Protein AF-A0A542K8Z2-F1 (afdb_monomer)

Radius of gyration: 38.35 Å; Cα contacts (8 Å, |Δi|>4): 891; chains: 1; bounding box: 107×94×130 Å

Foldseek 3Di:
DDDDDDDDDPPDPPPVVQCPPPVSVVVVVVLVCLQPVLLVQLVCLLVVPPHPPLVVPDPCVCVVDPDRSSVVSNVSSVLSNVLSVCSVPPVVVSVVSVVVVVVVVVVPDDDDDDDDDDDDPDPDDPDDDDDDDDDDPDDDDPVRVVVVQVVCVVVQQKDKDFDAPDDDDDPDGGDIDIDGGPDDDDDDVVQAPVVVLVVLLVQLVVVDDPPDDSLVSSLVSLVVVVVVLLVVLCVVVVPDDDDQQNSVVSVCVSCVVNSWDWDDPDSNDTDTPDDSCVVVCVVPVQSSVCSVDVDPDDDDPPPDDPPDDDDDDDDDDDDDDDDDDDDDDDDDDDDDDDDDDDDDDDDDDDDDDDDDVVVVVVVVVVVLEQPLLVLLVVLAAAEAAAAFAPVCLVVCVLLSCCRRLVHFEYEYALLRVLVRCVPDPVCVVVLLVCLVVVPALVVSVLLVQLVRQLSQLVSLVVSCVVVVNPTSAYEDEFQLVCLQPLVSLLVRLVVSCVSSVHLRYAYEHELDPSNLLSLLQCLLVLHAHEYDLAEALVSLLSNLVSNLNSLVSVVVVVHQQLSYAYAYAYEAQLLLVLQLVVLVVLVDPLSNVLRPLQRLLRLLVSVVSLVVSCPDPSNVVSVVSNHDRHAYEYPNLQHDDPVDQRQCSSQQQRHHRHYYHDHVVNSVSSSPDNDRPHDNRPPCNVVSVVSQVSSVVSPNHPVVSSVVSSVVVSVVSNVSSVSSSVSSNVVSVVSNVVD

Nearest PDB structures (foldseek):
  3r5e-assembly1_A  TM=9.608E-01  e=1.111E-32  Corynebacterium glutamicum
  7bbx-assembly1_A  TM=9.763E-01  e=3.953E-29  Neisseria gonorrhoeae
  7oey-assembly1_B  TM=9.790E-01  e=1.223E-28  Neisseria gonorrhoeae FA 1090
  7odo-assembly1_A  TM=9.749E-01  e=1.921E-28  Neisseria gonorrhoeae
  7bbw-assembly2_B  TM=9.750E-01  e=4.533E-28  Neisseria gonorrhoeae

Structure (mmCIF, N/CA/C/O backbone):
data_AF-A0A542K8Z2-F1
#
_entry.id   AF-A0A542K8Z2-F1
#
loop_
_atom_site.group_PDB
_atom_site.id
_atom_site.type_symbol
_atom_site.label_atom_id
_atom_site.label_alt_id
_atom_site.label_comp_id
_atom_site.label_asym_id
_atom_site.label_entity_id
_atom_site.label_seq_id
_atom_site.pdbx_PDB_ins_code
_atom_site.Cartn_x
_atom_site.Cartn_y
_atom_site.Cartn_z
_atom_site.occupancy
_atom_site.B_iso_or_equiv
_atom_site.auth_seq_id
_atom_site.auth_comp_id
_atom_site.auth_asym_id
_atom_site.auth_atom_id
_atom_site.pdbx_PDB_model_num
ATOM 1 N N . MET A 1 1 ? 12.886 -43.587 -92.750 1.00 42.22 1 MET A N 1
ATOM 2 C CA . MET A 1 1 ? 11.909 -44.173 -91.810 1.00 42.22 1 MET A CA 1
ATOM 3 C C . MET A 1 1 ? 12.364 -43.820 -90.404 1.00 42.22 1 MET A C 1
ATOM 5 O O . MET A 1 1 ? 13.282 -44.453 -89.910 1.00 42.22 1 MET A O 1
ATOM 9 N N . SER A 1 2 ? 11.793 -42.770 -89.811 1.00 36.22 2 SER A N 1
ATOM 10 C CA . SER A 1 2 ? 12.036 -42.413 -88.408 1.00 36.22 2 SER A CA 1
ATOM 11 C C . SER A 1 2 ? 10.706 -42.494 -87.678 1.00 36.22 2 SER A C 1
ATOM 13 O O . SER A 1 2 ? 9.754 -41.801 -88.034 1.00 36.22 2 SER A O 1
ATOM 15 N N . SER A 1 3 ? 10.640 -43.418 -86.728 1.00 35.78 3 SER A N 1
ATOM 16 C CA . SER A 1 3 ? 9.450 -43.799 -85.980 1.00 35.78 3 SER A CA 1
ATOM 17 C C . SER A 1 3 ? 8.954 -42.652 -85.101 1.00 35.78 3 SER A C 1
ATOM 19 O O . SER A 1 3 ? 9.636 -42.231 -84.169 1.00 35.78 3 SER A O 1
ATOM 21 N N . ALA A 1 4 ? 7.745 -42.173 -85.382 1.00 39.47 4 ALA A N 1
ATOM 22 C CA . ALA A 1 4 ? 6.976 -41.346 -84.468 1.00 39.47 4 ALA A CA 1
ATOM 23 C C . ALA A 1 4 ? 6.394 -42.245 -83.368 1.00 39.47 4 ALA A C 1
ATOM 25 O O . ALA A 1 4 ? 5.614 -43.150 -83.658 1.00 39.47 4 ALA A O 1
ATOM 26 N N . THR A 1 5 ? 6.779 -42.001 -82.115 1.00 38.81 5 THR A N 1
ATOM 27 C CA . THR A 1 5 ? 6.084 -42.551 -80.945 1.00 38.81 5 THR A CA 1
ATOM 28 C C . THR A 1 5 ? 5.322 -41.412 -80.286 1.00 38.81 5 THR A C 1
ATOM 30 O O . THR A 1 5 ? 5.907 -40.455 -79.783 1.00 38.81 5 THR A O 1
ATOM 33 N N . THR A 1 6 ? 4.002 -41.501 -80.367 1.00 42.16 6 THR A N 1
ATOM 34 C CA . THR A 1 6 ? 3.019 -40.578 -79.807 1.00 42.16 6 THR A CA 1
ATOM 35 C C . THR A 1 6 ? 2.900 -40.811 -78.299 1.00 42.16 6 THR A C 1
ATOM 37 O O . THR A 1 6 ? 2.576 -41.920 -77.880 1.00 42.16 6 THR A O 1
ATOM 40 N N . SER A 1 7 ? 3.103 -39.774 -77.484 1.00 36.81 7 SER A N 1
ATOM 41 C CA . SER A 1 7 ? 2.709 -39.768 -76.065 1.00 36.81 7 SER A CA 1
ATOM 42 C C . SER A 1 7 ? 1.392 -38.998 -75.900 1.00 36.81 7 SER A C 1
ATOM 44 O O . SER A 1 7 ? 1.239 -37.940 -76.516 1.00 36.81 7 SER A O 1
ATOM 46 N N . PRO A 1 8 ? 0.430 -39.486 -75.095 1.00 44.19 8 PRO A N 1
ATOM 47 C CA . PRO A 1 8 ? -0.896 -38.893 -74.997 1.00 44.19 8 PRO A CA 1
ATOM 48 C C . PRO A 1 8 ? -0.892 -37.630 -74.129 1.00 44.19 8 PRO A C 1
ATOM 50 O O . PRO A 1 8 ? -0.311 -37.577 -73.044 1.00 44.19 8 PRO A O 1
ATOM 53 N N . THR A 1 9 ? -1.597 -36.609 -74.608 1.00 44.34 9 THR A N 1
ATOM 54 C CA . THR A 1 9 ? -1.921 -35.380 -73.886 1.00 44.34 9 THR A CA 1
ATOM 55 C C . THR A 1 9 ? -2.848 -35.699 -72.709 1.00 44.34 9 THR A C 1
ATOM 57 O O . THR A 1 9 ? -4.042 -35.922 -72.893 1.00 44.34 9 THR A O 1
ATOM 60 N N . SER A 1 10 ? -2.318 -35.703 -71.482 1.00 43.72 10 SER A N 1
ATOM 61 C CA . SER A 1 10 ? -3.138 -35.704 -70.264 1.00 43.72 10 SER A CA 1
ATOM 62 C C . SER A 1 10 ? -3.646 -34.287 -69.992 1.00 43.72 10 SER A C 1
ATOM 64 O O . SER A 1 10 ? -3.001 -33.469 -69.333 1.00 43.72 10 SER A O 1
ATOM 66 N N . ALA A 1 11 ? -4.810 -33.976 -70.556 1.00 51.50 11 ALA A N 1
ATOM 67 C CA . ALA A 1 11 ? -5.574 -32.774 -70.264 1.00 51.50 11 ALA A CA 1
ATOM 68 C C . ALA A 1 11 ? -6.358 -32.953 -68.951 1.00 51.50 11 ALA A C 1
ATOM 70 O O . ALA A 1 11 ? -7.555 -33.213 -68.970 1.00 51.50 11 ALA A O 1
ATOM 71 N N . ALA A 1 12 ? -5.690 -32.830 -67.800 1.00 49.97 12 ALA A N 1
ATOM 72 C CA . ALA A 1 12 ? -6.370 -32.775 -66.499 1.00 49.97 12 ALA A CA 1
ATOM 73 C C . ALA A 1 12 ? -5.518 -32.109 -65.402 1.00 49.97 12 ALA A C 1
ATOM 75 O O . ALA A 1 12 ? -5.260 -32.712 -64.363 1.00 49.97 12 ALA A O 1
ATOM 76 N N . ALA A 1 13 ? -5.063 -30.863 -65.598 1.00 50.72 13 ALA A N 1
ATOM 77 C CA . ALA A 1 13 ? -4.418 -30.113 -64.510 1.00 50.72 13 ALA A CA 1
ATOM 78 C C . ALA A 1 13 ? -4.475 -28.558 -64.513 1.00 50.72 13 ALA A C 1
ATOM 80 O O . ALA A 1 13 ? -3.568 -27.972 -63.927 1.00 50.72 13 ALA A O 1
ATOM 81 N N . PRO A 1 14 ? -5.485 -27.820 -65.036 1.00 50.25 14 PRO A N 1
ATOM 82 C CA . PRO A 1 14 ? -5.563 -26.381 -64.733 1.00 50.25 14 PRO A CA 1
ATOM 83 C C . PRO A 1 14 ? -6.256 -26.078 -63.392 1.00 50.25 14 PRO A C 1
ATOM 85 O O . PRO A 1 14 ? -6.011 -25.038 -62.789 1.00 50.25 14 PRO A O 1
ATOM 88 N N . GLN A 1 15 ? -7.138 -26.961 -62.904 1.00 51.28 15 GLN A N 1
ATOM 89 C CA . GLN A 1 15 ? -8.040 -26.618 -61.794 1.00 51.28 15 GLN A CA 1
ATOM 90 C C . GLN A 1 15 ? -7.413 -26.789 -60.402 1.00 51.28 15 GLN A C 1
ATOM 92 O O . GLN A 1 15 ? -7.643 -25.951 -59.536 1.00 51.28 15 GLN A O 1
ATOM 97 N N . ARG A 1 16 ? -6.572 -27.810 -60.168 1.00 51.00 16 ARG A N 1
ATOM 98 C CA . ARG A 1 16 ? -5.950 -28.029 -58.842 1.00 51.00 16 ARG A CA 1
ATOM 99 C C . ARG A 1 16 ? -4.934 -26.949 -58.453 1.00 51.00 16 ARG A C 1
ATOM 101 O O . ARG A 1 16 ? -4.824 -26.652 -57.270 1.00 51.00 16 ARG A O 1
ATOM 108 N N . ALA A 1 17 ? -4.258 -26.328 -59.422 1.00 54.38 17 ALA A N 1
ATOM 109 C CA . ALA A 1 17 ? -3.276 -25.272 -59.164 1.00 54.38 17 ALA A CA 1
ATOM 110 C C . ALA A 1 17 ? -3.914 -23.947 -58.695 1.00 54.38 17 ALA A C 1
ATOM 112 O O . ALA A 1 17 ? -3.308 -23.216 -57.915 1.00 54.38 17 ALA A O 1
ATOM 113 N N . LEU A 1 18 ? -5.155 -23.657 -59.112 1.00 55.03 18 LEU A N 1
ATOM 114 C CA . LEU A 1 18 ? -5.899 -22.460 -58.696 1.00 55.03 18 LEU A CA 1
ATOM 115 C C . LEU A 1 18 ? -6.372 -22.538 -57.236 1.00 55.03 18 LEU A C 1
ATOM 117 O O . LEU A 1 18 ? -6.357 -21.534 -56.535 1.00 55.03 18 LEU A O 1
ATOM 121 N N . PHE A 1 19 ? -6.731 -23.728 -56.740 1.00 55.72 19 PHE A N 1
ATOM 122 C CA . PHE A 1 19 ? -7.170 -23.910 -55.349 1.00 55.72 19 PHE A CA 1
ATOM 123 C C . PHE A 1 19 ? -6.031 -23.906 -54.323 1.00 55.72 19 PHE A C 1
ATOM 125 O O . PHE A 1 19 ? -6.303 -23.783 -53.131 1.00 55.72 19 PHE A O 1
ATOM 132 N N . THR A 1 20 ? -4.773 -24.030 -54.753 1.00 61.59 20 THR A N 1
ATOM 133 C CA . THR A 1 20 ? -3.586 -23.935 -53.885 1.00 61.59 20 THR A CA 1
ATOM 134 C C . THR A 1 20 ? -2.973 -22.537 -53.839 1.00 61.59 20 THR A C 1
ATOM 136 O O . THR A 1 20 ? -2.065 -22.314 -53.044 1.00 61.59 20 THR A O 1
ATOM 139 N N . ASP A 1 21 ? -3.462 -21.592 -54.650 1.00 76.38 21 ASP A N 1
ATOM 140 C CA . ASP A 1 21 ? -3.028 -20.197 -54.586 1.00 76.38 21 ASP A CA 1
ATOM 141 C C . ASP A 1 21 ? -3.590 -19.522 -53.318 1.00 76.38 21 ASP A C 1
ATOM 143 O O . ASP A 1 21 ? -4.814 -19.401 -53.180 1.00 76.38 21 ASP A O 1
ATOM 147 N N . PRO A 1 22 ? -2.733 -19.040 -52.396 1.00 72.06 22 PRO A N 1
ATOM 148 C CA . PRO A 1 22 ? -3.179 -18.328 -51.202 1.00 72.06 22 PRO A CA 1
ATOM 149 C C . PRO A 1 22 ? -4.039 -17.095 -51.519 1.00 72.06 22 PRO A C 1
ATOM 151 O O . PRO A 1 22 ? -4.917 -16.743 -50.728 1.00 72.06 22 PRO A O 1
ATOM 154 N N . GLY A 1 23 ? -3.814 -16.443 -52.669 1.00 75.44 23 GLY A N 1
ATOM 155 C CA . GLY A 1 23 ? -4.617 -15.306 -53.125 1.00 75.44 23 GLY A CA 1
ATOM 156 C C . GLY A 1 23 ? -6.051 -15.712 -53.466 1.00 75.44 23 GLY A C 1
ATOM 157 O O . GLY A 1 23 ? -7.009 -15.106 -52.975 1.00 75.44 23 GLY A O 1
ATOM 158 N N . TYR A 1 24 ? -6.205 -16.780 -54.247 1.00 77.25 24 TYR A N 1
ATOM 159 C CA . TYR A 1 24 ? -7.504 -17.352 -54.585 1.00 77.25 24 TYR A CA 1
ATOM 160 C C . TYR A 1 24 ? -8.239 -17.925 -53.363 1.00 77.25 24 TYR A C 1
ATOM 162 O O . TYR A 1 24 ? -9.434 -17.677 -53.200 1.00 77.25 24 TYR A O 1
ATOM 170 N N . GLN A 1 25 ? -7.540 -18.611 -52.451 1.00 76.06 25 GLN A N 1
ATOM 171 C CA . GLN A 1 25 ? -8.131 -19.102 -51.198 1.00 76.06 25 GLN A CA 1
ATOM 172 C C . GLN A 1 25 ? -8.664 -17.955 -50.331 1.00 76.06 25 GLN A C 1
ATOM 174 O O . GLN A 1 25 ? -9.801 -18.011 -49.859 1.00 76.06 25 GLN A O 1
ATOM 179 N N . ALA A 1 26 ? -7.882 -16.882 -50.167 1.00 76.50 26 ALA A N 1
ATOM 180 C CA . ALA A 1 26 ? -8.326 -15.695 -49.444 1.00 76.50 26 ALA A CA 1
ATOM 181 C C . ALA A 1 26 ? -9.545 -15.046 -50.119 1.00 76.50 26 ALA A C 1
ATOM 183 O O . ALA A 1 26 ? -10.501 -14.677 -49.437 1.00 76.50 26 ALA A O 1
ATOM 184 N N . PHE A 1 27 ? -9.553 -14.957 -51.452 1.00 80.50 27 PHE A N 1
ATOM 185 C CA . PHE A 1 27 ? -10.698 -14.450 -52.207 1.00 80.50 27 PHE A CA 1
ATOM 186 C C . PHE A 1 27 ? -11.959 -15.299 -51.994 1.00 80.50 27 PHE A C 1
ATOM 188 O O . PHE A 1 27 ? -13.022 -14.740 -51.734 1.00 80.50 27 PHE A O 1
ATOM 195 N N . VAL A 1 28 ? -11.859 -16.631 -52.055 1.00 81.25 28 VAL A N 1
ATOM 196 C CA . VAL A 1 28 ? -13.001 -17.540 -51.854 1.00 81.25 28 VAL A CA 1
ATOM 197 C C . VAL A 1 28 ? -13.534 -17.449 -50.425 1.00 81.25 28 VAL A C 1
ATOM 199 O O . VAL A 1 28 ? -14.748 -17.353 -50.241 1.00 81.25 28 VAL A O 1
ATOM 202 N N . ILE A 1 29 ? -12.657 -17.406 -49.418 1.00 82.81 29 ILE A N 1
ATOM 203 C CA . ILE A 1 29 ? -13.053 -17.257 -48.010 1.00 82.81 29 ILE A CA 1
ATOM 204 C C . ILE A 1 29 ? -13.772 -15.925 -47.793 1.00 82.81 29 ILE A C 1
ATOM 206 O O . ILE A 1 29 ? -14.867 -15.904 -47.234 1.00 82.81 29 ILE A O 1
ATOM 210 N N . LEU A 1 30 ? -13.199 -14.819 -48.275 1.00 79.88 30 LEU A N 1
ATOM 211 C CA . LEU A 1 30 ? -13.795 -13.492 -48.116 1.00 79.88 30 LEU A CA 1
ATOM 212 C C . LEU A 1 30 ? -15.115 -13.382 -48.879 1.00 79.88 30 LEU A C 1
ATOM 214 O O . LEU A 1 30 ? -16.098 -12.906 -48.321 1.00 79.88 30 LEU A O 1
ATOM 218 N N . ARG A 1 31 ? -15.180 -13.873 -50.122 1.00 81.38 31 ARG A N 1
ATOM 219 C CA . ARG A 1 31 ? -16.417 -13.874 -50.913 1.00 81.38 31 ARG A CA 1
ATOM 220 C C . ARG A 1 31 ? -17.513 -14.684 -50.229 1.00 81.38 31 ARG A C 1
ATOM 222 O O . ARG A 1 31 ? -18.646 -14.219 -50.169 1.00 81.38 31 ARG A O 1
ATOM 229 N N . THR A 1 32 ? -17.182 -15.859 -49.699 1.00 84.88 32 THR A N 1
ATOM 230 C CA . THR A 1 32 ? -18.148 -16.719 -49.002 1.00 84.88 32 THR A CA 1
ATOM 231 C C . THR A 1 32 ? -18.627 -16.052 -47.716 1.00 84.88 32 THR A C 1
ATOM 233 O O . THR A 1 32 ? -19.830 -15.926 -47.507 1.00 84.88 32 THR A O 1
ATOM 236 N N . ALA A 1 33 ? -17.709 -15.527 -46.900 1.00 85.88 33 ALA A N 1
ATOM 237 C CA . ALA A 1 33 ? -18.046 -14.848 -45.651 1.00 85.88 33 ALA A CA 1
ATOM 238 C C . ALA A 1 33 ? -18.913 -13.597 -45.879 1.00 85.88 33 ALA A C 1
ATOM 240 O O . ALA A 1 33 ? -19.953 -13.453 -45.243 1.00 85.88 33 ALA A O 1
ATOM 241 N N . PHE A 1 34 ? -18.539 -12.726 -46.823 1.00 83.19 34 PHE A N 1
ATOM 242 C CA . PHE A 1 34 ? -19.290 -11.502 -47.136 1.00 83.19 34 PHE A CA 1
ATOM 243 C C . PHE A 1 34 ? -20.573 -11.739 -47.941 1.00 83.19 34 PHE A C 1
ATOM 245 O O . PHE A 1 34 ? -21.374 -10.820 -48.078 1.00 83.19 34 PHE A O 1
ATOM 252 N N . THR A 1 35 ? -20.790 -12.952 -48.448 1.00 86.06 35 THR A N 1
ATOM 253 C CA . THR A 1 35 ? -22.079 -13.357 -49.024 1.00 86.06 35 THR A CA 1
ATOM 254 C C . THR A 1 35 ? -23.000 -13.899 -47.936 1.00 86.06 35 THR A C 1
ATOM 256 O O . THR A 1 35 ? -24.121 -13.430 -47.779 1.00 86.06 35 THR A O 1
ATOM 259 N N . VAL A 1 36 ? -22.522 -14.882 -47.167 1.00 89.69 36 VAL A N 1
ATOM 260 C CA . VAL A 1 36 ? -23.356 -15.642 -46.228 1.00 89.69 36 VAL A CA 1
ATOM 261 C C . VAL A 1 36 ? -23.692 -14.823 -44.984 1.00 89.69 36 VAL A C 1
ATOM 263 O O . VAL A 1 36 ? -24.848 -14.803 -44.573 1.00 89.69 36 VAL A O 1
ATOM 266 N N . ALA A 1 37 ? -22.719 -14.119 -44.396 1.00 85.94 37 ALA A N 1
ATOM 267 C CA . ALA A 1 37 ? -22.931 -13.439 -43.119 1.00 85.94 37 ALA A CA 1
ATOM 268 C C . ALA A 1 37 ? -24.006 -12.332 -43.186 1.00 85.94 37 ALA A C 1
ATOM 270 O O . ALA A 1 37 ? -24.894 -12.353 -42.337 1.00 85.94 37 ALA A O 1
ATOM 271 N N . PRO A 1 38 ? -24.026 -11.422 -44.185 1.00 86.69 38 PRO A N 1
ATOM 272 C CA . PRO A 1 38 ? -25.091 -10.419 -44.287 1.00 86.69 38 PRO A CA 1
ATOM 273 C C . PRO A 1 38 ? -26.477 -11.022 -44.536 1.00 86.69 38 PRO A C 1
ATOM 275 O O . PRO A 1 38 ? -27.463 -10.510 -44.023 1.00 86.69 38 PRO A O 1
ATOM 278 N N . ILE A 1 39 ? -26.568 -12.134 -45.273 1.00 88.38 39 ILE A N 1
ATOM 279 C CA . ILE A 1 39 ? -27.850 -12.816 -45.504 1.00 88.38 39 ILE A CA 1
ATOM 280 C C . ILE A 1 39 ? -28.368 -13.419 -44.198 1.00 88.38 39 ILE A C 1
ATOM 282 O O . ILE A 1 39 ? -29.528 -13.220 -43.854 1.00 88.38 39 ILE A O 1
ATOM 286 N N . VAL A 1 40 ? -27.509 -14.115 -43.447 1.00 89.88 40 VAL A N 1
ATOM 287 C CA . VAL A 1 40 ? -27.886 -14.726 -42.165 1.00 89.88 40 VAL A CA 1
ATOM 288 C C . VAL A 1 40 ? -28.265 -13.658 -41.139 1.00 89.88 40 VAL A C 1
ATOM 290 O O . VAL A 1 40 ? -29.340 -13.742 -40.554 1.00 89.88 40 VAL A O 1
ATOM 293 N N . PHE A 1 41 ? -27.439 -12.622 -40.956 1.00 87.44 41 PHE A N 1
ATOM 294 C CA . PHE A 1 41 ? -27.741 -11.538 -40.013 1.00 87.44 41 PHE A CA 1
ATOM 295 C C . PHE A 1 41 ? -28.919 -10.670 -40.450 1.00 87.44 41 PHE A C 1
ATOM 297 O O . PHE A 1 41 ? -29.610 -10.117 -39.596 1.00 87.44 41 PHE A O 1
ATOM 304 N N . GLY A 1 42 ? -29.154 -10.544 -41.755 1.00 88.50 42 GLY A N 1
ATOM 305 C CA . GLY A 1 42 ? -30.299 -9.828 -42.288 1.00 88.50 42 GLY A CA 1
ATOM 306 C C . GLY A 1 42 ? -31.601 -10.599 -42.083 1.00 88.50 42 GLY A C 1
ATOM 307 O O . GLY A 1 42 ? -32.578 -10.010 -41.636 1.00 88.50 42 GLY A O 1
ATOM 308 N N . LEU A 1 43 ? -31.604 -11.918 -42.323 1.00 89.50 43 LEU A N 1
ATOM 309 C CA . LEU A 1 43 ? -32.744 -12.799 -42.034 1.00 89.50 43 LEU A CA 1
ATOM 310 C C . LEU A 1 43 ? -33.050 -12.855 -40.535 1.00 89.50 43 LEU A C 1
ATOM 312 O O . LEU A 1 43 ? -34.213 -12.803 -40.139 1.00 89.50 43 LEU A O 1
ATOM 316 N N . ASP A 1 44 ? -32.014 -12.900 -39.698 1.00 88.44 44 ASP A N 1
ATOM 317 C CA . ASP A 1 44 ? -32.178 -12.939 -38.248 1.00 88.44 44 ASP A CA 1
ATOM 318 C C . ASP A 1 44 ? -32.856 -11.676 -37.691 1.00 88.44 44 ASP A C 1
ATOM 320 O O . ASP A 1 44 ? -33.607 -11.769 -36.730 1.00 88.44 44 ASP A O 1
ATOM 324 N N . LYS A 1 45 ? -32.725 -10.512 -38.341 1.00 86.81 45 LYS A N 1
ATOM 325 C CA . LYS A 1 45 ? -33.448 -9.283 -37.949 1.00 86.81 45 LYS A CA 1
ATOM 326 C C . LYS A 1 45 ? -34.965 -9.360 -38.151 1.00 86.81 45 LYS A C 1
ATOM 328 O O . LYS A 1 45 ? -35.693 -8.539 -37.596 1.00 86.81 45 LYS A O 1
ATOM 333 N N . PHE A 1 46 ? -35.452 -10.334 -38.923 1.00 86.44 46 PHE A N 1
ATOM 334 C CA . PHE A 1 46 ? -36.885 -10.609 -39.050 1.00 86.44 46 PHE A CA 1
ATOM 335 C C . PHE A 1 46 ? -37.397 -11.583 -37.989 1.00 86.44 46 PHE A C 1
ATOM 337 O O . PHE A 1 46 ? -38.565 -11.507 -37.616 1.00 86.44 46 PHE A O 1
ATOM 344 N N . ALA A 1 47 ? -36.536 -12.488 -37.518 1.00 83.50 47 ALA A N 1
ATOM 345 C CA . ALA A 1 47 ? -36.920 -13.594 -36.645 1.00 83.50 47 ALA A CA 1
ATOM 346 C C . ALA A 1 47 ? -36.453 -13.430 -35.184 1.00 83.50 47 ALA A C 1
ATOM 348 O O . ALA A 1 47 ? -36.990 -14.104 -34.311 1.00 83.50 47 ALA A O 1
ATOM 349 N N . ASN A 1 48 ? -35.484 -12.542 -34.922 1.00 80.06 48 ASN A N 1
ATOM 350 C CA . ASN A 1 48 ? -34.805 -12.323 -33.638 1.00 80.06 48 ASN A CA 1
ATOM 351 C C . ASN A 1 48 ? -34.352 -13.639 -32.966 1.00 80.06 48 ASN A C 1
ATOM 353 O O . ASN A 1 48 ? -34.500 -13.809 -31.758 1.00 80.06 48 ASN A O 1
ATOM 357 N N . LEU A 1 49 ? -33.841 -14.600 -33.749 1.00 79.31 49 LEU A N 1
ATOM 358 C CA . LEU A 1 49 ? -33.496 -15.940 -33.254 1.00 79.31 49 LEU A CA 1
ATOM 359 C C . LEU A 1 49 ? -32.112 -15.978 -32.602 1.00 79.31 49 LEU A C 1
ATOM 361 O O . LEU A 1 49 ? -31.929 -16.682 -31.612 1.00 79.31 49 LEU A O 1
ATOM 365 N N . LEU A 1 50 ? -31.133 -15.254 -33.155 1.00 80.00 50 LEU A N 1
ATOM 366 C CA . LEU A 1 50 ? -29.780 -15.184 -32.598 1.00 80.00 50 LEU A CA 1
ATOM 367 C C . LEU A 1 50 ? -29.659 -14.058 -31.568 1.00 80.00 50 LEU A C 1
ATOM 369 O O . LEU A 1 50 ? -28.962 -14.228 -30.568 1.00 80.00 50 LEU A O 1
ATOM 373 N N . VAL A 1 51 ? -30.297 -12.909 -31.818 1.00 77.94 51 VAL A N 1
ATOM 374 C CA . VAL A 1 51 ? -30.221 -11.708 -30.971 1.00 77.94 51 VAL A CA 1
ATOM 375 C C . VAL A 1 51 ? -31.534 -10.915 -31.039 1.00 77.94 51 VAL A C 1
ATOM 377 O O . VAL A 1 51 ? -32.147 -10.817 -32.099 1.00 77.94 51 VAL A O 1
ATOM 380 N N . ASP A 1 52 ? -31.942 -10.291 -29.926 1.00 80.12 52 ASP A N 1
ATOM 381 C CA . ASP A 1 52 ? -33.033 -9.304 -29.905 1.00 80.12 52 ASP A CA 1
ATOM 382 C C . ASP A 1 52 ? -32.554 -7.945 -30.446 1.00 80.12 52 ASP A C 1
ATOM 384 O O . ASP A 1 52 ? -32.096 -7.062 -29.720 1.00 80.12 52 ASP A O 1
ATOM 388 N N . TRP A 1 53 ? -32.601 -7.801 -31.766 1.00 78.62 53 TRP A N 1
ATOM 389 C CA . TRP A 1 53 ? -32.071 -6.657 -32.503 1.00 78.62 53 TRP A CA 1
ATOM 390 C C . TRP A 1 53 ? -32.631 -5.272 -32.143 1.00 78.62 53 TRP A C 1
ATOM 392 O O . TRP A 1 53 ? -31.828 -4.333 -32.085 1.00 78.62 53 TRP A O 1
ATOM 402 N N . PRO A 1 54 ? -33.943 -5.070 -31.902 1.00 77.31 54 PRO A N 1
ATOM 403 C CA . PRO A 1 54 ? -34.458 -3.747 -31.546 1.00 77.31 54 PRO A CA 1
ATOM 404 C C . PRO A 1 54 ? -33.879 -3.194 -30.232 1.00 77.31 54 PRO A C 1
ATOM 406 O O . PRO A 1 54 ? -33.796 -1.974 -30.100 1.00 77.31 54 PRO A O 1
ATOM 409 N N . ALA A 1 55 ? -33.403 -4.040 -29.308 1.00 71.94 55 ALA A N 1
ATOM 410 C CA . ALA A 1 55 ? -32.732 -3.595 -28.080 1.00 71.94 55 ALA A CA 1
ATOM 411 C C . ALA A 1 55 ? -31.368 -2.920 -28.337 1.00 71.94 55 ALA A C 1
ATOM 413 O O . ALA A 1 55 ? -30.909 -2.109 -27.533 1.00 71.94 55 ALA A O 1
ATOM 414 N N . TYR A 1 56 ? -30.728 -3.222 -29.472 1.00 67.88 56 TYR A N 1
ATOM 415 C CA . TYR A 1 56 ? -29.431 -2.661 -29.867 1.00 67.88 56 TYR A CA 1
ATOM 416 C C . TYR A 1 56 ? -29.558 -1.441 -30.786 1.00 67.88 56 TYR A C 1
ATOM 418 O O . TYR A 1 56 ? -28.548 -0.843 -31.172 1.00 67.88 56 TYR A O 1
ATOM 426 N N . LEU A 1 57 ? -30.784 -1.049 -31.147 1.00 68.19 57 LEU A N 1
ATOM 427 C CA . LEU A 1 57 ? -31.002 0.154 -31.932 1.00 68.19 57 LEU A CA 1
ATOM 428 C C . LEU A 1 57 ? -30.798 1.384 -31.039 1.00 68.19 57 LEU A C 1
ATOM 430 O O . LEU A 1 57 ? -31.512 1.598 -30.061 1.00 68.19 57 LEU A O 1
ATOM 434 N N . ALA A 1 58 ? -29.809 2.209 -31.383 1.00 62.62 58 ALA A N 1
ATOM 435 C CA . ALA A 1 58 ? -29.497 3.403 -30.612 1.00 62.62 58 ALA A CA 1
ATOM 436 C C . ALA A 1 58 ? -30.727 4.344 -30.538 1.00 62.62 58 ALA A C 1
ATOM 438 O O . ALA A 1 58 ? -31.306 4.653 -31.585 1.00 62.62 58 ALA A O 1
ATOM 439 N N . PRO A 1 59 ? -31.110 4.858 -29.349 1.00 62.94 59 PRO A N 1
ATOM 440 C CA . PRO A 1 59 ? -32.384 5.563 -29.145 1.00 62.94 59 PRO A CA 1
ATOM 441 C C . PRO A 1 59 ? -32.623 6.774 -30.058 1.00 62.94 59 PRO A C 1
ATOM 443 O O . PRO A 1 59 ? -33.767 7.117 -30.345 1.00 62.94 59 PRO A O 1
ATOM 446 N N . TRP A 1 60 ? -31.556 7.411 -30.552 1.00 63.78 60 TRP A N 1
ATOM 447 C CA . TRP A 1 60 ? -31.635 8.557 -31.464 1.00 63.78 60 TRP A CA 1
ATOM 448 C C . TRP A 1 60 ? -32.173 8.198 -32.861 1.00 63.78 60 TRP A C 1
ATOM 450 O O . TRP A 1 60 ? -32.675 9.076 -33.560 1.00 63.78 60 TRP A O 1
ATOM 460 N N . ILE A 1 61 ? -32.115 6.923 -33.271 1.00 61.16 61 ILE A N 1
ATOM 461 C CA . ILE A 1 61 ? -32.625 6.462 -34.574 1.00 61.16 61 ILE A CA 1
ATOM 462 C C . ILE A 1 61 ? -34.161 6.505 -34.613 1.00 61.16 61 ILE A C 1
ATOM 464 O O . ILE A 1 61 ? -34.735 6.804 -35.661 1.00 61.16 61 ILE A O 1
ATOM 468 N N . ASN A 1 62 ? -34.826 6.339 -33.464 1.00 58.16 62 ASN A N 1
ATOM 469 C CA . ASN A 1 62 ? -36.283 6.484 -33.338 1.00 58.16 62 ASN A CA 1
ATOM 470 C C . ASN A 1 62 ? -36.773 7.918 -33.634 1.00 58.16 62 ASN A C 1
ATOM 472 O O . ASN A 1 62 ? -37.965 8.127 -33.826 1.00 58.16 62 ASN A O 1
ATOM 476 N N . GLY A 1 63 ? -35.869 8.906 -33.685 1.00 56.75 63 GLY A N 1
ATOM 477 C CA . GLY A 1 63 ? -36.180 10.290 -34.059 1.00 56.75 63 GLY A CA 1
ATOM 478 C C . GLY A 1 63 ? -36.024 10.613 -35.552 1.00 56.75 63 GLY A C 1
ATOM 479 O O . GLY A 1 63 ? -36.357 11.722 -35.957 1.00 56.75 63 GLY A O 1
ATOM 480 N N . LEU A 1 64 ? -35.502 9.688 -36.370 1.00 60.28 64 LEU A N 1
ATOM 481 C CA . LEU A 1 64 ? -35.190 9.924 -37.791 1.00 60.28 64 LEU A CA 1
ATOM 482 C C . LEU A 1 64 ? -36.123 9.210 -38.773 1.00 60.28 64 LEU A C 1
ATOM 484 O O . LEU A 1 64 ? -36.202 9.624 -39.929 1.00 60.28 64 LEU A O 1
ATOM 488 N N . VAL A 1 65 ? -36.807 8.148 -38.345 1.00 57.81 65 VAL A N 1
ATOM 489 C CA . VAL A 1 65 ? -37.709 7.360 -39.196 1.00 57.81 65 VAL A CA 1
ATOM 490 C C . VAL A 1 65 ? -39.034 7.162 -38.453 1.00 57.81 65 VAL A C 1
ATOM 492 O O . VAL A 1 65 ? -39.011 6.667 -37.328 1.00 57.81 65 VAL A O 1
ATOM 495 N N . PRO A 1 66 ? -40.190 7.533 -39.033 1.00 55.78 66 PRO A N 1
ATOM 496 C CA . PRO A 1 66 ? -41.483 7.279 -38.408 1.00 55.78 66 PRO A CA 1
ATOM 497 C C . PRO A 1 66 ? -41.765 5.768 -38.386 1.00 55.78 66 PRO A C 1
ATOM 499 O O . PRO A 1 66 ? -41.933 5.150 -39.435 1.00 55.78 66 PRO A O 1
ATOM 502 N N . GLY A 1 67 ? -41.796 5.160 -37.197 1.00 68.38 67 GLY A N 1
ATOM 503 C CA . GLY A 1 67 ? -42.070 3.729 -37.029 1.00 68.38 67 GLY A CA 1
ATOM 504 C C . GLY A 1 67 ? -41.548 3.152 -35.710 1.00 68.38 67 GLY A C 1
ATOM 505 O O . GLY A 1 67 ? -40.955 3.859 -34.899 1.00 68.38 67 GLY A O 1
ATOM 506 N N . SER A 1 68 ? -41.780 1.855 -35.483 1.00 76.75 68 SER A N 1
ATOM 507 C CA . SER A 1 68 ? -41.197 1.131 -34.346 1.00 76.75 68 SER A CA 1
ATOM 508 C C . SER A 1 68 ? -39.739 0.745 -34.624 1.00 76.75 68 SER A C 1
ATOM 510 O O . SER A 1 68 ? -39.345 0.558 -35.776 1.00 76.75 68 SER A O 1
ATOM 512 N N . ALA A 1 69 ? -38.938 0.554 -33.570 1.00 74.56 69 ALA A N 1
ATOM 513 C CA . ALA A 1 69 ? -37.554 0.080 -33.693 1.00 74.56 69 ALA A CA 1
ATOM 514 C C . ALA A 1 69 ? -37.455 -1.231 -34.501 1.00 74.56 69 ALA A C 1
ATOM 516 O O . ALA A 1 69 ? -36.546 -1.401 -35.311 1.00 74.56 69 ALA A O 1
ATOM 517 N N . GLN A 1 70 ? -38.448 -2.114 -34.354 1.00 82.00 70 GLN A N 1
ATOM 518 C CA . GLN A 1 70 ? -38.541 -3.361 -35.110 1.00 82.00 70 GLN A CA 1
ATOM 519 C C . GLN A 1 70 ? -38.767 -3.125 -36.615 1.00 82.00 70 GLN A C 1
ATOM 521 O O . GLN A 1 70 ? -38.150 -3.796 -37.438 1.00 82.00 70 GLN A O 1
ATOM 526 N N . ALA A 1 71 ? -39.585 -2.137 -37.000 1.00 79.62 71 ALA A N 1
ATOM 527 C CA . ALA A 1 71 ? -39.789 -1.790 -38.409 1.00 79.62 71 ALA A CA 1
ATOM 528 C C . ALA A 1 71 ? -38.497 -1.273 -39.068 1.00 79.62 71 ALA A C 1
ATOM 530 O O . ALA A 1 71 ? -38.192 -1.618 -40.212 1.00 79.62 71 ALA A O 1
ATOM 531 N N . THR A 1 72 ? -37.695 -0.509 -38.323 1.00 80.69 72 THR A N 1
ATOM 532 C CA . THR A 1 72 ? -36.365 -0.074 -38.767 1.00 80.69 72 THR A CA 1
ATOM 533 C C . THR A 1 72 ? -35.425 -1.265 -38.957 1.00 80.69 72 THR A C 1
ATOM 535 O O . THR A 1 72 ? -34.721 -1.334 -39.966 1.00 80.69 72 THR A O 1
ATOM 538 N N . MET A 1 73 ? -35.449 -2.244 -38.047 1.00 84.38 73 MET A N 1
ATOM 539 C CA . MET A 1 73 ? -34.625 -3.451 -38.176 1.00 84.38 73 MET A CA 1
ATOM 540 C C . MET A 1 73 ? -35.037 -4.337 -39.358 1.00 84.38 73 MET A C 1
ATOM 542 O O . MET A 1 73 ? -34.152 -4.892 -40.007 1.00 84.38 73 MET A O 1
ATOM 546 N N . TYR A 1 74 ? -36.322 -4.392 -39.728 1.00 85.75 74 TYR A N 1
ATOM 547 C CA . TYR A 1 74 ? -36.758 -5.062 -40.962 1.00 85.75 74 TYR A CA 1
ATOM 548 C C . TYR A 1 74 ? -36.161 -4.420 -42.219 1.00 85.75 74 TYR A C 1
ATOM 550 O O . TYR A 1 74 ? -35.679 -5.122 -43.110 1.00 85.75 74 TYR A O 1
ATOM 558 N N . ALA A 1 75 ? -36.131 -3.086 -42.289 1.00 83.44 75 ALA A N 1
ATOM 559 C CA . ALA A 1 75 ? -35.519 -2.380 -43.415 1.00 83.44 75 ALA A CA 1
ATOM 560 C C . ALA A 1 75 ? -34.003 -2.637 -43.491 1.00 83.44 75 ALA A C 1
ATOM 562 O O . ALA A 1 75 ? -33.471 -2.914 -44.567 1.00 83.44 75 ALA A O 1
ATOM 563 N N . VAL A 1 76 ? -33.313 -2.608 -42.346 1.00 84.88 76 VAL A N 1
ATOM 564 C CA . VAL A 1 76 ? -31.880 -2.938 -42.254 1.00 84.88 76 VAL A CA 1
ATOM 565 C C . VAL A 1 76 ? -31.622 -4.386 -42.675 1.00 84.88 76 VAL A C 1
ATOM 567 O O . VAL A 1 76 ? -30.710 -4.636 -43.462 1.00 84.88 76 VAL A O 1
ATOM 570 N N . GLY A 1 77 ? -32.453 -5.328 -42.221 1.00 88.19 77 GLY A N 1
ATOM 571 C CA . GLY A 1 77 ? -32.346 -6.740 -42.578 1.00 88.19 77 GLY A CA 1
ATOM 572 C C . GLY A 1 77 ? -32.501 -6.990 -44.079 1.00 88.19 77 GLY A C 1
ATOM 573 O O . GLY A 1 77 ? -31.691 -7.704 -44.670 1.00 88.19 77 GLY A O 1
ATOM 574 N N . ALA A 1 78 ? -33.472 -6.341 -44.730 1.00 89.31 78 ALA A N 1
ATOM 575 C CA . ALA A 1 78 ? -33.653 -6.436 -46.180 1.00 89.31 78 ALA A CA 1
ATOM 576 C C . ALA A 1 78 ? -32.421 -5.931 -46.954 1.00 89.31 78 ALA A C 1
ATOM 578 O O . ALA A 1 78 ? -31.993 -6.558 -47.925 1.00 89.31 78 ALA A O 1
ATOM 579 N N . ILE A 1 79 ? -31.818 -4.824 -46.508 1.00 86.25 79 ILE A N 1
ATOM 580 C CA . ILE A 1 79 ? -30.639 -4.241 -47.162 1.00 86.25 79 ILE A CA 1
ATOM 581 C C . ILE A 1 79 ? -29.415 -5.155 -47.023 1.00 86.25 79 ILE A C 1
ATOM 583 O O . ILE A 1 79 ? -28.684 -5.341 -47.996 1.00 86.25 79 ILE A O 1
ATOM 587 N N . GLU A 1 80 ? -29.202 -5.770 -45.858 1.00 88.62 80 GLU A N 1
ATOM 588 C CA . GLU A 1 80 ? -28.096 -6.713 -45.646 1.00 88.62 80 GLU A CA 1
ATOM 589 C C . GLU A 1 80 ? -28.229 -7.978 -46.509 1.00 88.62 80 GLU A C 1
ATOM 591 O O . GLU A 1 80 ? -27.237 -8.427 -47.092 1.00 88.62 80 GLU A O 1
ATOM 596 N N . ILE A 1 81 ? -29.449 -8.500 -46.681 1.00 90.69 81 ILE A N 1
ATOM 597 C CA . ILE A 1 81 ? -29.718 -9.635 -47.579 1.00 90.69 81 ILE A CA 1
ATOM 598 C C . ILE A 1 81 ? -29.396 -9.256 -49.029 1.00 90.69 81 ILE A C 1
ATOM 600 O O . ILE A 1 81 ? -28.667 -9.980 -49.712 1.00 90.69 81 ILE A O 1
ATOM 604 N N . VAL A 1 82 ? -29.883 -8.101 -49.497 1.00 88.69 82 VAL A N 1
ATOM 605 C CA . VAL A 1 82 ? -29.607 -7.606 -50.857 1.00 88.69 82 VAL A CA 1
ATOM 606 C C . VAL A 1 82 ? -28.108 -7.386 -51.067 1.00 88.69 82 VAL A C 1
ATOM 608 O O . VAL A 1 82 ? -27.577 -7.746 -52.119 1.00 88.69 82 VAL A O 1
ATOM 611 N N . ALA A 1 83 ? -27.401 -6.859 -50.066 1.00 85.25 83 ALA A N 1
ATOM 612 C CA . ALA A 1 83 ? -25.959 -6.661 -50.127 1.00 85.25 83 ALA A CA 1
ATOM 613 C C . ALA A 1 83 ? -25.194 -7.993 -50.231 1.00 85.25 83 ALA A C 1
ATOM 615 O O . ALA A 1 83 ? -24.298 -8.116 -51.069 1.00 85.25 83 ALA A O 1
ATOM 616 N N . GLY A 1 84 ? -25.579 -9.010 -49.453 1.00 87.25 84 GLY A N 1
ATOM 617 C CA . GLY A 1 84 ? -24.993 -10.351 -49.542 1.00 87.25 84 GLY A CA 1
ATOM 618 C C . GLY A 1 84 ? -25.247 -11.022 -50.898 1.00 87.25 84 GLY A C 1
ATOM 619 O O . GLY A 1 84 ? -24.317 -11.552 -51.509 1.00 87.25 84 GLY A O 1
ATOM 620 N N . ILE A 1 85 ? -26.468 -10.916 -51.436 1.00 89.44 85 ILE A N 1
ATOM 621 C CA . ILE A 1 85 ? -26.809 -11.418 -52.781 1.00 89.44 85 ILE A CA 1
ATOM 622 C C . ILE A 1 85 ? -26.006 -10.675 -53.864 1.00 89.44 85 ILE A C 1
ATOM 624 O O . ILE A 1 85 ? -25.483 -11.298 -54.791 1.00 89.44 85 ILE A O 1
ATOM 628 N N . ALA A 1 86 ? -25.832 -9.358 -53.735 1.00 86.44 86 ALA A N 1
ATOM 629 C CA . ALA A 1 86 ? -25.032 -8.565 -54.666 1.00 86.44 86 ALA A CA 1
ATOM 630 C C . ALA A 1 86 ? -23.544 -8.965 -54.651 1.00 86.44 86 ALA A C 1
ATOM 632 O O . ALA A 1 86 ? -22.911 -9.007 -55.708 1.00 86.44 86 ALA A O 1
ATOM 633 N N . VAL A 1 87 ? -22.980 -9.311 -53.487 1.00 85.81 87 VAL A N 1
ATOM 634 C CA . VAL A 1 87 ? -21.616 -9.868 -53.381 1.00 85.81 87 VAL A CA 1
ATOM 635 C C . VAL A 1 87 ? -21.528 -11.255 -54.026 1.00 85.81 87 VAL A C 1
ATOM 637 O O . VAL A 1 87 ? -20.521 -11.559 -54.674 1.00 85.81 87 VAL A O 1
ATOM 640 N N . ALA A 1 88 ? -22.580 -12.072 -53.923 1.00 85.88 88 ALA A N 1
ATOM 641 C CA . ALA A 1 88 ? -22.637 -13.390 -54.553 1.00 85.88 88 ALA A CA 1
ATOM 642 C C . ALA A 1 88 ? -22.610 -13.298 -56.087 1.00 85.88 88 ALA A C 1
ATOM 644 O O . ALA A 1 88 ? -21.812 -13.987 -56.733 1.00 85.88 88 ALA A O 1
ATOM 645 N N . LEU A 1 89 ? -23.459 -12.432 -56.653 1.00 86.81 89 LEU A N 1
ATOM 646 C CA . LEU A 1 89 ? -23.709 -12.323 -58.094 1.00 86.81 89 LEU A CA 1
ATOM 647 C C . LEU A 1 89 ? -22.708 -11.410 -58.813 1.00 86.81 89 LEU A C 1
ATOM 649 O O . LEU A 1 89 ? -22.282 -11.713 -59.925 1.00 86.81 89 LEU A O 1
ATOM 653 N N . ALA A 1 90 ? -22.301 -10.307 -58.181 1.00 84.19 90 ALA A N 1
ATOM 654 C CA . ALA A 1 90 ? -21.452 -9.286 -58.790 1.00 84.19 90 ALA A CA 1
ATOM 655 C C . ALA A 1 90 ? -20.401 -8.744 -57.794 1.00 84.19 90 ALA A C 1
ATOM 657 O O . ALA A 1 90 ? -20.473 -7.581 -57.387 1.00 84.19 90 ALA A O 1
ATOM 658 N N . PRO A 1 91 ? -19.360 -9.530 -57.441 1.00 77.06 91 PRO A N 1
ATOM 659 C CA . PRO A 1 91 ? -18.415 -9.201 -56.364 1.00 77.06 91 PRO A CA 1
ATOM 660 C C . PRO A 1 91 ? -17.707 -7.852 -56.538 1.00 77.06 91 PRO A C 1
ATOM 662 O O . PRO A 1 91 ? -17.416 -7.169 -55.560 1.00 77.06 91 PRO A O 1
ATOM 665 N N . ARG A 1 92 ? -17.454 -7.441 -57.790 1.00 78.12 92 ARG A N 1
ATOM 666 C CA . ARG A 1 92 ? -16.799 -6.161 -58.108 1.00 78.12 92 ARG A CA 1
ATOM 667 C C . ARG A 1 92 ? -17.626 -4.952 -57.681 1.00 78.12 92 ARG A C 1
ATOM 669 O O . ARG A 1 92 ? -17.034 -3.936 -57.354 1.00 78.12 92 ARG A O 1
ATOM 676 N N . PHE A 1 93 ? -18.953 -5.059 -57.684 1.00 79.31 93 PHE A N 1
ATOM 677 C CA . PHE A 1 93 ? -19.862 -3.979 -57.296 1.00 79.31 93 PHE A CA 1
ATOM 678 C C . PHE A 1 93 ? -20.409 -4.194 -55.884 1.00 79.31 93 PHE A C 1
ATOM 680 O O . PHE A 1 93 ? -20.422 -3.259 -55.086 1.00 79.31 93 PHE A O 1
ATOM 687 N N . GLY A 1 94 ? -20.761 -5.437 -55.542 1.00 77.50 94 GLY A N 1
ATOM 688 C CA . GLY A 1 94 ? -21.237 -5.812 -54.212 1.00 77.50 94 GLY A CA 1
ATOM 689 C C . GLY A 1 94 ? -20.241 -5.459 -53.106 1.00 77.50 94 GLY A C 1
ATOM 690 O O . GLY A 1 94 ? -20.648 -4.955 -52.065 1.00 77.50 94 GLY A O 1
ATOM 691 N N . ALA A 1 95 ? -18.933 -5.615 -53.345 1.00 75.06 95 ALA A N 1
ATOM 692 C CA . ALA A 1 95 ? -17.915 -5.237 -52.363 1.00 75.06 95 ALA A CA 1
ATOM 693 C C . ALA A 1 95 ? -17.903 -3.726 -52.062 1.00 75.06 95 ALA A C 1
ATOM 695 O O . ALA A 1 95 ? -17.757 -3.337 -50.905 1.00 75.06 95 ALA A O 1
ATOM 696 N N . TRP A 1 96 ? -18.103 -2.869 -53.072 1.00 78.94 96 TRP A N 1
ATOM 697 C CA . TRP A 1 96 ? -18.204 -1.419 -52.867 1.00 78.94 96 TRP A CA 1
ATOM 698 C C . TRP A 1 96 ? -19.512 -1.021 -52.186 1.00 78.94 96 TRP A C 1
ATOM 700 O O . TRP A 1 96 ? -19.509 -0.108 -51.363 1.00 78.94 96 TRP A O 1
ATOM 710 N N . LEU A 1 97 ? -20.607 -1.727 -52.477 1.00 78.88 97 LEU A N 1
ATOM 711 C CA . LEU A 1 97 ? -21.894 -1.520 -51.816 1.00 78.88 97 LEU A CA 1
ATOM 712 C C . LEU A 1 97 ? -21.811 -1.865 -50.324 1.00 78.88 97 LEU A C 1
ATOM 714 O O . LEU A 1 97 ? -22.208 -1.055 -49.491 1.00 78.88 97 LEU A O 1
ATOM 718 N N . VAL A 1 98 ? -21.212 -3.009 -49.975 1.00 76.81 98 VAL A N 1
ATOM 719 C CA . VAL A 1 98 ? -20.971 -3.400 -48.576 1.00 76.81 98 VAL A CA 1
ATOM 720 C C . VAL A 1 98 ? -20.009 -2.429 -47.889 1.00 76.81 98 VAL A C 1
ATOM 722 O O . VAL A 1 98 ? -20.266 -2.013 -46.763 1.00 76.81 98 VAL A O 1
ATOM 725 N N . ALA A 1 99 ? -18.932 -2.009 -48.560 1.00 78.94 99 ALA A N 1
ATOM 726 C CA . ALA A 1 99 ? -17.998 -1.030 -48.006 1.00 78.94 99 ALA A CA 1
ATOM 727 C C . ALA A 1 99 ? -18.674 0.324 -47.731 1.00 78.94 99 ALA A C 1
ATOM 729 O O . ALA A 1 99 ? -18.453 0.916 -46.676 1.00 78.94 99 ALA A O 1
ATOM 730 N N . GLY A 1 100 ? -19.525 0.796 -48.646 1.00 79.31 100 GLY A N 1
ATOM 731 C CA . GLY A 1 100 ? -20.315 2.014 -48.469 1.00 79.31 100 GLY A CA 1
ATOM 732 C C . GLY A 1 100 ? -21.346 1.888 -47.348 1.00 79.31 100 GLY A C 1
ATOM 733 O O . GLY A 1 100 ? -21.465 2.795 -46.528 1.00 79.31 100 GLY A O 1
ATOM 734 N N . TRP A 1 101 ? -22.036 0.748 -47.264 1.00 76.94 101 TRP A N 1
ATOM 735 C CA . TRP A 1 101 ? -22.995 0.448 -46.199 1.00 76.94 101 TRP A CA 1
ATOM 736 C C . TRP A 1 101 ? -22.321 0.455 -44.821 1.00 76.94 101 TRP A C 1
ATOM 738 O O . TRP A 1 101 ? -22.733 1.202 -43.937 1.00 76.94 101 TRP A O 1
ATOM 748 N N . LEU A 1 102 ? -21.214 -0.276 -44.659 1.00 70.81 102 LEU A N 1
ATOM 749 C CA . LEU A 1 102 ? -20.445 -0.315 -43.409 1.00 70.81 102 LEU A CA 1
ATOM 750 C C . LEU A 1 102 ? -19.843 1.055 -43.048 1.00 70.81 102 LEU A C 1
ATOM 752 O O . LEU A 1 102 ? -19.833 1.436 -41.877 1.00 70.81 102 LEU A O 1
ATOM 756 N N . ALA A 1 103 ? -19.386 1.832 -44.036 1.00 68.94 103 ALA A N 1
ATOM 757 C CA . ALA A 1 103 ? -18.873 3.184 -43.809 1.00 68.94 103 ALA A CA 1
ATOM 758 C C . ALA A 1 103 ? -19.976 4.178 -43.399 1.00 68.94 103 ALA A C 1
ATOM 760 O O . ALA A 1 103 ? -19.736 5.049 -42.561 1.00 68.94 103 ALA A O 1
ATOM 761 N N . GLY A 1 104 ? -21.184 4.038 -43.955 1.00 62.88 104 GLY A N 1
ATOM 762 C CA . GLY A 1 104 ? -22.343 4.869 -43.623 1.00 62.88 104 GLY A CA 1
ATOM 763 C C . GLY A 1 104 ? -22.777 4.728 -42.163 1.00 62.88 104 GLY A C 1
ATOM 764 O O . GLY A 1 104 ? -23.106 5.726 -41.522 1.00 62.88 104 GLY A O 1
ATOM 765 N N . TRP A 1 105 ? -22.686 3.516 -41.609 1.00 56.34 105 TRP A N 1
ATOM 766 C CA . TRP A 1 105 ? -22.935 3.256 -40.187 1.00 56.34 105 TRP A CA 1
ATOM 767 C C . TRP A 1 105 ? -21.795 3.746 -39.285 1.00 56.34 105 TRP A C 1
ATOM 769 O O . TRP A 1 105 ? -22.047 4.272 -38.200 1.00 56.34 105 TRP A O 1
ATOM 779 N N . HIS A 1 106 ? -20.545 3.676 -39.753 1.00 47.62 106 HIS A N 1
ATOM 780 C CA . HIS A 1 106 ? -19.387 4.117 -38.973 1.00 47.62 106 HIS A CA 1
ATOM 781 C C . HIS A 1 106 ? -19.351 5.639 -38.732 1.00 47.62 106 HIS A C 1
ATOM 783 O O . HIS A 1 106 ? -18.743 6.096 -37.767 1.00 47.62 106 HIS A O 1
ATOM 789 N N . HIS A 1 107 ? -20.032 6.436 -39.564 1.00 46.66 107 HIS A N 1
ATOM 790 C CA . HIS A 1 107 ? -20.030 7.896 -39.443 1.00 46.66 107 HIS A CA 1
ATOM 791 C C . HIS A 1 107 ? -21.057 8.470 -38.445 1.00 46.66 107 HIS A C 1
ATOM 793 O O . HIS A 1 107 ? -21.061 9.688 -38.248 1.00 46.66 107 HIS A O 1
ATOM 799 N N . ARG A 1 108 ? -21.926 7.648 -37.826 1.00 44.00 108 ARG A N 1
ATOM 800 C CA . ARG A 1 108 ? -23.051 8.143 -36.997 1.00 44.00 108 ARG A CA 1
ATOM 801 C C . ARG A 1 108 ? -23.302 7.447 -35.648 1.00 44.00 108 ARG A C 1
ATOM 803 O O . ARG A 1 108 ? -24.342 7.688 -35.051 1.00 44.00 108 ARG A O 1
ATOM 810 N N . GLN A 1 109 ? -22.368 6.680 -35.096 1.00 32.84 109 GLN A N 1
ATOM 811 C CA . GLN A 1 109 ? -22.455 6.214 -33.701 1.00 32.84 109 GLN A CA 1
ATOM 812 C C . GLN A 1 109 ? -21.174 6.570 -32.924 1.00 32.84 109 GLN A C 1
ATOM 814 O O . GLN A 1 109 ? -20.082 6.371 -33.458 1.00 32.84 109 GLN A O 1
ATOM 819 N N . PRO A 1 110 ? -21.261 7.101 -31.688 1.00 42.72 110 PRO A N 1
ATOM 820 C CA . PRO A 1 110 ? -20.171 6.989 -30.717 1.00 42.72 110 PRO A CA 1
ATOM 821 C C . PRO A 1 110 ? -20.284 5.617 -30.014 1.00 42.72 110 PRO A C 1
ATOM 823 O O . PRO A 1 110 ? -21.356 5.016 -30.077 1.00 42.72 110 PRO A O 1
ATOM 826 N N . PRO A 1 111 ? -19.337 5.155 -29.186 1.00 51.19 111 PRO A N 1
ATOM 827 C CA . PRO A 1 111 ? -17.876 5.228 -29.154 1.00 51.19 111 PRO A CA 1
ATOM 828 C C . PRO A 1 111 ? -17.270 3.782 -29.099 1.00 51.19 111 PRO A C 1
ATOM 830 O O . PRO A 1 111 ? -17.965 2.801 -29.325 1.00 51.19 111 PRO A O 1
ATOM 833 N N . ASP A 1 112 ? -15.978 3.664 -28.776 1.00 30.41 112 ASP A N 1
ATOM 834 C CA . ASP A 1 112 ? -15.328 2.546 -28.055 1.00 30.41 112 ASP A CA 1
ATOM 835 C C . ASP A 1 112 ? -15.013 1.146 -28.660 1.00 30.41 112 ASP A C 1
ATOM 837 O O . ASP A 1 112 ? -15.818 0.408 -29.216 1.00 30.41 112 ASP A O 1
ATOM 841 N N . HIS A 1 113 ? -13.768 0.769 -28.334 1.00 34.25 113 HIS A N 1
ATOM 842 C CA . HIS A 1 113 ? -13.104 -0.533 -28.200 1.00 34.25 113 HIS A CA 1
ATOM 843 C C . HIS A 1 113 ? -12.240 -1.165 -29.322 1.00 34.25 113 HIS A C 1
ATOM 845 O O . HIS A 1 113 ? -12.663 -1.322 -30.467 1.00 34.25 113 HIS A O 1
ATOM 851 N N . PRO A 1 114 ? -10.994 -1.581 -28.968 1.00 44.12 114 PRO A N 1
ATOM 852 C CA . PRO A 1 114 ? -9.970 -2.061 -29.891 1.00 44.12 114 PRO A CA 1
ATOM 853 C C . PRO A 1 114 ? -9.891 -3.595 -29.942 1.00 44.12 114 PRO A C 1
ATOM 855 O O . PRO A 1 114 ? -10.155 -4.287 -28.959 1.00 44.12 114 PRO A O 1
ATOM 858 N N . ARG A 1 115 ? -9.408 -4.138 -31.066 1.00 32.84 115 ARG A N 1
ATOM 859 C CA . ARG A 1 115 ? -8.929 -5.526 -31.144 1.00 32.84 115 ARG A CA 1
ATOM 860 C C . ARG A 1 115 ? -7.404 -5.572 -31.215 1.00 32.84 115 ARG A C 1
ATOM 862 O O . ARG A 1 115 ? -6.776 -4.871 -32.005 1.00 32.84 115 ARG A O 1
ATOM 869 N N . LEU A 1 116 ? -6.855 -6.405 -30.336 1.00 30.91 116 LEU A N 1
ATOM 870 C CA . LEU A 1 116 ? -5.444 -6.654 -30.068 1.00 30.91 116 LEU A CA 1
ATOM 871 C C . LEU A 1 116 ? -4.711 -7.402 -31.196 1.00 30.91 116 LEU A C 1
ATOM 873 O O . LEU A 1 116 ? -5.266 -8.267 -31.866 1.00 30.91 116 LEU A O 1
ATOM 877 N N . LEU A 1 117 ? -3.413 -7.084 -31.264 1.00 30.06 117 LEU A N 1
ATOM 878 C CA . LEU A 1 117 ? -2.253 -7.925 -31.592 1.00 30.06 117 LEU A CA 1
ATOM 879 C C . LEU A 1 117 ? -2.247 -8.716 -32.909 1.00 30.06 117 LEU A C 1
ATOM 881 O O . LEU A 1 117 ? -2.780 -9.816 -33.014 1.00 30.06 117 LEU A O 1
ATOM 885 N N . ARG A 1 118 ? -1.379 -8.270 -33.827 1.00 27.50 118 ARG A N 1
ATOM 886 C CA . ARG A 1 118 ? -0.468 -9.181 -34.538 1.00 27.50 118 ARG A CA 1
ATOM 887 C C . ARG A 1 118 ? 0.932 -8.582 -34.627 1.00 27.50 118 ARG A C 1
ATOM 889 O O . ARG A 1 118 ? 1.142 -7.561 -35.277 1.00 27.50 118 ARG A O 1
ATOM 896 N N . HIS A 1 119 ? 1.888 -9.273 -34.010 1.00 32.38 119 HIS A N 1
ATOM 897 C CA . HIS A 1 119 ? 3.310 -9.128 -34.291 1.00 32.38 119 HIS A CA 1
ATOM 898 C C . HIS A 1 119 ? 3.563 -9.319 -35.792 1.00 32.38 119 HIS A C 1
ATOM 900 O O . HIS A 1 119 ? 3.248 -10.363 -36.363 1.00 32.38 119 HIS A O 1
ATOM 906 N N . ARG A 1 120 ? 4.172 -8.317 -36.427 1.00 28.98 120 ARG A N 1
ATOM 907 C CA . ARG A 1 120 ? 4.881 -8.479 -37.695 1.00 28.98 120 ARG A CA 1
ATOM 908 C C . ARG A 1 120 ? 6.258 -7.857 -37.555 1.00 28.98 120 ARG A C 1
ATOM 910 O O . ARG A 1 120 ? 6.395 -6.650 -37.391 1.00 28.98 120 ARG A O 1
ATOM 917 N N . THR A 1 121 ? 7.268 -8.707 -37.648 1.00 35.72 121 THR A N 1
ATOM 918 C CA . THR A 1 121 ? 8.643 -8.349 -37.976 1.00 35.72 121 THR A CA 1
ATOM 919 C C . THR A 1 121 ? 8.651 -7.665 -39.344 1.00 35.72 121 THR A C 1
ATOM 921 O O . THR A 1 121 ? 8.567 -8.308 -40.389 1.00 35.72 121 THR A O 1
ATOM 924 N N . ALA A 1 122 ? 8.692 -6.334 -39.358 1.00 28.00 122 ALA A N 1
ATOM 925 C CA . ALA A 1 122 ? 8.833 -5.570 -40.588 1.00 28.00 122 ALA A CA 1
ATOM 926 C C . ALA A 1 122 ? 10.319 -5.493 -40.959 1.00 28.00 122 ALA A C 1
ATOM 928 O O . ALA A 1 122 ? 11.065 -4.679 -40.423 1.00 28.00 122 ALA A O 1
ATOM 929 N N . ARG A 1 123 ? 10.749 -6.333 -41.910 1.00 31.95 123 ARG A N 1
ATOM 930 C CA . ARG A 1 123 ? 11.920 -6.008 -42.732 1.00 31.95 123 ARG A CA 1
ATOM 931 C C . ARG A 1 123 ? 11.571 -4.747 -43.520 1.00 31.95 123 ARG A C 1
ATOM 933 O O . ARG A 1 123 ? 10.658 -4.772 -44.345 1.00 31.95 123 ARG A O 1
ATOM 940 N N . LEU A 1 124 ? 12.266 -3.649 -43.246 1.00 28.69 124 LEU A N 1
ATOM 941 C CA . LEU A 1 124 ? 12.129 -2.405 -43.995 1.00 28.69 124 LEU A CA 1
ATOM 942 C C . LEU A 1 124 ? 12.659 -2.621 -45.421 1.00 28.69 124 LEU A C 1
ATOM 944 O O . LEU A 1 124 ? 13.862 -2.694 -45.645 1.00 28.69 124 LEU A O 1
ATOM 948 N N . ARG A 1 125 ? 11.751 -2.732 -46.394 1.00 28.70 125 ARG A N 1
ATOM 949 C CA . ARG A 1 125 ? 12.032 -2.373 -47.792 1.00 28.70 125 ARG A CA 1
ATOM 950 C C . ARG A 1 125 ? 11.579 -0.922 -48.012 1.00 28.70 125 ARG A C 1
ATOM 952 O O . ARG A 1 125 ? 10.547 -0.541 -47.456 1.00 28.70 125 ARG A O 1
ATOM 959 N N . PRO A 1 126 ? 12.296 -0.116 -48.812 1.00 31.69 126 PRO A N 1
ATOM 960 C CA . PRO A 1 126 ? 11.913 1.271 -49.057 1.00 31.69 126 PRO A CA 1
ATOM 961 C C . PRO A 1 126 ? 10.624 1.336 -49.903 1.00 31.69 126 PRO A C 1
ATOM 963 O O . PRO A 1 126 ? 10.493 0.565 -50.858 1.00 31.69 126 PRO A O 1
ATOM 966 N N . PRO A 1 127 ? 9.658 2.223 -49.590 1.00 29.53 127 PRO A N 1
ATOM 967 C CA . PRO A 1 127 ? 8.439 2.355 -50.381 1.00 29.53 127 PRO A CA 1
ATOM 968 C C . PRO A 1 127 ? 8.669 3.200 -51.653 1.00 29.53 127 PRO A C 1
ATOM 970 O O . PRO A 1 127 ? 9.506 4.109 -51.649 1.00 29.53 127 PRO A O 1
ATOM 973 N N . PRO A 1 128 ? 7.915 2.953 -52.744 1.00 31.56 128 PRO A N 1
ATOM 974 C CA . PRO A 1 128 ? 7.985 3.753 -53.961 1.00 31.56 128 PRO A CA 1
ATOM 975 C C . PRO A 1 128 ? 7.321 5.127 -53.776 1.00 31.56 128 PRO A C 1
ATOM 977 O O . PRO A 1 128 ? 6.360 5.309 -53.026 1.00 31.56 128 PRO A O 1
ATOM 980 N N . ARG A 1 129 ? 7.857 6.117 -54.493 1.00 38.91 129 ARG A N 1
ATOM 981 C CA . ARG A 1 129 ? 7.470 7.531 -54.434 1.00 38.91 129 ARG A CA 1
ATOM 982 C C . ARG A 1 129 ? 6.081 7.773 -55.045 1.00 38.91 129 ARG A C 1
ATOM 984 O O . ARG A 1 129 ? 5.976 7.900 -56.259 1.00 38.91 129 ARG A O 1
ATOM 991 N N . ARG A 1 130 ? 5.046 7.894 -54.203 1.00 31.95 130 ARG A N 1
ATOM 992 C CA . ARG A 1 130 ? 3.937 8.887 -54.246 1.00 31.95 130 ARG A CA 1
ATOM 993 C C . ARG A 1 130 ? 2.757 8.399 -53.399 1.00 31.95 130 ARG A C 1
ATOM 995 O O . ARG A 1 130 ? 2.062 7.467 -53.780 1.00 31.95 130 ARG A O 1
ATOM 1002 N N . CYS A 1 131 ? 2.470 9.095 -52.301 1.00 24.52 131 CYS A N 1
ATOM 1003 C CA . CYS A 1 131 ? 1.186 9.005 -51.610 1.00 24.52 131 CYS A CA 1
ATOM 1004 C C . CYS A 1 131 ? 0.790 10.409 -51.131 1.00 24.52 131 CYS A C 1
ATOM 1006 O O . CYS A 1 131 ? 1.455 10.992 -50.277 1.00 24.52 131 CYS A O 1
ATOM 1008 N N . ARG A 1 132 ? -0.261 10.981 -51.734 1.00 30.19 132 ARG A N 1
ATOM 1009 C CA . ARG A 1 132 ? -0.933 12.193 -51.245 1.00 30.19 132 ARG A CA 1
ATOM 1010 C C . ARG A 1 132 ? -1.731 11.793 -50.005 1.00 30.19 132 ARG A C 1
ATOM 1012 O O . ARG A 1 132 ? -2.798 11.202 -50.126 1.00 30.19 132 ARG A O 1
ATOM 1019 N N . THR A 1 133 ? -1.215 12.101 -48.822 1.00 29.08 133 THR A N 1
ATOM 1020 C CA . THR A 1 133 ? -1.921 11.899 -47.556 1.00 29.08 133 THR A CA 1
ATOM 1021 C C . THR A 1 133 ? -2.781 13.118 -47.230 1.00 29.08 133 THR A C 1
ATOM 1023 O O . THR A 1 133 ? -2.297 14.239 -47.093 1.00 29.08 133 THR A O 1
ATOM 1026 N N . ARG A 1 134 ? -4.090 12.889 -47.094 1.00 31.22 134 ARG A N 1
ATOM 1027 C CA . ARG A 1 134 ? -5.029 13.815 -46.454 1.00 31.22 134 ARG A CA 1
ATOM 1028 C C . ARG A 1 134 ? -5.074 13.451 -44.962 1.00 31.22 134 ARG A C 1
ATOM 1030 O O . ARG A 1 134 ? -5.708 12.477 -44.583 1.00 31.22 134 ARG A O 1
ATOM 1037 N N . THR A 1 135 ? -4.321 14.175 -44.139 1.00 35.19 135 THR A N 1
ATOM 1038 C CA . THR A 1 135 ? -4.292 14.109 -42.655 1.00 35.19 135 THR A CA 1
ATOM 1039 C C . THR A 1 135 ? -5.291 15.112 -42.039 1.00 35.19 135 THR A C 1
ATOM 1041 O O . THR A 1 135 ? -5.650 16.035 -42.773 1.00 35.19 135 THR A O 1
ATOM 1044 N N . PRO A 1 136 ? -5.705 15.036 -40.739 1.00 49.16 136 PRO A N 1
ATOM 1045 C CA . PRO A 1 136 ? -4.867 14.595 -39.600 1.00 49.16 136 PRO A CA 1
ATOM 1046 C C . PRO A 1 136 ? -5.529 13.889 -38.384 1.00 49.16 136 PRO A C 1
ATOM 1048 O O . PRO A 1 136 ? -6.627 14.245 -37.972 1.00 49.16 136 PRO A O 1
ATOM 1051 N N . ARG A 1 137 ? -4.769 13.007 -37.697 1.00 40.00 137 ARG A N 1
ATOM 1052 C CA . ARG A 1 137 ? -4.355 13.100 -36.260 1.00 40.00 137 ARG A CA 1
ATOM 1053 C C . ARG A 1 137 ? -3.751 11.768 -35.761 1.00 40.00 137 ARG A C 1
ATOM 1055 O O . ARG A 1 137 ? -4.304 10.722 -36.046 1.00 40.00 137 ARG A O 1
ATOM 1062 N N . ARG A 1 138 ? -2.654 11.710 -34.995 1.00 38.22 138 ARG A N 1
ATOM 1063 C CA . ARG A 1 138 ? -1.726 12.728 -34.464 1.00 38.22 138 ARG A CA 1
ATOM 1064 C C . ARG A 1 138 ? -0.358 12.551 -35.134 1.00 38.22 138 ARG A C 1
ATOM 1066 O O . ARG A 1 138 ? 0.328 11.570 -34.880 1.00 38.22 138 ARG A O 1
ATOM 1073 N N . ALA A 1 139 ? 0.058 13.512 -35.954 1.00 49.62 139 ALA A N 1
ATOM 1074 C CA . ALA A 1 139 ? 1.484 13.682 -36.199 1.00 49.62 139 ALA A CA 1
ATOM 1075 C C . ALA A 1 139 ? 2.119 14.187 -34.894 1.00 49.62 139 ALA A C 1
ATOM 1077 O O . ALA A 1 139 ? 1.517 15.024 -34.213 1.00 49.62 139 ALA A O 1
ATOM 1078 N N . LEU A 1 140 ? 3.307 13.681 -34.550 1.00 43.28 140 LEU A N 1
ATOM 1079 C CA . LEU A 1 140 ? 4.167 14.307 -33.546 1.00 43.28 140 LEU A CA 1
ATOM 1080 C C . LEU A 1 140 ? 4.207 15.826 -33.806 1.00 43.28 140 LEU A C 1
ATOM 1082 O O . LEU A 1 140 ? 4.319 16.225 -34.972 1.00 43.28 140 LEU A O 1
ATOM 1086 N N . PRO A 1 141 ? 4.103 16.683 -32.769 1.00 59.62 141 PRO A N 1
ATOM 1087 C CA . PRO A 1 141 ? 4.340 18.116 -32.926 1.00 59.62 141 PRO A CA 1
ATOM 1088 C C . PRO A 1 141 ? 5.623 18.330 -33.733 1.00 59.62 141 PRO A C 1
ATOM 1090 O O . PRO A 1 141 ? 6.595 17.624 -33.490 1.00 59.62 141 PRO A O 1
ATOM 1093 N N . ARG A 1 142 ? 5.663 19.269 -34.691 1.00 56.94 142 ARG A N 1
ATOM 1094 C CA . ARG A 1 142 ? 6.851 19.454 -35.558 1.00 56.94 142 ARG A CA 1
ATOM 1095 C C . ARG A 1 142 ? 8.154 19.585 -34.761 1.00 56.94 142 ARG A C 1
ATOM 1097 O O . ARG A 1 142 ? 9.169 19.058 -35.188 1.00 56.94 142 ARG A O 1
ATOM 1104 N N . GLN A 1 143 ? 8.093 20.217 -33.590 1.00 61.47 143 GLN A N 1
ATOM 1105 C CA . GLN A 1 143 ? 9.209 20.321 -32.647 1.00 61.47 143 GLN A CA 1
ATOM 1106 C C . GLN A 1 143 ? 9.583 18.973 -32.013 1.00 61.47 143 GLN A C 1
ATOM 1108 O O . GLN A 1 143 ? 10.758 18.656 -31.917 1.00 61.47 143 GLN A O 1
ATOM 1113 N N . ALA A 1 144 ? 8.604 18.145 -31.640 1.00 54.16 144 ALA A N 1
ATOM 1114 C CA . ALA A 1 144 ? 8.845 16.800 -31.119 1.00 54.16 144 ALA A CA 1
ATOM 1115 C C . ALA A 1 144 ? 9.379 15.852 -32.204 1.00 54.16 144 ALA A C 1
ATOM 1117 O O . ALA A 1 144 ? 10.254 15.040 -31.931 1.00 54.16 144 ALA A O 1
ATOM 1118 N N . ALA A 1 145 ? 8.891 15.980 -33.441 1.00 67.38 145 ALA A N 1
ATOM 1119 C CA . ALA A 1 145 ? 9.433 15.258 -34.583 1.00 67.38 145 ALA A CA 1
ATOM 1120 C C . ALA A 1 145 ? 10.883 15.687 -34.853 1.00 67.38 145 ALA A C 1
ATOM 1122 O O . ALA A 1 145 ? 11.747 14.825 -34.906 1.00 67.38 145 ALA A O 1
ATOM 1123 N N . ALA A 1 146 ? 11.174 16.991 -34.930 1.00 68.56 146 ALA A N 1
ATOM 1124 C CA . ALA A 1 146 ? 12.539 17.498 -35.099 1.00 68.56 146 ALA A CA 1
ATOM 1125 C C . ALA A 1 146 ? 13.472 17.032 -33.969 1.00 68.56 146 ALA A C 1
ATOM 1127 O O . ALA A 1 146 ? 14.536 16.498 -34.248 1.00 68.56 146 ALA A O 1
ATOM 1128 N N . LEU A 1 147 ? 13.026 17.102 -32.709 1.00 69.19 147 LEU A N 1
ATOM 1129 C CA . LEU A 1 147 ? 13.791 16.632 -31.552 1.00 69.19 147 LEU A CA 1
ATOM 1130 C C . LEU A 1 147 ? 14.097 15.130 -31.619 1.00 69.19 147 LEU A C 1
ATOM 1132 O O . LEU A 1 147 ? 15.199 14.710 -31.281 1.00 69.19 147 LEU A O 1
ATOM 1136 N N . ILE A 1 148 ? 13.128 14.306 -32.027 1.00 68.31 148 ILE A N 1
ATOM 1137 C CA . ILE A 1 148 ? 13.349 12.865 -32.199 1.00 68.31 148 ILE A CA 1
ATOM 1138 C C . ILE A 1 148 ? 14.357 12.624 -33.321 1.00 68.31 148 ILE A C 1
ATOM 1140 O O . ILE A 1 148 ? 15.276 11.832 -33.143 1.00 68.31 148 ILE A O 1
ATOM 1144 N N . MET A 1 149 ? 14.224 13.324 -34.447 1.00 79.69 149 MET A N 1
ATOM 1145 C CA . MET A 1 149 ? 15.147 13.174 -35.570 1.00 79.69 149 MET A CA 1
ATOM 1146 C C . MET A 1 149 ? 16.565 13.638 -35.204 1.00 79.69 149 MET A C 1
ATOM 1148 O O . MET A 1 149 ? 17.522 12.936 -35.512 1.00 79.69 149 MET A O 1
ATOM 1152 N N . ASP A 1 150 ? 16.711 14.733 -34.456 1.00 76.38 150 ASP A N 1
ATOM 1153 C CA . ASP A 1 150 ? 18.005 15.222 -33.963 1.00 76.38 150 ASP A CA 1
ATOM 1154 C C . ASP A 1 150 ? 18.629 14.266 -32.937 1.00 76.38 150 ASP A C 1
ATOM 1156 O O . ASP A 1 150 ? 19.834 14.027 -32.970 1.00 76.38 150 ASP A O 1
ATOM 1160 N N . LYS A 1 151 ? 17.821 13.636 -32.072 1.00 73.25 151 LYS A N 1
ATOM 1161 C CA . LYS A 1 151 ? 18.293 12.575 -31.164 1.00 73.25 151 LYS A CA 1
ATOM 1162 C C . LYS A 1 151 ? 18.781 11.345 -31.916 1.00 73.25 151 LYS A C 1
ATOM 1164 O O . LYS A 1 151 ? 19.784 10.756 -31.528 1.00 73.25 151 LYS A O 1
ATOM 1169 N N . LEU A 1 152 ? 18.090 10.960 -32.984 1.00 76.88 152 LEU A N 1
ATOM 1170 C CA . LEU A 1 152 ? 18.511 9.845 -33.827 1.00 76.88 152 LEU A CA 1
ATOM 1171 C C . LEU A 1 152 ? 19.788 10.180 -34.616 1.00 76.88 152 LEU A C 1
ATOM 1173 O O . LEU A 1 152 ? 20.599 9.286 -34.840 1.00 76.88 152 LEU A O 1
ATOM 1177 N N . VAL A 1 153 ? 20.017 11.452 -34.970 1.00 79.12 153 VAL A N 1
ATOM 1178 C CA . VAL A 1 153 ? 21.302 11.916 -35.526 1.00 79.12 153 VAL A CA 1
ATOM 1179 C C . VAL A 1 153 ? 22.410 11.884 -34.475 1.00 79.12 153 VAL A C 1
ATOM 1181 O O . VAL A 1 153 ? 23.483 11.350 -34.740 1.00 79.12 153 VAL A O 1
ATOM 1184 N N . ALA A 1 154 ? 22.149 12.381 -33.263 1.00 72.81 154 ALA A N 1
ATOM 1185 C CA . ALA A 1 154 ? 23.111 12.349 -32.159 1.00 72.81 154 ALA A CA 1
ATOM 1186 C C . ALA A 1 154 ? 23.488 10.915 -31.744 1.00 72.81 154 ALA A C 1
ATOM 1188 O O . ALA A 1 154 ? 24.626 10.659 -31.368 1.00 72.81 154 ALA A O 1
ATOM 1189 N N . ALA A 1 155 ? 22.548 9.974 -31.860 1.00 72.44 155 ALA A N 1
ATOM 1190 C CA . ALA A 1 155 ? 22.770 8.551 -31.621 1.00 72.44 155 ALA A CA 1
ATOM 1191 C C . ALA A 1 155 ? 23.435 7.816 -32.806 1.00 72.44 155 ALA A C 1
ATOM 1193 O O . ALA A 1 155 ? 23.612 6.602 -32.741 1.00 72.44 155 ALA A O 1
ATOM 1194 N N . GLY A 1 156 ? 23.777 8.515 -33.897 1.00 77.50 156 GLY A N 1
ATOM 1195 C CA . GLY A 1 156 ? 24.423 7.925 -35.075 1.00 77.50 156 GLY A CA 1
ATOM 1196 C C . GLY A 1 156 ? 23.521 7.001 -35.901 1.00 77.50 156 GLY A C 1
ATOM 1197 O O . GLY A 1 156 ? 24.026 6.190 -36.678 1.00 77.50 156 GLY A O 1
ATOM 1198 N N . LEU A 1 157 ? 22.197 7.100 -35.727 1.00 77.75 157 LEU A N 1
ATOM 1199 C CA . LEU A 1 157 ? 21.183 6.267 -36.396 1.00 77.75 157 LEU A CA 1
ATOM 1200 C C . LEU A 1 157 ? 20.609 6.935 -37.644 1.00 77.75 157 LEU A C 1
ATOM 1202 O O . LEU A 1 157 ? 20.105 6.259 -38.539 1.00 77.75 157 LEU A O 1
ATOM 1206 N N . LEU A 1 158 ? 20.691 8.263 -37.706 1.00 84.31 158 LEU A N 1
ATOM 1207 C CA . LEU A 1 158 ? 20.367 9.071 -38.874 1.00 84.31 158 LEU A CA 1
ATOM 1208 C C . LEU A 1 158 ? 21.540 10.005 -39.204 1.00 84.31 158 LEU A C 1
ATOM 1210 O O . LEU A 1 158 ? 22.315 10.388 -38.332 1.00 84.31 158 LEU A O 1
ATOM 1214 N N . ARG A 1 159 ? 21.641 10.427 -40.460 1.00 83.88 159 ARG A N 1
ATOM 1215 C CA . ARG A 1 159 ? 22.446 11.571 -40.900 1.00 83.88 159 ARG A CA 1
ATOM 1216 C C . ARG A 1 159 ? 21.511 12.725 -41.240 1.00 83.88 159 ARG A C 1
ATOM 1218 O O . ARG A 1 159 ? 20.382 12.498 -41.676 1.00 83.88 159 ARG A O 1
ATOM 1225 N N . SER A 1 160 ? 21.965 13.958 -41.044 1.00 86.38 160 SER A N 1
ATOM 1226 C CA . SER A 1 160 ? 21.223 15.156 -41.436 1.00 86.38 160 SER A CA 1
ATOM 1227 C C . SER A 1 160 ? 21.987 15.969 -42.477 1.00 86.38 160 SER A C 1
ATOM 1229 O O . SER A 1 160 ? 23.212 16.075 -42.439 1.00 86.38 160 SER A O 1
ATOM 1231 N N . ARG A 1 161 ? 21.253 16.566 -43.420 1.00 82.81 161 ARG A N 1
ATOM 1232 C CA . ARG A 1 161 ? 21.773 17.542 -44.388 1.00 82.81 161 ARG A CA 1
ATOM 1233 C C . ARG A 1 161 ? 20.771 18.666 -44.615 1.00 82.81 161 ARG A C 1
ATOM 1235 O O . ARG A 1 161 ? 19.573 18.472 -44.441 1.00 82.81 161 ARG A O 1
ATOM 1242 N N . TYR A 1 162 ? 21.237 19.829 -45.054 1.00 77.75 162 TYR A N 1
ATOM 1243 C CA . TYR A 1 162 ? 20.353 20.922 -45.465 1.00 77.75 162 TYR A CA 1
ATOM 1244 C C . TYR A 1 162 ? 20.045 20.804 -46.956 1.00 77.75 162 TYR A C 1
ATOM 1246 O O . TYR A 1 162 ? 20.943 20.929 -47.787 1.00 77.75 162 TYR A O 1
ATOM 1254 N N . ASP A 1 163 ? 18.782 20.581 -47.306 1.00 72.06 163 ASP A N 1
ATOM 1255 C CA . ASP A 1 163 ? 18.377 20.299 -48.685 1.00 72.06 163 ASP A CA 1
ATOM 1256 C C . ASP A 1 163 ? 16.994 20.905 -48.982 1.00 72.06 163 ASP A C 1
ATOM 1258 O O . ASP A 1 163 ? 16.300 21.370 -48.082 1.00 72.06 163 ASP A O 1
ATOM 1262 N N . SER A 1 164 ? 16.588 20.986 -50.248 1.00 64.56 164 SER A N 1
ATOM 1263 C CA . SER A 1 164 ? 15.288 21.543 -50.659 1.00 64.56 164 SER A CA 1
ATOM 1264 C C . SER A 1 164 ? 14.514 20.514 -51.480 1.00 64.56 164 SER A C 1
ATOM 1266 O O . SER A 1 164 ? 14.620 20.513 -52.707 1.00 64.56 164 SER A O 1
ATOM 1268 N N . PRO A 1 165 ? 13.743 19.624 -50.828 1.00 59.16 165 PRO A N 1
ATOM 1269 C CA . PRO A 1 165 ? 12.930 18.651 -51.541 1.00 59.16 165 PRO A CA 1
ATOM 1270 C C . PRO A 1 165 ? 11.830 19.381 -52.322 1.00 59.16 165 PRO A C 1
ATOM 1272 O O . PRO A 1 165 ? 11.123 20.213 -51.759 1.00 59.16 165 PRO A O 1
ATOM 1275 N N . ASP A 1 166 ? 11.701 19.055 -53.608 1.00 54.03 166 ASP A N 1
ATOM 1276 C CA . ASP A 1 166 ? 10.682 19.538 -54.552 1.00 54.03 166 ASP A CA 1
ATOM 1277 C C . ASP A 1 166 ? 10.748 21.021 -54.952 1.00 54.03 166 ASP A C 1
ATOM 1279 O O . ASP A 1 166 ? 9.845 21.792 -54.643 1.00 54.03 166 ASP A O 1
ATOM 1283 N N . GLY A 1 167 ? 11.777 21.395 -55.727 1.00 55.06 167 GLY A N 1
ATOM 1284 C CA . GLY A 1 167 ? 11.703 22.339 -56.866 1.00 55.06 167 GLY A CA 1
ATOM 1285 C C . GLY A 1 167 ? 11.201 23.778 -56.651 1.00 55.06 167 GLY A C 1
ATOM 1286 O O . GLY A 1 167 ? 11.242 24.576 -57.583 1.00 55.06 167 GLY A O 1
ATOM 1287 N N . ILE A 1 168 ? 10.748 24.147 -55.457 1.00 52.25 168 ILE A N 1
ATOM 1288 C CA . ILE A 1 168 ? 10.174 25.452 -55.144 1.00 52.25 168 ILE A CA 1
ATOM 1289 C C . ILE A 1 168 ? 11.192 26.202 -54.293 1.00 52.25 168 ILE A C 1
ATOM 1291 O O . ILE A 1 168 ? 11.343 25.958 -53.095 1.00 52.25 168 ILE A O 1
ATOM 1295 N N . ARG A 1 169 ? 11.895 27.150 -54.921 1.00 52.78 169 ARG A N 1
ATOM 1296 C CA . ARG A 1 169 ? 12.723 28.132 -54.213 1.00 52.78 169 ARG A CA 1
ATOM 1297 C C . ARG A 1 169 ? 11.819 28.966 -53.302 1.00 52.78 169 ARG A C 1
ATOM 1299 O O . ARG A 1 169 ? 11.073 29.816 -53.775 1.00 52.78 169 ARG A O 1
ATOM 1306 N N . ARG A 1 170 ? 11.898 28.740 -51.990 1.00 55.59 170 ARG A N 1
ATOM 1307 C CA . ARG A 1 170 ? 11.390 29.677 -50.980 1.00 55.59 170 ARG A CA 1
ATOM 1308 C C . ARG A 1 170 ? 12.551 30.486 -50.413 1.00 55.59 170 ARG A C 1
ATOM 1310 O O . ARG A 1 170 ? 13.611 29.935 -50.133 1.00 55.59 170 ARG A O 1
ATOM 1317 N N . ILE A 1 171 ? 12.337 31.789 -50.260 1.00 53.03 171 ILE A N 1
ATOM 1318 C CA . ILE A 1 171 ? 13.286 32.716 -49.641 1.00 53.03 171 ILE A CA 1
ATOM 1319 C C . ILE A 1 171 ? 13.315 32.406 -48.134 1.00 53.03 171 ILE A C 1
ATOM 1321 O O . ILE A 1 171 ? 12.298 32.546 -47.458 1.00 53.03 171 ILE A O 1
ATOM 1325 N N . GLY A 1 172 ? 14.450 31.906 -47.633 1.00 61.69 172 GLY A N 1
ATOM 1326 C CA . GLY A 1 172 ? 14.642 31.483 -46.239 1.00 61.69 172 GLY A CA 1
ATOM 1327 C C . GLY A 1 172 ? 15.702 30.381 -46.076 1.00 61.69 172 GLY A C 1
ATOM 1328 O O . GLY A 1 172 ? 16.250 29.879 -47.057 1.00 61.69 172 GLY A O 1
ATOM 1329 N N . ARG A 1 173 ? 16.011 30.001 -44.826 1.00 55.34 173 ARG A N 1
ATOM 1330 C CA . ARG A 1 173 ? 17.002 28.954 -44.499 1.00 55.34 173 ARG A CA 1
ATOM 1331 C C . ARG A 1 173 ? 16.532 27.586 -45.022 1.00 55.34 173 ARG A C 1
ATOM 1333 O O . ARG A 1 173 ? 15.385 27.205 -44.790 1.00 55.34 173 ARG A O 1
ATOM 1340 N N . LYS A 1 174 ? 17.412 26.851 -45.718 1.00 63.34 174 LYS A N 1
ATOM 1341 C CA . LYS A 1 174 ? 17.107 25.511 -46.257 1.00 63.34 174 LYS A CA 1
ATOM 1342 C C . LYS A 1 174 ? 16.707 24.550 -45.122 1.00 63.34 174 LYS A C 1
ATOM 1344 O O . LYS A 1 174 ? 17.391 24.547 -44.097 1.00 63.34 174 LYS A O 1
ATOM 1349 N N . PRO A 1 175 ? 15.633 23.753 -45.275 1.00 65.88 175 PRO A N 1
ATOM 1350 C CA . PRO A 1 175 ? 15.201 22.815 -44.245 1.00 65.88 175 PRO A CA 1
ATOM 1351 C C . PRO A 1 175 ? 16.180 21.642 -44.081 1.00 65.88 175 PRO A C 1
ATOM 1353 O O . PRO A 1 175 ? 16.834 21.214 -45.034 1.00 65.88 175 PRO A O 1
ATOM 1356 N N . THR A 1 176 ? 16.270 21.116 -42.860 1.00 74.56 176 THR A N 1
ATOM 1357 C CA . THR A 1 176 ? 17.048 19.912 -42.545 1.00 74.56 176 THR A CA 1
ATOM 1358 C C . THR A 1 176 ? 16.296 18.669 -43.016 1.00 74.56 176 THR A C 1
ATOM 1360 O O . THR A 1 176 ? 15.124 18.475 -42.691 1.00 74.56 176 THR A O 1
ATOM 1363 N N . VAL A 1 177 ? 16.976 17.824 -43.781 1.00 80.31 177 VAL A N 1
ATOM 1364 C CA . VAL A 1 177 ? 16.512 16.521 -44.258 1.00 80.31 177 VAL A CA 1
ATOM 1365 C C . VAL A 1 177 ? 17.336 15.442 -43.568 1.00 80.31 177 VAL A C 1
ATOM 1367 O O . VAL A 1 177 ? 18.542 15.601 -43.389 1.00 80.31 177 VAL A O 1
ATOM 1370 N N . TYR A 1 178 ? 16.678 14.352 -43.186 1.00 80.38 178 TYR A N 1
ATOM 1371 C CA . TYR A 1 178 ? 17.282 13.247 -42.454 1.00 80.38 178 TYR A CA 1
ATOM 1372 C C . TYR A 1 178 ? 17.262 11.973 -43.296 1.00 80.38 178 TYR A C 1
ATOM 1374 O O . TYR A 1 178 ? 16.271 11.692 -43.974 1.00 80.38 178 TYR A O 1
ATOM 1382 N N . GLU A 1 179 ? 18.326 11.186 -43.217 1.00 81.81 179 GLU A N 1
ATOM 1383 C CA . GLU A 1 179 ? 18.455 9.893 -43.889 1.00 81.81 179 GLU A CA 1
ATOM 1384 C C . GLU A 1 179 ? 19.000 8.829 -42.928 1.00 81.81 179 GLU A C 1
ATOM 1386 O O . GLU A 1 179 ? 19.714 9.188 -41.994 1.00 81.81 179 GLU A O 1
ATOM 1391 N N . PRO A 1 180 ? 18.661 7.539 -43.100 1.00 77.81 180 PRO A N 1
ATOM 1392 C CA . PRO A 1 180 ? 19.247 6.463 -42.303 1.00 77.81 180 PRO A CA 1
ATOM 1393 C C . PRO A 1 180 ? 20.777 6.488 -42.344 1.00 77.81 180 PRO A C 1
ATOM 1395 O O . PRO A 1 180 ? 21.363 6.666 -43.410 1.00 77.81 180 PRO A O 1
ATOM 1398 N N . ALA A 1 181 ? 21.418 6.316 -41.188 1.00 78.94 181 ALA A N 1
ATOM 1399 C CA . ALA A 1 181 ? 22.848 6.044 -41.134 1.00 78.94 181 ALA A CA 1
ATOM 1400 C C . ALA A 1 181 ? 23.112 4.571 -41.489 1.00 78.94 181 ALA A C 1
ATOM 1402 O O . ALA A 1 181 ? 22.266 3.713 -41.250 1.00 78.94 181 ALA A O 1
ATOM 1403 N N . ASP A 1 182 ? 24.304 4.266 -42.000 1.00 74.19 182 ASP A N 1
ATOM 1404 C CA . ASP A 1 182 ? 24.706 2.897 -42.374 1.00 74.19 182 ASP A CA 1
ATOM 1405 C C . ASP A 1 182 ? 25.039 2.001 -41.152 1.00 74.19 182 ASP A C 1
ATOM 1407 O O . ASP A 1 182 ? 25.661 0.950 -41.288 1.00 74.19 182 ASP A O 1
ATOM 1411 N N . THR A 1 183 ? 24.657 2.425 -39.945 1.00 67.25 183 THR A N 1
ATOM 1412 C CA . THR A 1 183 ? 24.971 1.774 -38.666 1.00 67.25 183 THR A CA 1
ATOM 1413 C C . THR A 1 183 ? 24.023 0.593 -38.403 1.00 67.25 183 THR A C 1
ATOM 1415 O O . THR A 1 183 ? 22.815 0.794 -38.269 1.00 67.25 183 THR A O 1
ATOM 1418 N N . ASP A 1 184 ? 24.551 -0.633 -38.280 1.00 59.91 184 ASP A N 1
ATOM 1419 C CA . ASP A 1 184 ? 23.783 -1.820 -37.848 1.00 59.91 184 ASP A CA 1
ATOM 1420 C C . ASP A 1 184 ? 23.686 -1.856 -36.311 1.00 59.91 184 ASP A C 1
ATOM 1422 O O . ASP A 1 184 ? 24.699 -1.758 -35.617 1.00 59.91 184 ASP A O 1
ATOM 1426 N N . ILE A 1 185 ? 22.472 -2.002 -35.766 1.00 59.19 185 ILE A N 1
ATOM 1427 C CA . ILE A 1 185 ? 22.231 -2.126 -34.320 1.00 59.19 185 ILE A CA 1
ATOM 1428 C C . ILE A 1 185 ? 21.544 -3.446 -34.015 1.00 59.19 185 ILE A C 1
ATOM 1430 O O . ILE A 1 185 ? 20.438 -3.719 -34.486 1.00 59.19 185 ILE A O 1
ATOM 1434 N N . ARG A 1 186 ? 22.166 -4.227 -33.127 1.00 53.16 186 ARG A N 1
ATOM 1435 C CA . ARG A 1 186 ? 21.594 -5.449 -32.555 1.00 53.16 186 ARG A CA 1
ATOM 1436 C C . ARG A 1 186 ? 21.532 -5.339 -31.039 1.00 53.16 186 ARG A C 1
ATOM 1438 O O . ARG A 1 186 ? 22.505 -4.959 -30.403 1.00 53.16 186 ARG A O 1
ATOM 1445 N N . ILE A 1 187 ? 20.385 -5.702 -30.473 1.00 58.69 187 ILE A N 1
ATOM 1446 C CA . ILE A 1 187 ? 20.138 -5.738 -29.027 1.00 58.69 187 ILE A CA 1
ATOM 1447 C C . ILE A 1 187 ? 19.877 -7.203 -28.648 1.00 58.69 187 ILE A C 1
ATOM 1449 O O . ILE A 1 187 ? 19.028 -7.843 -29.269 1.00 58.69 187 ILE A O 1
ATOM 1453 N N . SER A 1 188 ? 20.599 -7.739 -27.656 1.00 48.69 188 SER A N 1
ATOM 1454 C CA . SER A 1 188 ? 20.418 -9.106 -27.138 1.00 48.69 188 SER A CA 1
ATOM 1455 C C . SER A 1 188 ? 20.295 -9.098 -25.616 1.00 48.69 188 SER A C 1
ATOM 1457 O O . SER A 1 188 ? 21.114 -8.477 -24.948 1.00 48.69 188 SER A O 1
ATOM 1459 N N . ILE A 1 189 ? 19.297 -9.813 -25.082 1.00 50.72 189 ILE A N 1
ATOM 1460 C CA . ILE A 1 189 ? 19.100 -10.047 -23.641 1.00 50.72 189 ILE A CA 1
ATOM 1461 C C . ILE A 1 189 ? 18.846 -11.557 -23.430 1.00 50.72 189 ILE A C 1
ATOM 1463 O O . ILE A 1 189 ? 17.883 -12.075 -24.005 1.00 50.72 189 ILE A O 1
ATOM 1467 N N . PRO A 1 190 ? 19.679 -12.290 -22.658 1.00 58.50 190 PRO A N 1
ATOM 1468 C CA . PRO A 1 190 ? 20.930 -11.837 -22.032 1.00 58.50 190 PRO A CA 1
ATOM 1469 C C . PRO A 1 190 ? 21.966 -11.394 -23.079 1.00 58.50 190 PRO A C 1
ATOM 1471 O O . PRO A 1 190 ? 21.771 -11.623 -24.282 1.00 58.50 190 PRO A O 1
ATOM 1474 N N . GLU A 1 191 ? 23.040 -10.734 -22.642 1.00 64.12 191 GLU A N 1
ATOM 1475 C CA . GLU A 1 191 ? 24.120 -10.332 -23.545 1.00 64.12 191 GLU A CA 1
ATOM 1476 C C . GLU A 1 191 ? 24.672 -11.578 -24.254 1.00 64.12 191 GLU A C 1
ATOM 1478 O O . GLU A 1 191 ? 25.074 -12.556 -23.629 1.00 64.12 191 GLU A O 1
ATOM 1483 N N . ARG A 1 192 ? 24.605 -11.588 -25.588 1.00 71.19 192 ARG A N 1
ATOM 1484 C CA . ARG A 1 192 ? 25.108 -12.684 -26.423 1.00 71.19 192 ARG A CA 1
ATOM 1485 C C . ARG A 1 192 ? 26.056 -12.093 -27.437 1.00 71.19 192 ARG A C 1
ATOM 1487 O O . ARG A 1 192 ? 25.714 -11.110 -28.093 1.00 71.19 192 ARG A O 1
ATOM 1494 N N . ARG A 1 193 ? 27.206 -12.739 -27.599 1.00 73.50 193 ARG A N 1
ATOM 1495 C CA . ARG A 1 193 ? 28.266 -12.296 -28.506 1.00 73.50 193 ARG A CA 1
ATOM 1496 C C . ARG A 1 193 ? 28.562 -13.335 -29.598 1.00 73.50 193 ARG A C 1
ATOM 1498 O O . ARG A 1 193 ? 29.672 -13.857 -29.665 1.00 73.50 193 ARG A O 1
ATOM 1505 N N . PRO A 1 194 ? 27.585 -13.703 -30.457 1.00 73.00 194 PRO A N 1
ATOM 1506 C CA . PRO A 1 194 ? 27.826 -14.664 -31.539 1.00 73.00 194 PRO A CA 1
ATOM 1507 C C . PRO A 1 194 ? 28.814 -14.133 -32.591 1.00 73.00 194 PRO A C 1
ATOM 1509 O O . PRO A 1 194 ? 29.387 -14.922 -33.336 1.00 73.00 194 PRO A O 1
ATOM 1512 N N . ASP A 1 195 ? 29.013 -12.814 -32.635 1.00 76.44 195 ASP A N 1
ATOM 1513 C CA . ASP A 1 195 ? 30.049 -12.117 -33.399 1.00 76.44 195 ASP A CA 1
ATOM 1514 C C . ASP A 1 195 ? 31.450 -12.620 -33.046 1.00 76.44 195 ASP A C 1
ATOM 1516 O O . ASP A 1 195 ? 32.211 -12.942 -33.949 1.00 76.44 195 ASP A O 1
ATOM 1520 N N . VAL A 1 196 ? 31.759 -12.811 -31.759 1.00 80.69 196 VAL A N 1
ATOM 1521 C CA . VAL A 1 196 ? 33.080 -13.298 -31.325 1.00 80.69 196 VAL A CA 1
ATOM 1522 C C . VAL A 1 196 ? 33.372 -14.688 -31.895 1.00 80.69 196 VAL A C 1
ATOM 1524 O O . VAL A 1 196 ? 34.469 -14.937 -32.388 1.00 80.69 196 VAL A O 1
ATOM 1527 N N . LEU A 1 197 ? 32.382 -15.587 -31.888 1.00 82.75 197 LEU A N 1
ATOM 1528 C CA . LEU A 1 197 ? 32.534 -16.917 -32.483 1.00 82.75 197 LEU A CA 1
ATOM 1529 C C . LEU A 1 197 ? 32.642 -16.844 -34.013 1.00 82.75 197 LEU A C 1
ATOM 1531 O O . LEU A 1 197 ? 33.435 -17.570 -34.605 1.00 82.75 197 LEU A O 1
ATOM 1535 N N . ALA A 1 198 ? 31.863 -15.971 -34.655 1.00 82.75 198 ALA A N 1
ATOM 1536 C CA . ALA A 1 198 ? 31.925 -15.778 -36.100 1.00 82.75 198 ALA A CA 1
ATOM 1537 C C . ALA A 1 198 ? 33.295 -15.253 -36.547 1.00 82.75 198 ALA A C 1
ATOM 1539 O O . ALA A 1 198 ? 33.835 -15.752 -37.526 1.00 82.75 198 ALA A O 1
ATOM 1540 N N . GLU A 1 199 ? 33.877 -14.301 -35.819 1.00 82.12 199 GLU A N 1
ATOM 1541 C CA . GLU A 1 199 ? 35.210 -13.776 -36.115 1.00 82.12 199 GLU A CA 1
ATOM 1542 C C . GLU A 1 199 ? 36.299 -14.840 -35.931 1.00 82.12 199 GLU A C 1
ATOM 1544 O O . GLU A 1 199 ? 37.114 -15.017 -36.826 1.00 82.12 199 GLU A O 1
ATOM 1549 N N . ILE A 1 200 ? 36.259 -15.629 -34.847 1.00 84.81 200 ILE A N 1
ATOM 1550 C CA . ILE A 1 200 ? 37.192 -16.758 -34.650 1.00 84.81 200 ILE A CA 1
ATOM 1551 C C . ILE A 1 200 ? 37.159 -17.721 -35.845 1.00 84.81 200 ILE A C 1
ATOM 1553 O O . ILE A 1 200 ? 38.208 -18.181 -36.302 1.00 84.81 200 ILE A O 1
ATOM 1557 N N . LEU A 1 201 ? 35.959 -18.029 -36.348 1.00 85.00 201 LEU A N 1
ATOM 1558 C CA . LEU A 1 201 ? 35.775 -18.909 -37.501 1.00 85.00 201 LEU A CA 1
ATOM 1559 C C . LEU A 1 201 ? 36.218 -18.246 -38.811 1.00 85.00 201 LEU A C 1
ATOM 1561 O O . LEU A 1 201 ? 36.821 -18.918 -39.640 1.00 85.00 201 LEU A O 1
ATOM 1565 N N . LEU A 1 202 ? 35.964 -16.948 -38.997 1.00 85.75 202 LEU A N 1
ATOM 1566 C CA . LEU A 1 202 ? 36.418 -16.195 -40.171 1.00 85.75 202 LEU A CA 1
ATOM 1567 C C . LEU A 1 202 ? 37.943 -16.105 -40.238 1.00 85.75 202 LEU A C 1
ATOM 1569 O O . LEU A 1 202 ? 38.495 -16.285 -41.318 1.00 85.75 202 LEU A O 1
ATOM 1573 N N . ASP A 1 203 ? 38.611 -15.912 -39.102 1.00 83.44 203 ASP A N 1
ATOM 1574 C CA . ASP A 1 203 ? 40.074 -15.911 -38.992 1.00 83.44 203 ASP A CA 1
ATOM 1575 C C . ASP A 1 203 ? 40.668 -17.313 -39.227 1.00 83.44 203 ASP A C 1
ATOM 1577 O O . ASP A 1 203 ? 41.817 -17.454 -39.642 1.00 83.44 203 ASP A O 1
ATOM 1581 N N . ALA A 1 204 ? 39.891 -18.375 -38.986 1.00 86.25 204 ALA A N 1
ATOM 1582 C CA . ALA A 1 204 ? 40.334 -19.754 -39.180 1.00 86.25 204 ALA A CA 1
ATOM 1583 C C . ALA A 1 204 ? 40.322 -20.208 -40.648 1.00 86.25 204 ALA A C 1
ATOM 1585 O O . ALA A 1 204 ? 41.126 -21.060 -41.019 1.00 86.25 204 ALA A O 1
ATOM 1586 N N . VAL A 1 205 ? 39.427 -19.653 -41.474 1.00 83.31 205 VAL A N 1
ATOM 1587 C CA . VAL A 1 205 ? 39.278 -20.009 -42.897 1.00 83.31 205 VAL A CA 1
ATOM 1588 C C . VAL A 1 205 ? 40.543 -19.732 -43.728 1.00 83.31 205 VAL A C 1
ATOM 1590 O O . VAL A 1 205 ? 40.988 -20.652 -44.411 1.00 83.31 205 VAL A O 1
ATOM 1593 N N . PRO A 1 206 ? 41.156 -18.530 -43.705 1.00 80.44 206 PRO A N 1
ATOM 1594 C CA . PRO A 1 206 ? 42.376 -18.267 -44.474 1.00 80.44 206 PRO A CA 1
ATOM 1595 C C . PRO A 1 206 ? 43.603 -19.011 -43.923 1.00 80.44 206 PRO A C 1
ATOM 1597 O O . PRO A 1 206 ? 44.540 -19.278 -44.669 1.00 80.44 206 PRO A O 1
ATOM 1600 N N . ASP A 1 207 ? 43.582 -19.377 -42.641 1.00 75.31 207 ASP A N 1
ATOM 1601 C CA . ASP A 1 207 ? 44.677 -20.056 -41.940 1.00 75.31 207 ASP A CA 1
ATOM 1602 C C . ASP A 1 207 ? 44.607 -21.594 -42.018 1.00 75.31 207 ASP A C 1
ATOM 1604 O O . ASP A 1 207 ? 45.441 -22.299 -41.430 1.00 75.31 207 ASP A O 1
ATOM 1608 N N . GLN A 1 208 ? 43.604 -22.137 -42.711 1.00 79.88 208 GLN A N 1
ATOM 1609 C CA . GLN A 1 208 ? 43.456 -23.571 -42.914 1.00 79.88 208 GLN A CA 1
ATOM 1610 C C . GLN A 1 208 ? 44.436 -24.054 -43.992 1.00 79.88 208 GLN A C 1
ATOM 1612 O O . GLN A 1 208 ? 44.373 -23.642 -45.149 1.00 79.88 208 GLN A O 1
ATOM 1617 N N . GLN A 1 209 ? 45.340 -24.964 -43.619 1.00 80.88 209 GLN A N 1
ATOM 1618 C CA . GLN A 1 209 ? 46.204 -25.640 -44.589 1.00 80.88 209 GLN A CA 1
ATOM 1619 C C . GLN A 1 209 ? 45.408 -26.670 -45.418 1.00 80.88 209 GLN A C 1
ATOM 1621 O O . GLN A 1 209 ? 44.428 -27.209 -44.897 1.00 80.88 209 GLN A O 1
ATOM 1626 N N . PRO A 1 210 ? 45.824 -26.981 -46.667 1.00 72.62 210 PRO A N 1
ATOM 1627 C CA . PRO A 1 210 ? 45.046 -27.788 -47.620 1.00 72.62 210 PRO A CA 1
ATOM 1628 C C . PRO A 1 210 ? 44.567 -29.154 -47.101 1.00 72.62 210 PRO A C 1
ATOM 1630 O O . PRO A 1 210 ? 43.499 -29.607 -47.501 1.00 72.62 210 PRO A O 1
ATOM 1633 N N . ASP A 1 211 ? 45.304 -29.757 -46.163 1.00 77.31 211 ASP A N 1
ATOM 1634 C CA . ASP A 1 211 ? 45.055 -31.115 -45.655 1.00 77.31 211 ASP A CA 1
ATOM 1635 C C . ASP A 1 211 ? 44.610 -31.138 -44.181 1.00 77.31 211 ASP A C 1
ATOM 1637 O O . ASP A 1 211 ? 44.680 -32.166 -43.505 1.00 77.31 211 ASP A O 1
ATOM 1641 N N . GLN A 1 212 ? 44.196 -29.991 -43.640 1.00 75.31 212 GLN A N 1
ATOM 1642 C CA . GLN A 1 212 ? 43.942 -29.843 -42.214 1.00 75.31 212 GLN A CA 1
ATOM 1643 C C . GLN A 1 212 ? 42.452 -29.795 -41.866 1.00 75.31 212 GLN A C 1
ATOM 1645 O O . GLN A 1 212 ? 41.672 -29.096 -42.511 1.00 75.31 212 GLN A O 1
ATOM 1650 N N . ASP A 1 213 ? 42.082 -30.448 -40.762 1.00 80.25 213 ASP A N 1
ATOM 1651 C CA . ASP A 1 213 ? 40.767 -30.310 -40.140 1.00 80.25 213 ASP A CA 1
ATOM 1652 C C . ASP A 1 213 ? 40.465 -28.842 -39.768 1.00 80.25 213 ASP A C 1
ATOM 1654 O O . ASP A 1 213 ? 41.242 -28.166 -39.073 1.00 80.25 213 ASP A O 1
ATOM 1658 N N . ALA A 1 214 ? 39.309 -28.362 -40.231 1.00 79.25 214 ALA A N 1
ATOM 1659 C CA . ALA A 1 214 ? 38.782 -27.027 -39.978 1.00 79.25 214 ALA A CA 1
ATOM 1660 C C . ALA A 1 214 ? 38.547 -26.773 -38.479 1.00 79.25 214 ALA A C 1
ATOM 1662 O O . ALA A 1 214 ? 38.740 -25.651 -38.004 1.00 79.25 214 ALA A O 1
ATOM 1663 N N . GLN A 1 215 ? 38.205 -27.811 -37.708 1.00 80.56 215 GLN A N 1
ATOM 1664 C CA . GLN A 1 215 ? 38.066 -27.707 -36.255 1.00 80.56 215 GLN A CA 1
ATOM 1665 C C . GLN A 1 215 ? 39.400 -27.346 -35.594 1.00 80.56 215 GLN A C 1
ATOM 1667 O O . GLN A 1 215 ? 39.456 -26.465 -34.735 1.00 80.56 215 GLN A O 1
ATOM 1672 N N . LEU A 1 216 ? 40.501 -27.950 -36.044 1.00 81.56 216 LEU A N 1
ATOM 1673 C CA . LEU A 1 216 ? 41.831 -27.645 -35.523 1.00 81.56 216 LEU A CA 1
ATOM 1674 C C . LEU A 1 216 ? 42.280 -26.220 -35.895 1.00 81.56 216 LEU A C 1
ATOM 1676 O O . LEU A 1 216 ? 42.934 -25.549 -35.095 1.00 81.56 216 LEU A O 1
ATOM 1680 N N . ALA A 1 217 ? 41.900 -25.725 -37.079 1.00 84.31 217 ALA A N 1
ATOM 1681 C CA . ALA A 1 217 ? 42.162 -24.341 -37.480 1.00 84.31 217 ALA A CA 1
ATOM 1682 C C . ALA A 1 217 ? 41.394 -23.341 -36.592 1.00 84.31 217 ALA A C 1
ATOM 1684 O O . ALA A 1 217 ? 41.986 -22.378 -36.097 1.00 84.31 217 ALA A O 1
ATOM 1685 N N . ALA A 1 218 ? 40.118 -23.619 -36.301 1.00 84.81 218 ALA A N 1
ATOM 1686 C CA . ALA A 1 218 ? 39.290 -22.807 -35.409 1.00 84.81 218 ALA A CA 1
ATOM 1687 C C . ALA A 1 218 ? 39.836 -22.754 -33.973 1.00 84.81 218 ALA A C 1
ATOM 1689 O O . ALA A 1 218 ? 39.891 -21.680 -33.374 1.00 84.81 218 ALA A O 1
ATOM 1690 N N . LEU A 1 219 ? 40.314 -23.881 -33.436 1.00 84.62 219 LEU A N 1
ATOM 1691 C CA . LEU A 1 219 ? 40.908 -23.935 -32.094 1.00 84.62 219 LEU A CA 1
ATOM 1692 C C . LEU A 1 219 ? 42.205 -23.128 -31.989 1.00 84.62 219 LEU A C 1
ATOM 1694 O O . LEU A 1 219 ? 42.429 -22.445 -30.989 1.00 84.62 219 LEU A O 1
ATOM 1698 N N . ARG A 1 220 ? 43.053 -23.153 -33.024 1.00 84.94 220 ARG A N 1
ATOM 1699 C CA . ARG A 1 220 ? 44.257 -22.308 -33.053 1.00 84.94 220 ARG A CA 1
ATOM 1700 C C . ARG A 1 220 ? 43.920 -20.827 -33.161 1.00 84.94 220 ARG A C 1
ATOM 1702 O O . ARG A 1 220 ? 44.548 -20.022 -32.478 1.00 84.94 220 ARG A O 1
ATOM 1709 N N . SER A 1 221 ? 42.931 -20.478 -33.983 1.00 88.12 221 SER A N 1
ATOM 1710 C CA . SER A 1 221 ? 42.427 -19.107 -34.088 1.00 88.12 221 SER A CA 1
ATOM 1711 C C . SER A 1 221 ? 41.917 -18.597 -32.734 1.00 88.12 221 SER A C 1
ATOM 1713 O O . SER A 1 221 ? 42.368 -17.559 -32.249 1.00 88.12 221 SER A O 1
ATOM 1715 N N . ALA A 1 222 ? 41.092 -19.400 -32.052 1.00 87.19 222 ALA A N 1
ATOM 1716 C CA . ALA A 1 222 ? 40.597 -19.107 -30.710 1.00 87.19 222 ALA A CA 1
ATOM 1717 C C . ALA A 1 222 ? 41.732 -18.922 -29.692 1.00 87.19 222 ALA A C 1
ATOM 1719 O O . ALA A 1 222 ? 41.716 -17.972 -28.908 1.00 87.19 222 ALA A O 1
ATOM 1720 N N . ARG A 1 223 ? 42.747 -19.798 -29.728 1.00 86.31 223 ARG A N 1
ATOM 1721 C CA . ARG A 1 223 ? 43.898 -19.727 -28.822 1.00 86.31 223 ARG A CA 1
ATOM 1722 C C . ARG A 1 223 ? 44.702 -18.442 -29.008 1.00 86.31 223 ARG A C 1
ATOM 1724 O O . ARG A 1 223 ? 44.945 -17.753 -28.021 1.00 86.31 223 ARG A O 1
ATOM 1731 N N . ARG A 1 224 ? 45.075 -18.103 -30.247 1.00 86.38 224 ARG A N 1
ATOM 1732 C CA . ARG A 1 224 ? 45.815 -16.863 -30.547 1.00 86.38 224 ARG A CA 1
ATOM 1733 C C . ARG A 1 224 ? 45.037 -15.640 -30.089 1.00 86.38 224 ARG A C 1
ATOM 1735 O O . ARG A 1 224 ? 45.578 -14.787 -29.401 1.00 86.38 224 ARG A O 1
ATOM 1742 N N . ARG A 1 225 ? 43.732 -15.615 -30.359 1.00 86.38 225 ARG A N 1
ATOM 1743 C CA . ARG A 1 225 ? 42.863 -14.528 -29.917 1.00 86.38 225 ARG A CA 1
ATOM 1744 C C . ARG A 1 225 ? 42.801 -14.401 -28.392 1.00 86.38 225 ARG A C 1
ATOM 1746 O O . ARG A 1 225 ? 42.810 -13.289 -27.871 1.00 86.38 225 ARG A O 1
ATOM 1753 N N . GLY A 1 226 ? 42.765 -15.519 -27.666 1.00 85.69 226 GLY A N 1
ATOM 1754 C CA . GLY A 1 226 ? 42.868 -15.527 -26.204 1.00 85.69 226 GLY A CA 1
ATOM 1755 C C . GLY A 1 226 ? 44.214 -14.991 -25.699 1.00 85.69 226 GLY A C 1
ATOM 1756 O O . GLY A 1 226 ? 44.248 -14.203 -24.752 1.00 85.69 226 GLY A O 1
ATOM 1757 N N . GLU A 1 227 ? 45.315 -15.367 -26.354 1.00 87.56 227 GLU A N 1
ATOM 1758 C CA . GLU A 1 227 ? 46.664 -14.865 -26.060 1.00 87.56 227 GLU A CA 1
ATOM 1759 C C . GLU A 1 227 ? 46.770 -13.348 -26.317 1.00 87.56 227 GLU A C 1
ATOM 1761 O O . GLU A 1 227 ? 47.263 -12.618 -25.453 1.00 87.56 227 GLU A O 1
ATOM 1766 N N . ASP A 1 228 ? 46.211 -12.854 -27.425 1.00 87.38 228 ASP A N 1
ATOM 1767 C CA . ASP A 1 228 ? 46.167 -11.430 -27.779 1.00 87.38 228 ASP A CA 1
ATOM 1768 C C . ASP A 1 228 ? 45.323 -10.612 -26.791 1.00 87.38 228 ASP A C 1
ATOM 1770 O O . ASP A 1 228 ? 45.747 -9.549 -26.327 1.00 87.38 228 ASP A O 1
ATOM 1774 N N . LEU A 1 229 ? 44.148 -11.119 -26.400 1.00 85.94 229 LEU A N 1
ATOM 1775 C CA . LEU A 1 229 ? 43.297 -10.496 -25.379 1.00 85.94 229 LEU A CA 1
ATOM 1776 C C . LEU A 1 229 ? 43.997 -10.444 -24.016 1.00 85.94 229 LEU A C 1
ATOM 1778 O O . LEU A 1 229 ? 43.931 -9.425 -23.316 1.00 85.94 229 LEU A O 1
ATOM 1782 N N . GLY A 1 230 ? 44.709 -11.513 -23.653 1.00 84.94 230 GLY A N 1
ATOM 1783 C CA . GLY A 1 230 ? 45.535 -11.568 -22.451 1.00 84.94 230 GLY A CA 1
ATOM 1784 C C . GLY A 1 230 ? 46.679 -10.552 -22.490 1.00 84.94 230 GLY A C 1
ATOM 1785 O O . GLY A 1 230 ? 46.876 -9.799 -21.530 1.00 84.94 230 GLY A O 1
ATOM 1786 N N . ALA A 1 231 ? 47.395 -10.465 -23.614 1.00 86.00 231 ALA A N 1
ATOM 1787 C CA . ALA A 1 231 ? 48.487 -9.518 -23.821 1.00 86.00 231 ALA A CA 1
ATOM 1788 C C . ALA A 1 231 ? 48.001 -8.060 -23.775 1.00 86.00 231 ALA A C 1
ATOM 1790 O O . ALA A 1 231 ? 48.568 -7.242 -23.045 1.00 86.00 231 ALA A O 1
ATOM 1791 N N . ALA A 1 232 ? 46.905 -7.744 -24.471 1.00 86.00 232 ALA A N 1
ATOM 1792 C CA . ALA A 1 232 ? 46.290 -6.418 -24.472 1.00 86.00 232 ALA A CA 1
ATOM 1793 C C . ALA A 1 232 ? 45.809 -6.012 -23.070 1.00 86.00 232 ALA A C 1
ATOM 1795 O O . ALA A 1 232 ? 46.035 -4.887 -22.615 1.00 86.00 232 ALA A O 1
ATOM 1796 N N . THR A 1 233 ? 45.189 -6.938 -22.338 1.00 85.44 233 THR A N 1
ATOM 1797 C CA . THR A 1 233 ? 44.735 -6.692 -20.964 1.00 85.44 233 THR A CA 1
ATOM 1798 C C . THR A 1 233 ? 45.907 -6.465 -20.020 1.00 85.44 233 THR A C 1
ATOM 1800 O O . THR A 1 233 ? 45.867 -5.537 -19.209 1.00 85.44 233 THR A O 1
ATOM 1803 N N . ARG A 1 234 ? 46.996 -7.228 -20.164 1.00 82.88 234 ARG A N 1
ATOM 1804 C CA . ARG A 1 234 ? 48.226 -7.036 -19.387 1.00 82.88 234 ARG A CA 1
ATOM 1805 C C . ARG A 1 234 ? 48.907 -5.702 -19.694 1.00 82.88 234 ARG A C 1
ATOM 1807 O O . ARG A 1 234 ? 49.380 -5.041 -18.771 1.00 82.88 234 ARG A O 1
ATOM 1814 N N . ALA A 1 235 ? 48.915 -5.280 -20.958 1.00 84.75 235 ALA A N 1
ATOM 1815 C CA . ALA A 1 235 ? 49.458 -3.988 -21.375 1.00 84.75 235 ALA A CA 1
ATOM 1816 C C . ALA A 1 235 ? 48.672 -2.806 -20.778 1.00 84.75 235 ALA A C 1
ATOM 1818 O O . ALA A 1 235 ? 49.279 -1.822 -20.349 1.00 84.75 235 ALA A O 1
ATOM 1819 N N . ARG A 1 236 ? 47.337 -2.925 -20.697 1.00 82.62 236 ARG A N 1
ATOM 1820 C CA . ARG A 1 236 ? 46.451 -1.912 -20.095 1.00 82.62 236 ARG A CA 1
ATOM 1821 C C . ARG A 1 236 ? 46.545 -1.863 -18.570 1.00 82.62 236 ARG A C 1
ATOM 1823 O O . ARG A 1 236 ? 46.686 -0.787 -18.005 1.00 82.62 236 ARG A O 1
ATOM 1830 N N . SER A 1 237 ? 46.477 -3.018 -17.908 1.00 81.62 237 SER A N 1
ATOM 1831 C CA . SER A 1 237 ? 46.420 -3.109 -16.439 1.00 81.62 237 SER A CA 1
ATOM 1832 C C . SER A 1 237 ? 47.788 -3.023 -15.751 1.00 81.62 237 SER A C 1
ATOM 1834 O O . SER A 1 237 ? 47.848 -2.773 -14.551 1.00 81.62 237 SER A O 1
ATOM 1836 N N . ARG A 1 238 ? 48.888 -3.232 -16.495 1.00 81.94 238 ARG A N 1
ATOM 1837 C CA . ARG A 1 238 ? 50.288 -3.259 -16.016 1.00 81.94 238 ARG A CA 1
ATOM 1838 C C . ARG A 1 238 ? 50.477 -3.962 -14.655 1.00 81.94 238 ARG A C 1
ATOM 1840 O O . ARG A 1 238 ? 51.111 -3.409 -13.754 1.00 81.94 238 ARG A O 1
ATOM 1847 N N . PRO A 1 239 ? 49.978 -5.197 -14.478 1.00 75.06 239 PRO A N 1
ATOM 1848 C CA . PRO A 1 239 ? 49.821 -5.810 -13.166 1.00 75.06 239 PRO A CA 1
ATOM 1849 C C . PRO A 1 239 ? 51.103 -6.533 -12.713 1.00 75.06 239 PRO A C 1
ATOM 1851 O O . PRO A 1 239 ? 51.054 -7.705 -12.368 1.00 75.06 239 PRO A O 1
ATOM 1854 N N . GLY A 1 240 ? 52.271 -5.880 -12.749 1.00 79.00 240 GLY A N 1
ATOM 1855 C CA . GLY A 1 240 ? 53.550 -6.428 -12.259 1.00 79.00 240 GLY A CA 1
ATOM 1856 C C . GLY A 1 240 ? 53.802 -7.928 -12.543 1.00 79.00 240 GLY A C 1
ATOM 1857 O O . GLY A 1 240 ? 53.506 -8.445 -13.626 1.00 79.00 240 GLY A O 1
ATOM 1858 N N . ARG A 1 241 ? 54.369 -8.648 -11.559 1.00 81.00 241 ARG A N 1
ATOM 1859 C CA . ARG A 1 241 ? 54.489 -10.117 -11.598 1.00 81.00 241 ARG A CA 1
ATOM 1860 C C . ARG A 1 241 ? 53.141 -10.741 -11.227 1.00 81.00 241 ARG A C 1
ATOM 1862 O O . ARG A 1 241 ? 52.634 -10.527 -10.126 1.00 81.00 241 ARG A O 1
ATOM 1869 N N . LEU A 1 242 ? 52.585 -11.525 -12.145 1.00 81.12 242 LEU A N 1
ATOM 1870 C CA . LEU A 1 242 ? 51.317 -12.216 -11.948 1.00 81.12 242 LEU A CA 1
ATOM 1871 C C . LEU A 1 242 ? 51.549 -13.568 -11.270 1.00 81.12 242 LEU A C 1
ATOM 1873 O O . LEU A 1 242 ? 52.284 -14.407 -11.784 1.00 81.12 242 LEU A O 1
ATOM 1877 N N . GLY A 1 243 ? 50.927 -13.753 -10.106 1.00 83.62 243 GLY A N 1
ATOM 1878 C CA . GLY A 1 243 ? 50.724 -15.072 -9.511 1.00 83.62 243 GLY A CA 1
ATOM 1879 C C . GLY A 1 243 ? 49.451 -15.736 -10.059 1.00 83.62 243 GLY A C 1
ATOM 1880 O O . GLY A 1 243 ? 48.658 -15.061 -10.727 1.00 83.62 243 GLY A O 1
ATOM 1881 N N . PRO A 1 244 ? 49.222 -17.025 -9.758 1.00 81.12 244 PRO A N 1
ATOM 1882 C CA . PRO A 1 244 ? 48.055 -17.770 -10.235 1.00 81.12 244 PRO A CA 1
ATOM 1883 C C . PRO A 1 244 ? 46.724 -17.074 -9.917 1.00 81.12 244 PRO A C 1
ATOM 1885 O O . PRO A 1 244 ? 45.943 -16.805 -10.823 1.00 81.12 244 PRO A O 1
ATOM 1888 N N . GLU A 1 245 ? 46.512 -16.650 -8.669 1.00 82.56 245 GLU A N 1
ATOM 1889 C CA . GLU A 1 245 ? 45.248 -16.029 -8.239 1.00 82.56 245 GLU A CA 1
ATOM 1890 C C . GLU A 1 245 ? 44.951 -14.706 -8.955 1.00 82.56 245 GLU A C 1
ATOM 1892 O O . GLU A 1 245 ? 43.835 -14.479 -9.421 1.00 82.56 245 GLU A O 1
ATOM 1897 N N . ARG A 1 246 ? 45.974 -13.850 -9.097 1.00 82.94 246 ARG A N 1
ATOM 1898 C CA . ARG A 1 246 ? 45.861 -12.557 -9.794 1.00 82.94 246 ARG A CA 1
ATOM 1899 C C . ARG A 1 246 ? 45.623 -12.728 -11.290 1.00 82.94 246 ARG A C 1
ATOM 1901 O O . ARG A 1 246 ? 44.953 -11.898 -11.894 1.00 82.94 246 ARG A O 1
ATOM 1908 N N . SER A 1 247 ? 46.170 -13.790 -11.882 1.00 84.25 247 SER A N 1
ATOM 1909 C CA . SER A 1 247 ? 45.924 -14.125 -13.288 1.00 84.25 247 SER A CA 1
ATOM 1910 C C . SER A 1 247 ? 44.462 -14.506 -13.498 1.00 84.25 247 SER A C 1
ATOM 1912 O O . SER A 1 247 ? 43.839 -14.037 -14.444 1.00 84.25 247 SER A O 1
ATOM 1914 N N . VAL A 1 248 ? 43.897 -15.276 -12.565 1.00 86.12 248 VAL A N 1
ATOM 1915 C CA . VAL A 1 248 ? 42.478 -15.641 -12.579 1.00 86.12 248 VAL A CA 1
ATOM 1916 C C . VAL A 1 248 ? 41.578 -14.422 -12.365 1.00 86.12 248 VAL A C 1
ATOM 1918 O O . VAL A 1 248 ? 40.580 -14.290 -13.060 1.00 86.12 248 VAL A O 1
ATOM 1921 N N . THR A 1 249 ? 41.961 -13.472 -11.504 1.00 85.31 249 THR A N 1
ATOM 1922 C CA . THR A 1 249 ? 41.190 -12.223 -11.319 1.00 85.31 249 THR A CA 1
ATOM 1923 C C . THR A 1 249 ? 41.131 -11.382 -12.588 1.00 85.31 249 THR A C 1
ATOM 1925 O O . THR A 1 249 ? 40.094 -10.823 -12.924 1.00 85.31 249 THR A O 1
ATOM 1928 N N . LEU A 1 250 ? 42.234 -11.312 -13.334 1.00 86.25 250 LEU A N 1
ATOM 1929 C CA . LEU A 1 250 ? 42.233 -10.633 -14.629 1.00 86.25 250 LEU A CA 1
ATOM 1930 C C . LEU A 1 250 ? 41.419 -11.398 -15.674 1.00 86.25 250 LEU A C 1
ATOM 1932 O O . LEU A 1 250 ? 40.765 -10.771 -16.504 1.00 86.25 250 LEU A O 1
ATOM 1936 N N . ALA A 1 251 ? 41.443 -12.732 -15.632 1.00 86.12 251 ALA A N 1
ATOM 1937 C CA . ALA A 1 251 ? 40.639 -13.559 -16.522 1.00 86.12 251 ALA A CA 1
ATOM 1938 C C . ALA A 1 251 ? 39.133 -13.358 -16.287 1.00 86.12 251 ALA A C 1
ATOM 1940 O O . ALA A 1 251 ? 38.407 -13.248 -17.267 1.00 86.12 251 ALA A O 1
ATOM 1941 N N . GLU A 1 252 ? 38.674 -13.230 -15.034 1.00 87.44 252 GLU A N 1
ATOM 1942 C CA . GLU A 1 252 ? 37.271 -12.909 -14.703 1.00 87.44 252 GLU A CA 1
ATOM 1943 C C . GLU A 1 252 ? 36.812 -11.631 -15.406 1.00 87.44 252 GLU A C 1
ATOM 1945 O O . GLU A 1 252 ? 35.834 -11.652 -16.147 1.00 87.44 252 GLU A O 1
ATOM 1950 N N . THR A 1 253 ? 37.580 -10.546 -15.272 1.00 85.00 253 THR A N 1
ATOM 1951 C CA . THR A 1 253 ? 37.245 -9.262 -15.904 1.00 85.00 253 THR A CA 1
ATOM 1952 C C . THR A 1 253 ? 37.187 -9.359 -17.431 1.00 85.00 253 THR A C 1
ATOM 1954 O O . THR A 1 253 ? 36.337 -8.732 -18.060 1.00 85.00 253 THR A O 1
ATOM 1957 N N . VAL A 1 254 ? 38.087 -10.130 -18.052 1.00 86.81 254 VAL A N 1
ATOM 1958 C CA . VAL A 1 254 ? 38.079 -10.331 -19.511 1.00 86.81 254 VAL A CA 1
ATOM 1959 C C . VAL A 1 254 ? 36.873 -11.169 -19.938 1.00 86.81 254 VAL A C 1
ATOM 1961 O O . VAL A 1 254 ? 36.222 -10.843 -20.925 1.00 86.81 254 VAL A O 1
ATOM 1964 N N . LEU A 1 255 ? 36.548 -12.226 -19.196 1.00 86.75 255 LEU A N 1
ATOM 1965 C CA . LEU A 1 255 ? 35.411 -13.101 -19.478 1.00 86.75 255 LEU A CA 1
ATOM 1966 C C . LEU A 1 255 ? 34.079 -12.341 -19.378 1.00 86.75 255 LEU A C 1
ATOM 1968 O O . LEU A 1 255 ? 33.273 -12.419 -20.307 1.00 86.75 255 LEU A O 1
ATOM 1972 N N . GLU A 1 256 ? 33.890 -11.537 -18.330 1.00 84.56 256 GLU A N 1
ATOM 1973 C CA . GLU A 1 256 ? 32.714 -10.669 -18.159 1.00 84.56 256 GLU A CA 1
ATOM 1974 C C . GLU A 1 256 ? 32.530 -9.706 -19.339 1.00 84.56 256 GLU A C 1
ATOM 1976 O O . GLU A 1 256 ? 31.440 -9.602 -19.898 1.00 84.56 256 GLU A O 1
ATOM 1981 N N . GLN A 1 257 ? 33.612 -9.066 -19.801 1.00 82.50 257 GLN A N 1
ATOM 1982 C CA . GLN A 1 257 ? 33.582 -8.162 -20.963 1.00 82.50 257 GLN A CA 1
ATOM 1983 C C . GLN A 1 257 ? 33.162 -8.847 -22.271 1.00 82.50 257 GLN A C 1
ATOM 1985 O O . GLN A 1 257 ? 32.736 -8.176 -23.212 1.00 82.50 257 GLN A O 1
ATOM 1990 N N . HIS A 1 258 ? 33.294 -10.171 -22.347 1.00 82.00 258 HIS A N 1
ATOM 1991 C CA . HIS A 1 258 ? 32.918 -10.970 -23.509 1.00 82.00 258 HIS A CA 1
ATOM 1992 C C . HIS A 1 258 ? 31.593 -11.730 -23.317 1.00 82.00 258 HIS A C 1
ATOM 1994 O O . HIS A 1 258 ? 31.263 -12.605 -24.122 1.00 82.00 258 HIS A O 1
ATOM 2000 N N . GLY A 1 259 ? 30.800 -11.354 -22.306 1.00 80.44 259 GLY A N 1
ATOM 2001 C CA . GLY A 1 259 ? 29.450 -11.872 -22.068 1.00 80.44 259 GLY A CA 1
ATOM 2002 C C . GLY A 1 259 ? 29.409 -13.203 -21.315 1.00 80.44 259 GLY A C 1
ATOM 2003 O O . GLY A 1 259 ? 28.366 -13.860 -21.296 1.00 80.44 259 GLY A O 1
ATOM 2004 N N . PHE A 1 260 ? 30.528 -13.621 -20.720 1.00 85.75 260 PHE A N 1
ATOM 2005 C CA . PHE A 1 260 ? 30.560 -14.762 -19.811 1.00 85.75 260 PHE A CA 1
ATOM 2006 C C . PHE A 1 260 ? 30.219 -14.341 -18.376 1.00 85.75 260 PHE A C 1
ATOM 2008 O O . PHE A 1 260 ? 30.515 -13.229 -17.961 1.00 85.75 260 PHE A O 1
ATOM 2015 N N . GLU A 1 261 ? 29.658 -15.260 -17.597 1.00 85.25 261 GLU A N 1
ATOM 2016 C CA . GLU A 1 261 ? 29.384 -15.109 -16.163 1.00 85.25 261 GLU A CA 1
ATOM 2017 C C . GLU A 1 261 ? 30.314 -16.047 -15.371 1.00 85.25 261 GLU A C 1
ATOM 2019 O O . GLU A 1 261 ? 29.945 -17.199 -15.118 1.00 85.25 261 GLU A O 1
ATOM 2024 N N . PRO A 1 262 ? 31.554 -15.628 -15.051 1.00 87.00 262 PRO A N 1
ATOM 2025 C CA . PRO A 1 262 ? 32.483 -16.435 -14.270 1.00 87.00 262 PRO A CA 1
ATOM 2026 C C . PRO A 1 262 ? 32.118 -16.436 -12.776 1.00 87.00 262 PRO A C 1
ATOM 2028 O O . PRO A 1 262 ? 31.829 -15.402 -12.187 1.00 87.00 262 PRO A O 1
ATOM 2031 N N . ASP A 1 263 ? 32.188 -17.607 -12.151 1.00 86.19 263 ASP A N 1
ATOM 2032 C CA . ASP A 1 263 ? 31.960 -17.846 -10.727 1.00 86.19 263 ASP A CA 1
ATOM 2033 C C . ASP A 1 263 ? 33.169 -18.568 -10.121 1.00 86.19 263 ASP A C 1
ATOM 2035 O O . ASP A 1 263 ? 33.530 -19.685 -10.522 1.00 86.19 263 ASP A O 1
ATOM 2039 N N . ARG A 1 264 ? 33.827 -17.919 -9.160 1.00 85.69 264 ARG A N 1
ATOM 2040 C CA . ARG A 1 264 ? 35.082 -18.397 -8.576 1.00 85.69 264 ARG A CA 1
ATOM 2041 C C . ARG A 1 264 ? 34.834 -19.503 -7.557 1.00 85.69 264 ARG A C 1
ATOM 2043 O O . ARG A 1 264 ? 34.361 -19.242 -6.456 1.00 85.69 264 ARG A O 1
ATOM 2050 N N . GLN A 1 265 ? 35.242 -20.728 -7.892 1.00 84.25 265 GLN A N 1
ATOM 2051 C CA . GLN A 1 265 ? 35.107 -21.886 -6.994 1.00 84.25 265 GLN A CA 1
ATOM 2052 C C . GLN A 1 265 ? 36.301 -22.030 -6.041 1.00 84.25 265 GLN A C 1
ATOM 2054 O O . GLN A 1 265 ? 36.145 -22.473 -4.905 1.00 84.25 265 GLN A O 1
ATOM 2059 N N . ALA A 1 266 ? 37.499 -21.641 -6.492 1.00 82.50 266 ALA A N 1
ATOM 2060 C CA . ALA A 1 266 ? 38.731 -21.699 -5.710 1.00 82.50 266 ALA A CA 1
ATOM 2061 C C . ALA A 1 266 ? 39.714 -20.589 -6.118 1.00 82.50 266 ALA A C 1
ATOM 2063 O O . ALA A 1 266 ? 39.461 -19.797 -7.026 1.00 82.50 266 ALA A O 1
ATOM 2064 N N . SER A 1 267 ? 40.875 -20.530 -5.461 1.00 80.12 267 SER A N 1
ATOM 2065 C CA . SER A 1 267 ? 41.893 -19.500 -5.710 1.00 80.12 267 SER A CA 1
ATOM 2066 C C . SER A 1 267 ? 42.406 -19.468 -7.157 1.00 80.12 267 SER A C 1
ATOM 2068 O O . SER A 1 267 ? 42.774 -18.400 -7.651 1.00 80.12 267 SER A O 1
ATOM 2070 N N . THR A 1 268 ? 42.372 -20.604 -7.857 1.00 82.81 268 THR A N 1
ATOM 2071 C CA . THR A 1 268 ? 42.812 -20.742 -9.254 1.00 82.81 268 THR A CA 1
ATOM 2072 C C . THR A 1 268 ? 41.770 -21.385 -10.176 1.00 82.81 268 THR A C 1
ATOM 2074 O O . THR A 1 268 ? 42.124 -21.818 -11.268 1.00 82.81 268 THR A O 1
ATOM 2077 N N . GLU A 1 269 ? 40.507 -21.477 -9.754 1.00 83.00 269 GLU A N 1
ATOM 2078 C CA . GLU A 1 269 ? 39.455 -22.201 -10.483 1.00 83.00 269 GLU A CA 1
ATOM 2079 C C . GLU A 1 269 ? 38.237 -21.307 -10.744 1.00 83.00 269 GLU A C 1
ATOM 2081 O O . GLU A 1 269 ? 37.669 -20.729 -9.812 1.00 83.00 269 GLU A O 1
ATOM 2086 N N . LEU A 1 270 ? 37.827 -21.228 -12.015 1.00 81.19 270 LEU A N 1
ATOM 2087 C CA . LEU A 1 270 ? 36.642 -20.500 -12.474 1.00 81.19 270 LEU A CA 1
ATOM 2088 C C . LEU A 1 270 ? 35.638 -21.456 -13.096 1.00 81.19 270 LEU A C 1
ATOM 2090 O O . LEU A 1 270 ? 35.985 -22.265 -13.957 1.00 81.19 270 LEU A O 1
ATOM 2094 N N . ARG A 1 271 ? 34.373 -21.288 -12.721 1.00 83.56 271 ARG A N 1
ATOM 2095 C CA . ARG A 1 271 ? 33.236 -21.938 -13.361 1.00 83.56 271 ARG A CA 1
ATOM 2096 C C . ARG A 1 271 ? 32.466 -20.912 -14.179 1.00 83.56 271 ARG A C 1
ATOM 2098 O O . ARG A 1 271 ? 32.093 -19.878 -13.656 1.00 83.56 271 ARG A O 1
ATOM 2105 N N . LEU A 1 272 ? 32.186 -21.196 -15.445 1.00 84.00 272 LEU A N 1
ATOM 2106 C CA . LEU A 1 272 ? 31.336 -20.328 -16.265 1.00 84.00 272 LEU A CA 1
ATOM 2107 C C . LEU A 1 272 ? 29.870 -20.735 -16.072 1.00 84.00 272 LEU A C 1
ATOM 2109 O O . LEU A 1 272 ? 29.502 -21.876 -16.359 1.00 84.00 272 LEU A O 1
ATOM 2113 N N . LEU A 1 273 ? 29.045 -19.824 -15.553 1.00 80.00 273 LEU A N 1
ATOM 2114 C CA . LEU A 1 273 ? 27.620 -20.056 -15.288 1.00 80.00 273 LEU A CA 1
ATOM 2115 C C . LEU A 1 273 ? 26.758 -19.943 -16.549 1.00 80.00 273 LEU A C 1
ATOM 2117 O O . LEU A 1 273 ? 25.654 -20.487 -16.597 1.00 80.00 273 LEU A O 1
ATOM 2121 N N . ASN A 1 274 ? 27.271 -19.285 -17.589 1.00 82.38 274 ASN A N 1
ATOM 2122 C CA . ASN A 1 274 ? 26.592 -19.116 -18.864 1.00 82.38 274 ASN A CA 1
ATOM 2123 C C . ASN A 1 274 ? 27.520 -19.444 -20.056 1.00 82.38 274 ASN A C 1
ATOM 2125 O O . ASN A 1 274 ? 28.723 -19.670 -19.922 1.00 82.38 274 ASN A O 1
ATOM 2129 N N . CYS A 1 275 ? 26.934 -19.475 -21.253 1.00 82.69 275 CYS A N 1
ATOM 2130 C CA . CYS A 1 275 ? 27.670 -19.506 -22.511 1.00 82.69 275 CYS A CA 1
ATOM 2131 C C . CYS A 1 275 ? 27.082 -18.425 -23.434 1.00 82.69 275 CYS A C 1
ATOM 2133 O O . CYS A 1 275 ? 25.925 -18.569 -23.853 1.00 82.69 275 CYS A O 1
ATOM 2135 N N . PRO A 1 276 ? 27.842 -17.382 -23.818 1.00 80.25 276 PRO A N 1
ATOM 2136 C CA . PRO A 1 276 ? 27.352 -16.317 -24.700 1.00 80.25 276 PRO A CA 1
ATOM 2137 C C . PRO A 1 276 ? 27.013 -16.833 -26.110 1.00 80.25 276 PRO A C 1
ATOM 2139 O O . PRO A 1 276 ? 26.352 -16.144 -26.890 1.00 80.25 276 PRO A O 1
ATOM 2142 N N . PHE A 1 277 ? 27.414 -18.071 -26.424 1.00 84.31 277 PHE A N 1
ATOM 2143 C CA . PHE A 1 277 ? 27.167 -18.769 -27.683 1.00 84.31 277 PHE A CA 1
ATOM 2144 C C . PHE A 1 277 ? 26.038 -19.807 -27.601 1.00 84.31 277 PHE A C 1
ATOM 2146 O O . PHE A 1 277 ? 25.895 -20.598 -28.528 1.00 84.31 277 PHE A O 1
ATOM 2153 N N . HIS A 1 278 ? 25.232 -19.842 -26.530 1.00 74.56 278 HIS A N 1
ATOM 2154 C CA . HIS A 1 278 ? 24.276 -20.927 -26.243 1.00 74.56 278 HIS A CA 1
ATOM 2155 C C . HIS A 1 278 ? 23.431 -21.427 -27.446 1.00 74.56 278 HIS A C 1
ATOM 2157 O O . HIS A 1 278 ? 23.351 -22.642 -27.641 1.00 74.56 278 HIS A O 1
ATOM 2163 N N . PRO A 1 279 ? 22.862 -20.566 -28.322 1.00 69.12 279 PRO A N 1
ATOM 2164 C CA . PRO A 1 279 ? 22.122 -21.040 -29.500 1.00 69.12 279 PRO A CA 1
ATOM 2165 C C . PRO A 1 279 ? 22.984 -21.795 -30.528 1.00 69.12 279 PRO A C 1
ATOM 2167 O O . PRO A 1 279 ? 22.480 -22.646 -31.257 1.00 69.12 279 PRO A O 1
ATOM 2170 N N . LEU A 1 280 ? 24.275 -21.468 -30.609 1.00 78.12 280 LEU A N 1
ATOM 2171 C CA . LEU A 1 280 ? 25.253 -22.097 -31.500 1.00 78.12 280 LEU A CA 1
ATOM 2172 C C . LEU A 1 280 ? 25.871 -23.338 -30.846 1.00 78.12 280 LEU A C 1
ATOM 2174 O O . LEU A 1 280 ? 26.025 -24.358 -31.516 1.00 78.12 280 LEU A O 1
ATOM 2178 N N . ALA A 1 281 ? 26.111 -23.292 -29.532 1.00 76.12 281 ALA A N 1
ATOM 2179 C CA . ALA A 1 281 ? 26.523 -24.451 -28.745 1.00 76.12 281 ALA A CA 1
ATOM 2180 C C . ALA A 1 281 ? 25.501 -25.594 -28.847 1.00 76.12 281 ALA A C 1
ATOM 2182 O O . ALA A 1 281 ? 25.889 -26.747 -28.956 1.00 76.12 281 ALA A O 1
ATOM 2183 N N . ALA A 1 282 ? 24.199 -25.295 -28.917 1.00 72.75 282 ALA A N 1
ATOM 2184 C CA . ALA A 1 282 ? 23.165 -26.314 -29.123 1.00 72.75 282 ALA A CA 1
ATOM 2185 C C . ALA A 1 282 ? 23.285 -27.068 -30.465 1.00 72.75 282 ALA A C 1
ATOM 2187 O O . ALA A 1 282 ? 22.792 -28.189 -30.576 1.00 72.75 282 ALA A O 1
ATOM 2188 N N . ARG A 1 283 ? 23.911 -26.462 -31.485 1.00 75.19 283 ARG A N 1
ATOM 2189 C CA . ARG A 1 283 ? 24.072 -27.052 -32.826 1.00 75.19 283 ARG A CA 1
ATOM 2190 C C . ARG A 1 283 ? 25.384 -27.810 -32.997 1.00 75.19 283 ARG A C 1
ATOM 2192 O O . ARG A 1 283 ? 25.411 -28.772 -33.753 1.00 75.19 283 ARG A O 1
ATOM 2199 N N . SER A 1 284 ? 26.452 -27.361 -32.341 1.00 77.88 284 SER A N 1
ATOM 2200 C CA . SER A 1 284 ? 27.747 -28.048 -32.329 1.00 77.88 284 SER A CA 1
ATOM 2201 C C . SER A 1 284 ? 28.429 -27.851 -30.969 1.00 77.88 284 SER A C 1
ATOM 2203 O O . SER A 1 284 ? 29.274 -26.962 -30.821 1.00 77.88 284 SER A O 1
ATOM 2205 N N . PRO A 1 285 ? 28.025 -28.630 -29.946 1.00 77.56 285 PRO A N 1
ATOM 2206 C CA . PRO A 1 285 ? 28.540 -28.469 -28.590 1.00 77.56 285 PRO A CA 1
ATOM 2207 C C . PRO A 1 285 ? 30.047 -28.707 -28.522 1.00 77.56 285 PRO A C 1
ATOM 2209 O O . PRO A 1 285 ? 30.758 -27.917 -27.914 1.00 77.56 285 PRO A O 1
ATOM 2212 N N . GLU A 1 286 ? 30.541 -29.748 -29.197 1.00 77.38 286 GLU A N 1
ATOM 2213 C CA . GLU A 1 286 ? 31.952 -30.146 -29.162 1.00 77.38 286 GLU A CA 1
ATOM 2214 C C . GLU A 1 286 ? 32.873 -29.035 -29.672 1.00 77.38 286 GLU A C 1
ATOM 2216 O O . GLU A 1 286 ? 33.822 -28.659 -28.988 1.00 77.38 286 GLU A O 1
ATOM 2221 N N . LEU A 1 287 ? 32.549 -28.434 -30.820 1.00 80.94 287 LEU A N 1
ATOM 2222 C CA . LEU A 1 287 ? 33.336 -27.344 -31.395 1.00 80.94 287 LEU A CA 1
ATOM 2223 C C . LEU A 1 287 ? 33.274 -26.076 -30.531 1.00 80.94 287 LEU A C 1
ATOM 2225 O O . LEU A 1 287 ? 34.303 -25.463 -30.251 1.00 80.94 287 LEU A O 1
ATOM 2229 N N . VAL A 1 288 ? 32.076 -25.669 -30.100 1.00 82.06 288 VAL A N 1
ATOM 2230 C CA . VAL A 1 288 ? 31.887 -24.412 -29.355 1.00 82.06 288 VAL A CA 1
ATOM 2231 C C . VAL A 1 288 ? 32.485 -24.500 -27.950 1.00 82.06 288 VAL A C 1
ATOM 2233 O O . VAL A 1 288 ? 33.127 -23.551 -27.497 1.00 82.06 288 VAL A O 1
ATOM 2236 N N . CYS A 1 289 ? 32.339 -25.639 -27.271 1.00 79.00 289 CYS A N 1
ATOM 2237 C CA . CYS A 1 289 ? 32.978 -25.877 -25.980 1.00 79.00 289 CYS A CA 1
ATOM 2238 C C . CYS A 1 289 ? 34.501 -25.973 -26.120 1.00 79.00 289 CYS A C 1
ATOM 2240 O O . CYS A 1 289 ? 35.202 -25.358 -25.322 1.00 79.00 289 CYS A O 1
ATOM 2242 N N . ALA A 1 290 ? 35.027 -26.641 -27.152 1.00 77.62 290 ALA A N 1
ATOM 2243 C CA . ALA A 1 290 ? 36.472 -26.719 -27.371 1.00 77.62 290 ALA A CA 1
ATOM 2244 C C . ALA A 1 290 ? 37.103 -25.342 -27.673 1.00 77.62 290 ALA A C 1
ATOM 2246 O O . ALA A 1 290 ? 38.201 -25.055 -27.201 1.00 77.62 290 ALA A O 1
ATOM 2247 N N . ILE A 1 291 ? 36.393 -24.461 -28.392 1.00 81.25 291 ILE A N 1
ATOM 2248 C CA . ILE A 1 291 ? 36.803 -23.064 -28.635 1.00 81.25 291 ILE A CA 1
ATOM 2249 C C . ILE A 1 291 ? 36.781 -22.229 -27.344 1.00 81.25 291 ILE A C 1
ATOM 2251 O O . ILE A 1 291 ? 37.624 -21.353 -27.162 1.00 81.25 291 ILE A O 1
ATOM 2255 N N . THR A 1 292 ? 35.824 -22.492 -26.450 1.00 73.62 292 THR A N 1
ATOM 2256 C CA . THR A 1 292 ? 35.619 -21.720 -25.210 1.00 73.62 292 THR A CA 1
ATOM 2257 C C . THR A 1 292 ? 36.572 -22.148 -24.091 1.00 73.62 292 THR A C 1
ATOM 2259 O O . THR A 1 292 ? 37.062 -21.312 -23.335 1.00 73.62 292 THR A O 1
ATOM 2262 N N . THR A 1 293 ? 36.851 -23.446 -23.981 1.00 67.69 293 THR A N 1
ATOM 2263 C CA . THR A 1 293 ? 37.741 -24.029 -22.972 1.00 67.69 293 THR A CA 1
ATOM 2264 C C . THR A 1 293 ? 38.682 -25.027 -23.648 1.00 67.69 293 THR A C 1
ATOM 2266 O O . THR A 1 293 ? 38.369 -26.221 -23.695 1.00 67.69 293 THR A O 1
ATOM 2269 N N . PRO A 1 294 ? 39.831 -24.584 -24.188 1.00 56.09 294 PRO A N 1
ATOM 2270 C CA . PRO A 1 294 ? 40.818 -25.489 -24.763 1.00 56.09 294 PRO A CA 1
ATOM 2271 C C . PRO A 1 294 ? 41.540 -26.242 -23.633 1.00 56.09 294 PRO A C 1
ATOM 2273 O O . PRO A 1 294 ? 42.627 -25.859 -23.205 1.00 56.09 294 PRO A O 1
ATOM 2276 N N . SER A 1 295 ? 40.911 -27.295 -23.104 1.00 47.81 295 SER A N 1
ATOM 2277 C CA . SER A 1 295 ? 41.555 -28.229 -22.177 1.00 47.81 295 SER A CA 1
ATOM 2278 C C . SER A 1 295 ? 42.533 -29.122 -22.941 1.00 47.81 295 SER A C 1
ATOM 2280 O O . SER A 1 295 ? 42.261 -29.565 -24.059 1.00 47.81 295 SER A O 1
ATOM 2282 N N . SER A 1 296 ? 43.688 -29.392 -22.340 1.00 35.72 296 SER A N 1
ATOM 2283 C CA . SER A 1 296 ? 44.637 -30.392 -22.816 1.00 35.72 296 SER A CA 1
ATOM 2284 C C . SER A 1 296 ? 44.016 -31.789 -22.715 1.00 35.72 296 SER A C 1
ATOM 2286 O O . SER A 1 296 ? 43.905 -32.323 -21.619 1.00 35.72 296 SER A O 1
ATOM 2288 N N . ALA A 1 297 ? 43.611 -32.336 -23.861 1.00 36.69 297 ALA A N 1
ATOM 2289 C CA . ALA A 1 297 ? 43.518 -33.750 -24.253 1.00 36.69 297 ALA A CA 1
ATOM 2290 C C . ALA A 1 297 ? 42.932 -34.840 -23.317 1.00 36.69 297 ALA A C 1
ATOM 2292 O O . ALA A 1 297 ? 42.883 -35.973 -23.773 1.00 36.69 297 ALA A O 1
ATOM 2293 N N . ASP A 1 298 ? 42.445 -34.577 -22.098 1.00 32.88 298 ASP A N 1
ATOM 2294 C CA . ASP A 1 298 ? 42.014 -35.680 -21.207 1.00 32.88 298 ASP A CA 1
ATOM 2295 C C . ASP A 1 298 ? 40.788 -35.393 -20.319 1.00 32.88 298 ASP A C 1
ATOM 2297 O O . ASP A 1 298 ? 40.526 -36.065 -19.325 1.00 32.88 298 ASP A O 1
ATOM 2301 N N . SER A 1 299 ? 39.980 -34.388 -20.661 1.00 37.06 299 SER A N 1
ATOM 2302 C CA . SER A 1 299 ? 38.695 -34.163 -19.985 1.00 37.06 299 SER A CA 1
ATOM 2303 C C . SER A 1 299 ? 37.678 -33.555 -20.943 1.00 37.06 299 SER A C 1
ATOM 2305 O O . SER A 1 299 ? 37.821 -32.422 -21.396 1.00 37.06 299 SER A O 1
ATOM 2307 N N . SER A 1 300 ? 36.637 -34.324 -21.267 1.00 33.59 300 SER A N 1
ATOM 2308 C CA . SER A 1 300 ? 35.481 -33.810 -22.005 1.00 33.59 300 SER A CA 1
ATOM 2309 C C . SER A 1 300 ? 34.742 -32.797 -21.119 1.00 33.59 300 SER A C 1
ATOM 2311 O O . SER A 1 300 ? 34.346 -33.168 -20.011 1.00 33.59 300 SER A O 1
ATOM 2313 N N . PRO A 1 301 ? 34.539 -31.535 -21.539 1.00 41.94 301 PRO A N 1
ATOM 2314 C CA . PRO A 1 301 ? 33.760 -30.590 -20.750 1.00 41.94 301 PRO A CA 1
ATOM 2315 C C . PRO A 1 301 ? 32.282 -31.013 -20.757 1.00 41.94 301 PRO A C 1
ATOM 2317 O O . PRO A 1 301 ? 31.605 -30.945 -21.782 1.00 41.94 301 PRO A O 1
ATOM 2320 N N . GLU A 1 302 ? 31.761 -31.462 -19.610 1.00 40.84 302 GLU A N 1
ATOM 2321 C CA . GLU A 1 302 ? 30.332 -31.751 -19.440 1.00 40.84 302 GLU A CA 1
ATOM 2322 C C . GLU A 1 302 ? 29.511 -30.454 -19.531 1.00 40.84 302 GLU A C 1
ATOM 2324 O O . GLU A 1 302 ? 29.329 -29.726 -18.552 1.00 40.84 302 GLU A O 1
ATOM 2329 N N . CYS A 1 303 ? 28.947 -30.173 -20.704 1.00 41.03 303 CYS A N 1
ATOM 2330 C CA . CYS A 1 303 ? 27.905 -29.163 -20.850 1.00 41.03 303 CYS A CA 1
ATOM 2331 C C . CYS A 1 303 ? 26.582 -29.728 -20.296 1.00 41.03 303 CYS A C 1
ATOM 2333 O O . CYS A 1 303 ? 25.805 -30.361 -21.015 1.00 41.03 303 CYS A O 1
ATOM 2335 N N . ARG A 1 304 ? 26.320 -29.553 -18.993 1.00 44.38 304 ARG A N 1
ATOM 2336 C CA . ARG A 1 304 ? 25.038 -29.965 -18.394 1.00 44.38 304 ARG A CA 1
ATOM 2337 C C . ARG A 1 304 ? 23.919 -29.038 -18.854 1.00 44.38 304 ARG A C 1
ATOM 2339 O O . ARG A 1 304 ? 23.970 -27.830 -18.635 1.00 44.38 304 ARG A O 1
ATOM 2346 N N . ARG A 1 305 ? 22.874 -29.614 -19.453 1.00 37.47 305 ARG A N 1
ATOM 2347 C CA . ARG A 1 305 ? 21.622 -28.895 -19.719 1.00 37.47 305 ARG A CA 1
ATOM 2348 C C . ARG A 1 305 ? 20.985 -28.492 -18.380 1.00 37.47 305 ARG A C 1
ATOM 2350 O O . ARG A 1 305 ? 20.916 -29.335 -17.483 1.00 37.47 305 ARG A O 1
ATOM 2357 N N . PRO A 1 306 ? 20.479 -27.259 -18.227 1.00 30.89 306 PRO A N 1
ATOM 2358 C CA . PRO A 1 306 ? 19.684 -26.913 -17.059 1.00 30.89 306 PRO A CA 1
ATOM 2359 C C . PRO A 1 306 ? 18.392 -27.745 -17.088 1.00 30.89 306 PRO A C 1
ATOM 2361 O O . PRO A 1 306 ? 17.564 -27.562 -17.976 1.00 30.89 306 PRO A O 1
ATOM 2364 N N . GLY A 1 307 ? 18.258 -28.705 -16.162 1.00 34.19 307 GLY A N 1
ATOM 2365 C CA . GLY A 1 307 ? 17.038 -29.505 -15.978 1.00 34.19 307 GLY A CA 1
ATOM 2366 C C . GLY A 1 307 ? 17.185 -31.032 -15.880 1.00 34.19 307 GLY A C 1
ATOM 2367 O O . GLY A 1 307 ? 16.179 -31.695 -15.659 1.00 34.19 307 GLY A O 1
ATOM 2368 N N . SER A 1 308 ? 18.377 -31.627 -16.009 1.00 31.81 308 SER A N 1
ATOM 2369 C CA . SER A 1 308 ? 18.541 -33.077 -15.782 1.00 31.81 308 SER A CA 1
ATOM 2370 C C . SER A 1 308 ? 18.861 -33.384 -14.312 1.00 31.81 308 SER A C 1
ATOM 2372 O O . SER A 1 308 ? 19.935 -33.030 -13.824 1.00 31.81 308 SER A O 1
ATOM 2374 N N . THR A 1 309 ? 17.941 -34.046 -13.610 1.00 29.22 309 THR A N 1
ATOM 2375 C CA . THR A 1 309 ? 18.146 -34.605 -12.263 1.00 29.22 309 THR A CA 1
ATOM 2376 C C . THR A 1 309 ? 19.161 -35.760 -12.281 1.00 29.22 309 THR A C 1
ATOM 2378 O O . THR A 1 309 ? 19.238 -36.492 -13.269 1.00 29.22 309 THR A O 1
ATOM 2381 N N . PRO A 1 310 ? 19.954 -35.961 -11.211 1.00 30.94 310 PRO A N 1
ATOM 2382 C CA . PRO A 1 310 ? 20.939 -37.035 -11.167 1.00 30.94 310 PRO A CA 1
ATOM 2383 C C . PRO A 1 310 ? 20.247 -38.389 -10.949 1.00 30.94 310 PRO A C 1
ATOM 2385 O O . PRO A 1 310 ? 19.680 -38.633 -9.885 1.00 30.94 310 PRO A O 1
ATOM 2388 N N . SER A 1 311 ? 20.305 -39.291 -11.936 1.00 28.30 311 SER A N 1
ATOM 2389 C CA . SER A 1 311 ? 19.911 -40.687 -11.727 1.00 28.30 311 SER A CA 1
ATOM 2390 C C . SER A 1 311 ? 20.999 -41.411 -10.938 1.00 28.30 311 SER A C 1
ATOM 2392 O O . SER A 1 311 ? 22.135 -41.559 -11.393 1.00 28.30 311 SER A O 1
ATOM 2394 N N . SER A 1 312 ? 20.647 -41.880 -9.751 1.00 34.03 312 SER A N 1
ATOM 2395 C CA . SER A 1 312 ? 21.459 -42.771 -8.938 1.00 34.03 312 SER A CA 1
ATOM 2396 C C . SER A 1 312 ? 21.443 -44.183 -9.528 1.00 34.03 312 SER A C 1
ATOM 2398 O O . SER A 1 312 ? 20.575 -44.990 -9.224 1.00 34.03 312 SER A O 1
ATOM 2400 N N . HIS A 1 313 ? 22.449 -44.517 -10.333 1.00 26.61 313 HIS A N 1
ATOM 2401 C CA . HIS A 1 313 ? 22.775 -45.912 -10.626 1.00 26.61 313 HIS A CA 1
ATOM 2402 C C . HIS A 1 313 ? 24.271 -46.145 -10.426 1.00 26.61 313 HIS A C 1
ATOM 2404 O O . HIS A 1 313 ? 25.088 -45.942 -11.316 1.00 26.61 313 HIS A O 1
ATOM 2410 N N . ARG A 1 314 ? 24.627 -46.589 -9.212 1.00 29.23 314 ARG A N 1
ATOM 2411 C CA . ARG A 1 314 ? 25.804 -47.440 -9.023 1.00 29.23 314 ARG A CA 1
ATOM 2412 C C . ARG A 1 314 ? 25.420 -48.824 -9.519 1.00 29.23 314 ARG A C 1
ATOM 2414 O O . ARG A 1 314 ? 24.661 -49.517 -8.844 1.00 29.23 314 ARG A O 1
ATOM 2421 N N . THR A 1 315 ? 25.943 -49.223 -10.666 1.00 27.72 315 THR A N 1
ATOM 2422 C CA . THR A 1 315 ? 26.040 -50.637 -11.013 1.00 27.72 315 THR A CA 1
ATOM 2423 C C . THR A 1 315 ? 27.337 -51.178 -10.436 1.00 27.72 315 THR A C 1
ATOM 2425 O O . THR A 1 315 ? 28.426 -50.657 -10.673 1.00 27.72 315 THR A O 1
ATOM 2428 N N . ARG A 1 316 ? 27.156 -52.184 -9.587 1.00 27.30 316 ARG A N 1
ATOM 2429 C CA . ARG A 1 316 ? 28.163 -53.147 -9.177 1.00 27.30 316 ARG A CA 1
ATOM 2430 C C . ARG A 1 316 ? 28.566 -54.019 -10.374 1.00 27.30 316 ARG A C 1
ATOM 2432 O O . ARG A 1 316 ? 27.748 -54.248 -11.259 1.00 27.30 316 ARG A O 1
ATOM 2439 N N . ASP A 1 317 ? 29.783 -54.530 -10.245 1.00 27.55 317 ASP A N 1
ATOM 2440 C CA . ASP A 1 317 ? 30.322 -55.786 -10.774 1.00 27.55 317 ASP A CA 1
ATOM 2441 C C . ASP A 1 317 ? 31.245 -55.763 -12.010 1.00 27.55 317 ASP A C 1
ATOM 2443 O O . ASP A 1 317 ? 31.013 -55.110 -13.022 1.00 27.55 317 ASP A O 1
ATOM 2447 N N . ASP A 1 318 ? 32.305 -56.559 -11.809 1.00 26.70 318 ASP A N 1
ATOM 2448 C CA . ASP A 1 318 ? 33.238 -57.215 -12.726 1.00 26.70 318 ASP A CA 1
ATOM 2449 C C . ASP A 1 318 ? 34.463 -56.465 -13.278 1.00 26.70 318 ASP A C 1
ATOM 2451 O O . ASP A 1 318 ? 34.449 -55.879 -14.353 1.00 26.70 318 ASP A O 1
ATOM 2455 N N . ALA A 1 319 ? 35.604 -56.648 -12.596 1.00 28.34 319 ALA A N 1
ATOM 2456 C CA . ALA A 1 319 ? 36.701 -57.457 -13.150 1.00 28.34 319 ALA A CA 1
ATOM 2457 C C . ALA A 1 319 ? 37.758 -57.805 -12.084 1.00 28.34 319 ALA A C 1
ATOM 2459 O O . ALA A 1 319 ? 38.197 -56.977 -11.287 1.00 28.34 319 ALA A O 1
ATOM 2460 N N . ALA A 1 320 ? 38.149 -59.075 -12.088 1.00 27.67 320 ALA A N 1
ATOM 2461 C CA . ALA A 1 320 ? 39.000 -59.740 -11.118 1.00 27.67 320 ALA A CA 1
ATOM 2462 C C . ALA A 1 320 ? 40.510 -59.668 -11.436 1.00 27.67 320 ALA A C 1
ATOM 2464 O O . ALA A 1 320 ? 40.921 -59.510 -12.579 1.00 27.67 320 ALA A O 1
ATOM 2465 N N . SER A 1 321 ? 41.292 -60.000 -10.398 1.00 27.30 321 SER A N 1
ATOM 2466 C CA . SER A 1 321 ? 42.591 -60.698 -10.424 1.00 27.30 321 SER A CA 1
ATOM 2467 C C . SER A 1 321 ? 43.890 -59.897 -10.621 1.00 27.30 321 SER A C 1
ATOM 2469 O O . SER A 1 321 ? 44.368 -59.736 -11.736 1.00 27.30 321 SER A O 1
ATOM 2471 N N . SER A 1 322 ? 44.604 -59.657 -9.510 1.00 29.20 322 SER A N 1
ATOM 2472 C CA . SER A 1 322 ? 45.946 -60.245 -9.298 1.00 29.20 322 SER A CA 1
ATOM 2473 C C . SER A 1 322 ? 46.380 -60.193 -7.816 1.00 29.20 322 SER A C 1
ATOM 2475 O O . SER A 1 322 ? 46.000 -59.295 -7.074 1.00 29.20 322 SER A O 1
ATOM 2477 N N . ARG A 1 323 ? 47.112 -61.236 -7.406 1.00 27.84 323 ARG A N 1
ATOM 2478 C CA . ARG A 1 323 ? 47.396 -61.786 -6.058 1.00 27.84 323 ARG A CA 1
ATOM 2479 C C . ARG A 1 323 ? 48.497 -61.007 -5.270 1.00 27.84 323 ARG A C 1
ATOM 2481 O O . ARG A 1 323 ? 49.448 -60.590 -5.910 1.00 27.84 323 ARG A O 1
ATOM 2488 N N . VAL A 1 324 ? 48.344 -60.693 -3.956 1.00 31.20 324 VAL A N 1
ATOM 2489 C CA . VAL A 1 324 ? 48.855 -61.386 -2.704 1.00 31.20 324 VAL A CA 1
ATOM 2490 C C . VAL A 1 324 ? 50.295 -60.956 -2.271 1.00 31.20 324 VAL A C 1
ATOM 2492 O O . VAL A 1 324 ? 51.122 -60.826 -3.163 1.00 31.20 324 VAL A O 1
ATOM 2495 N N . PRO A 1 325 ? 50.702 -60.872 -0.967 1.00 43.81 325 PRO A N 1
ATOM 2496 C CA . PRO A 1 325 ? 50.063 -60.353 0.267 1.00 43.81 325 PRO A CA 1
ATOM 2497 C C . PRO A 1 325 ? 51.089 -59.694 1.269 1.00 43.81 325 PRO A C 1
ATOM 2499 O O . PRO A 1 325 ? 52.226 -59.421 0.906 1.00 43.81 325 PRO A O 1
ATOM 2502 N N . HIS A 1 326 ? 50.699 -59.583 2.556 1.00 29.69 326 HIS A N 1
ATOM 2503 C CA . HIS A 1 326 ? 51.458 -59.287 3.804 1.00 29.69 326 HIS A CA 1
ATOM 2504 C C . HIS A 1 326 ? 51.280 -57.852 4.335 1.00 29.69 326 HIS A C 1
ATOM 2506 O O . HIS A 1 326 ? 51.404 -56.901 3.584 1.00 29.69 326 HIS A O 1
ATOM 2512 N N . GLN A 1 327 ? 50.996 -57.574 5.611 1.00 29.91 327 GLN A N 1
ATOM 2513 C CA . GLN A 1 327 ? 50.825 -58.348 6.848 1.00 29.91 327 GLN A CA 1
ATOM 2514 C C . GLN A 1 327 ? 50.021 -57.457 7.828 1.00 29.91 327 GLN A C 1
ATOM 2516 O O . GLN A 1 327 ? 50.204 -56.244 7.859 1.00 29.91 327 GLN A O 1
ATOM 2521 N N . ALA A 1 328 ? 49.143 -58.059 8.630 1.00 26.58 328 ALA A N 1
ATOM 2522 C CA . ALA A 1 328 ? 48.593 -57.493 9.875 1.00 26.58 328 ALA A CA 1
ATOM 2523 C C . ALA A 1 328 ? 49.536 -57.903 11.051 1.00 26.58 328 ALA A C 1
ATOM 2525 O O . ALA A 1 328 ? 50.373 -58.772 10.788 1.00 26.58 328 ALA A O 1
ATOM 2526 N N . PRO A 1 329 ? 49.420 -57.428 12.323 1.00 44.72 329 PRO A N 1
ATOM 2527 C CA . PRO A 1 329 ? 48.167 -57.036 12.989 1.00 44.72 329 PRO A CA 1
ATOM 2528 C C . PRO A 1 329 ? 48.220 -55.911 14.063 1.00 44.72 329 PRO A C 1
ATOM 2530 O O . PRO A 1 329 ? 49.275 -55.404 14.409 1.00 44.72 329 PRO A O 1
ATOM 2533 N N . ALA A 1 330 ? 47.010 -55.545 14.533 1.00 28.95 330 ALA A N 1
ATOM 2534 C CA . ALA A 1 330 ? 46.520 -55.251 15.905 1.00 28.95 330 ALA A CA 1
ATOM 2535 C C . ALA A 1 330 ? 47.493 -54.668 16.976 1.00 28.95 330 ALA A C 1
ATOM 2537 O O . ALA A 1 330 ? 48.649 -55.032 17.041 1.00 28.95 330 ALA A O 1
ATOM 2538 N N . ALA A 1 331 ? 47.119 -53.849 17.968 1.00 29.95 331 ALA A N 1
ATOM 2539 C CA . ALA A 1 331 ? 45.863 -53.675 18.686 1.00 29.95 331 ALA A CA 1
ATOM 2540 C C . ALA A 1 331 ? 45.923 -52.417 19.595 1.00 29.95 331 ALA A C 1
ATOM 2542 O O . ALA A 1 331 ? 46.980 -52.048 20.083 1.00 29.95 331 ALA A O 1
ATOM 2543 N N . ARG A 1 332 ? 44.740 -51.855 19.882 1.00 29.03 332 ARG A N 1
ATOM 2544 C CA . ARG A 1 332 ? 44.206 -51.419 21.195 1.00 29.03 332 ARG A CA 1
ATOM 2545 C C . ARG A 1 332 ? 45.095 -50.688 22.235 1.00 29.03 332 ARG A C 1
ATOM 2547 O O . ARG A 1 332 ? 46.009 -51.267 22.801 1.00 29.03 332 ARG A O 1
ATOM 2554 N N . ARG A 1 333 ? 44.491 -49.582 22.708 1.00 29.59 333 ARG A N 1
ATOM 2555 C CA . ARG A 1 333 ? 44.271 -49.098 24.099 1.00 29.59 333 ARG A CA 1
ATOM 2556 C C . ARG A 1 333 ? 44.946 -47.781 24.509 1.00 29.59 333 ARG A C 1
ATOM 2558 O O . ARG A 1 333 ? 46.078 -47.478 24.175 1.00 29.59 333 ARG A O 1
ATOM 2565 N N . ALA A 1 334 ? 44.110 -47.018 25.209 1.00 29.78 334 ALA A N 1
ATOM 2566 C CA . ALA A 1 334 ? 44.207 -45.646 25.686 1.00 29.78 334 ALA A CA 1
ATOM 2567 C C . ALA A 1 334 ? 45.020 -45.542 27.013 1.00 29.78 334 ALA A C 1
ATOM 2569 O O . ALA A 1 334 ? 45.441 -46.579 27.526 1.00 29.78 334 ALA A O 1
ATOM 2570 N N . PRO A 1 335 ? 45.247 -44.321 27.549 1.00 54.28 335 PRO A N 1
ATOM 2571 C CA . PRO A 1 335 ? 46.483 -43.885 28.220 1.00 54.28 335 PRO A CA 1
ATOM 2572 C C . PRO A 1 335 ? 46.448 -44.026 29.753 1.00 54.28 335 PRO A C 1
ATOM 2574 O O . PRO A 1 335 ? 45.448 -44.499 30.296 1.00 54.28 335 PRO A O 1
ATOM 2577 N N . PRO A 1 336 ? 47.498 -43.556 30.462 1.00 42.06 336 PRO A N 1
ATOM 2578 C CA . PRO A 1 336 ? 47.225 -42.436 31.379 1.00 42.06 336 PRO A CA 1
ATOM 2579 C C . PRO A 1 336 ? 48.386 -41.435 31.652 1.00 42.06 336 PRO A C 1
ATOM 2581 O O . PRO A 1 336 ? 49.558 -41.737 31.468 1.00 42.06 336 PRO A O 1
ATOM 2584 N N . SER A 1 337 ? 47.966 -40.257 32.147 1.00 28.84 337 SER A N 1
ATOM 2585 C CA . SER A 1 337 ? 48.529 -39.394 33.220 1.00 28.84 337 SER A CA 1
ATOM 2586 C C . SER A 1 337 ? 49.960 -38.812 33.188 1.00 28.84 337 SER A C 1
ATOM 2588 O O . SER A 1 337 ? 50.950 -39.514 33.031 1.00 28.84 337 SER A O 1
ATOM 2590 N N . ALA A 1 338 ? 50.010 -37.500 33.475 1.00 34.16 338 ALA A N 1
ATOM 2591 C CA . ALA A 1 338 ? 51.163 -36.614 33.713 1.00 34.16 338 ALA A CA 1
ATOM 2592 C C . ALA A 1 338 ? 51.990 -36.946 34.981 1.00 34.16 338 ALA A C 1
ATOM 2594 O O . ALA A 1 338 ? 51.563 -37.795 35.768 1.00 34.16 338 ALA A O 1
ATOM 2595 N N . PRO A 1 339 ? 53.141 -36.262 35.201 1.00 37.25 339 PRO A N 1
ATOM 2596 C CA . PRO A 1 339 ? 53.146 -35.120 36.142 1.00 37.25 339 PRO A CA 1
ATOM 2597 C C . PRO A 1 339 ? 54.096 -33.924 35.823 1.00 37.25 339 PRO A C 1
ATOM 2599 O O . PRO A 1 339 ? 55.061 -34.044 35.074 1.00 37.25 339 PRO A O 1
ATOM 2602 N N . GLU A 1 340 ? 53.723 -32.766 36.398 1.00 26.75 340 GLU A N 1
ATOM 2603 C CA . GLU A 1 340 ? 54.480 -31.681 37.096 1.00 26.75 340 GLU A CA 1
ATOM 2604 C C . GLU A 1 340 ? 55.995 -31.884 37.381 1.00 26.75 340 GLU A C 1
ATOM 2606 O O . GLU A 1 340 ? 56.428 -33.015 37.550 1.00 26.75 340 GLU A O 1
ATOM 2611 N N . GLU A 1 341 ? 56.901 -30.905 37.564 1.00 28.17 341 GLU A N 1
ATOM 2612 C CA . GLU A 1 341 ? 56.949 -29.425 37.637 1.00 28.17 341 GLU A CA 1
ATOM 2613 C C . GLU A 1 341 ? 58.455 -29.011 37.739 1.00 28.17 341 GLU A C 1
ATOM 2615 O O . GLU A 1 341 ? 59.295 -29.869 38.009 1.00 28.17 341 GLU A O 1
ATOM 2620 N N . THR A 1 342 ? 58.789 -27.714 37.589 1.00 26.45 342 THR A N 1
ATOM 2621 C CA . THR A 1 342 ? 59.857 -26.910 38.272 1.00 26.45 342 THR A CA 1
ATOM 2622 C C . THR A 1 342 ? 60.675 -25.949 37.376 1.00 26.45 342 THR A C 1
ATOM 2624 O O . THR A 1 342 ? 61.133 -26.274 36.286 1.00 26.45 342 THR A O 1
ATOM 2627 N N . SER A 1 343 ? 60.811 -24.708 37.868 1.00 27.64 343 SER A N 1
ATOM 2628 C CA . SER A 1 343 ? 61.403 -23.494 37.259 1.00 27.64 343 SER A CA 1
ATOM 2629 C C . SER A 1 343 ? 62.747 -23.130 37.941 1.00 27.64 343 SER A C 1
ATOM 2631 O O . SER A 1 343 ? 63.018 -23.717 38.990 1.00 27.64 343 SER A O 1
ATOM 2633 N N . PRO A 1 344 ? 63.587 -22.183 37.438 1.00 33.47 344 PRO A N 1
ATOM 2634 C CA . PRO A 1 344 ? 63.371 -20.747 37.735 1.00 33.47 344 PRO A CA 1
ATOM 2635 C C . PRO A 1 344 ? 63.833 -19.712 36.661 1.00 33.47 344 PRO A C 1
ATOM 2637 O O . PRO A 1 344 ? 64.651 -19.988 35.788 1.00 33.47 344 PRO A O 1
ATOM 2640 N N . ALA A 1 345 ? 63.295 -18.484 36.773 1.00 27.33 345 ALA A N 1
ATOM 2641 C CA . ALA A 1 345 ? 63.643 -17.224 36.063 1.00 27.33 345 ALA A CA 1
ATOM 2642 C C . ALA A 1 345 ? 64.831 -16.475 36.761 1.00 27.33 345 ALA A C 1
ATOM 2644 O O . ALA A 1 345 ? 65.384 -17.111 37.661 1.00 27.33 345 ALA A O 1
ATOM 2645 N N . PRO A 1 346 ? 65.255 -15.190 36.493 1.00 40.41 346 PRO A N 1
ATOM 2646 C CA . PRO A 1 346 ? 64.577 -13.979 35.924 1.00 40.41 346 PRO A CA 1
ATOM 2647 C C . PRO A 1 346 ? 65.430 -13.200 34.853 1.00 40.41 346 PRO A C 1
ATOM 2649 O O . PRO A 1 346 ? 66.541 -13.619 34.572 1.00 40.41 346 PRO A O 1
ATOM 2652 N N . TRP A 1 347 ? 65.062 -12.112 34.135 1.00 24.52 347 TRP A N 1
ATOM 2653 C CA . TRP A 1 347 ? 64.359 -10.849 34.453 1.00 24.52 347 TRP A CA 1
ATOM 2654 C C . TRP A 1 347 ? 63.887 -10.042 33.187 1.00 24.52 347 TRP A C 1
ATOM 2656 O O . TRP A 1 347 ? 64.594 -9.933 32.196 1.00 24.52 347 TRP A O 1
ATOM 2666 N N . HIS A 1 348 ? 62.693 -9.421 33.296 1.00 25.41 348 HIS A N 1
ATOM 2667 C CA . HIS A 1 348 ? 62.107 -8.190 32.681 1.00 25.41 348 HIS A CA 1
ATOM 2668 C C . HIS A 1 348 ? 62.028 -7.884 31.150 1.00 25.41 348 HIS A C 1
ATOM 2670 O O . HIS A 1 348 ? 62.961 -7.331 30.580 1.00 25.41 348 HIS A O 1
ATOM 2676 N N . ARG A 1 349 ? 60.799 -7.877 30.575 1.00 26.53 349 ARG A N 1
ATOM 2677 C CA . ARG A 1 349 ? 60.001 -6.656 30.213 1.00 26.53 349 ARG A CA 1
ATOM 2678 C C . ARG A 1 349 ? 58.589 -6.982 29.675 1.00 26.53 349 ARG A C 1
ATOM 2680 O O . ARG A 1 349 ? 58.367 -7.981 29.010 1.00 26.53 349 ARG A O 1
ATOM 2687 N N . ARG A 1 350 ? 57.630 -6.105 30.002 1.00 27.06 350 ARG A N 1
ATOM 2688 C CA . ARG A 1 350 ? 56.166 -6.196 29.806 1.00 27.06 350 ARG A CA 1
ATOM 2689 C C . ARG A 1 350 ? 55.709 -6.053 28.344 1.00 27.06 350 ARG A C 1
ATOM 2691 O O . ARG A 1 350 ? 56.035 -5.036 27.745 1.00 27.06 350 ARG A O 1
ATOM 2698 N N . ILE A 1 351 ? 54.780 -6.907 27.889 1.00 29.22 351 ILE A N 1
ATOM 2699 C CA . ILE A 1 351 ? 53.652 -6.528 27.006 1.00 29.22 351 ILE A CA 1
ATOM 2700 C C . ILE A 1 351 ? 52.391 -7.292 27.455 1.00 29.22 351 ILE A C 1
ATOM 2702 O O . ILE A 1 351 ? 52.339 -8.517 27.424 1.00 29.22 351 ILE A O 1
ATOM 2706 N N . ARG A 1 352 ? 51.366 -6.548 27.891 1.00 28.34 352 ARG A N 1
ATOM 2707 C CA . ARG A 1 352 ? 49.995 -7.028 28.140 1.00 28.34 352 ARG A CA 1
ATOM 2708 C C . ARG A 1 352 ? 49.319 -7.271 26.784 1.00 28.34 352 ARG A C 1
ATOM 2710 O O . ARG A 1 352 ? 49.031 -6.301 26.090 1.00 28.34 352 ARG A O 1
ATOM 2717 N N . THR A 1 353 ? 49.001 -8.512 26.424 1.00 31.34 353 THR A N 1
ATOM 2718 C CA . THR A 1 353 ? 48.042 -8.787 25.342 1.00 31.34 353 THR A CA 1
ATOM 2719 C C . THR A 1 353 ? 46.634 -8.840 25.925 1.00 31.34 353 THR A C 1
ATOM 2721 O O . THR A 1 353 ? 46.247 -9.739 26.669 1.00 31.34 353 THR A O 1
ATOM 2724 N N . ALA A 1 354 ? 45.863 -7.801 25.623 1.00 32.75 354 ALA A N 1
ATOM 2725 C CA . ALA A 1 354 ? 44.457 -7.722 25.952 1.00 32.75 354 ALA A CA 1
ATOM 2726 C C . ALA A 1 354 ? 43.667 -8.717 25.080 1.00 32.75 354 ALA A C 1
ATOM 2728 O O . ALA A 1 354 ? 43.685 -8.630 23.856 1.00 32.75 354 ALA A O 1
ATOM 2729 N N . ARG A 1 355 ? 42.888 -9.604 25.709 1.00 46.97 355 ARG A N 1
ATOM 2730 C CA . ARG A 1 355 ? 41.689 -10.212 25.106 1.00 46.97 355 ARG A CA 1
ATOM 2731 C C . ARG A 1 355 ? 40.445 -9.453 25.605 1.00 46.97 355 ARG A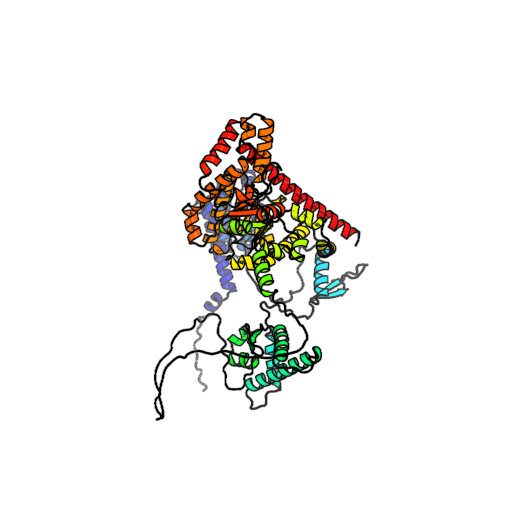 C 1
ATOM 2733 O O . ARG A 1 355 ? 39.955 -9.785 26.681 1.00 46.97 355 ARG A O 1
ATOM 2740 N N . PRO A 1 356 ? 39.900 -8.476 24.850 1.00 40.62 356 PRO A N 1
ATOM 2741 C CA . PRO A 1 356 ? 38.521 -8.032 25.068 1.00 40.62 356 PRO A CA 1
ATOM 2742 C C . PRO A 1 356 ? 37.667 -7.955 23.786 1.00 40.62 356 PRO A C 1
ATOM 2744 O O . PRO A 1 356 ? 36.494 -7.592 23.857 1.00 40.62 356 PRO A O 1
ATOM 2747 N N . GLU A 1 357 ? 38.192 -8.306 22.610 1.00 41.72 357 GLU A N 1
ATOM 2748 C CA . GLU A 1 357 ? 37.493 -8.037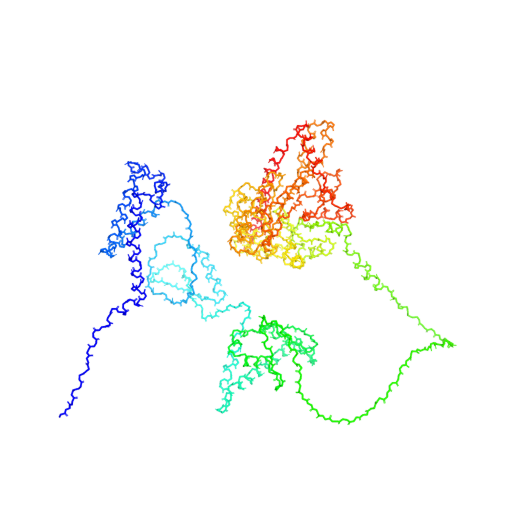 21.342 1.00 41.72 357 GLU A CA 1
ATOM 2749 C C . GLU A 1 357 ? 36.415 -9.067 20.982 1.00 41.72 357 GLU A C 1
ATOM 2751 O O . GLU A 1 357 ? 35.321 -8.692 20.561 1.00 41.72 357 GLU A O 1
ATOM 2756 N N . ARG A 1 358 ? 36.639 -10.361 21.246 1.00 37.75 358 ARG A N 1
ATOM 2757 C CA . ARG A 1 358 ? 35.660 -11.414 20.907 1.00 37.75 358 ARG A CA 1
ATOM 2758 C C . ARG A 1 358 ? 34.351 -11.315 21.702 1.00 37.75 358 ARG A C 1
ATOM 2760 O O . ARG A 1 358 ? 33.283 -11.537 21.136 1.00 37.75 358 ARG A O 1
ATOM 2767 N N . ASN A 1 359 ? 34.411 -10.907 22.973 1.00 39.75 359 ASN A N 1
ATOM 2768 C CA . ASN A 1 359 ? 33.211 -10.672 23.787 1.00 39.75 359 ASN A CA 1
ATOM 2769 C C . ASN A 1 359 ? 32.526 -9.338 23.464 1.00 39.75 359 ASN A C 1
ATOM 2771 O O . ASN A 1 359 ? 31.309 -9.248 23.607 1.00 39.75 359 ASN A O 1
ATOM 2775 N N . ARG A 1 360 ? 33.258 -8.325 22.974 1.00 41.25 360 ARG A N 1
ATOM 2776 C CA . ARG A 1 360 ? 32.650 -7.084 22.470 1.00 41.25 360 ARG A CA 1
ATOM 2777 C C . ARG A 1 360 ? 31.891 -7.311 21.171 1.00 41.25 360 ARG A C 1
ATOM 2779 O O . ARG A 1 360 ? 30.788 -6.804 21.060 1.00 41.25 360 ARG A O 1
ATOM 2786 N N . VAL A 1 361 ? 32.413 -8.093 20.227 1.00 45.28 361 VAL A N 1
ATOM 2787 C CA . VAL A 1 361 ? 31.706 -8.387 18.964 1.00 45.28 361 VAL A CA 1
ATOM 2788 C C . VAL A 1 361 ? 30.447 -9.225 19.208 1.00 45.28 361 VAL A C 1
ATOM 2790 O O . VAL A 1 361 ? 29.415 -8.949 18.602 1.00 45.28 361 VAL A O 1
ATOM 2793 N N . ARG A 1 362 ? 30.488 -10.186 20.144 1.00 36.91 362 ARG A N 1
ATOM 2794 C CA . ARG A 1 362 ? 29.313 -10.993 20.513 1.00 36.91 362 ARG A CA 1
ATOM 2795 C C . ARG A 1 362 ? 28.254 -10.173 21.266 1.00 36.91 362 ARG A C 1
ATOM 2797 O O . ARG A 1 362 ? 27.111 -10.155 20.828 1.00 36.91 362 ARG A O 1
ATOM 2804 N N . ARG A 1 363 ? 28.654 -9.369 22.266 1.00 35.41 363 ARG A N 1
ATOM 2805 C CA . ARG A 1 363 ? 27.752 -8.413 22.947 1.00 35.41 363 ARG A CA 1
ATOM 2806 C C . ARG A 1 363 ? 27.226 -7.309 22.027 1.00 35.41 363 ARG A C 1
ATOM 2808 O O . ARG A 1 363 ? 26.138 -6.805 22.255 1.00 35.41 363 ARG A O 1
ATOM 2815 N N . ARG A 1 364 ? 27.983 -6.897 21.003 1.00 44.03 364 ARG A N 1
ATOM 2816 C CA . ARG A 1 364 ? 27.561 -5.872 20.033 1.00 44.03 364 ARG A CA 1
ATOM 2817 C C . ARG A 1 364 ? 26.629 -6.448 18.965 1.00 44.03 364 ARG A C 1
ATOM 2819 O O . ARG A 1 364 ? 25.768 -5.713 18.515 1.00 44.03 364 ARG A O 1
ATOM 2826 N N . LYS A 1 365 ? 26.742 -7.740 18.618 1.00 40.88 365 LYS A N 1
ATOM 2827 C CA . LYS A 1 365 ? 25.750 -8.464 17.799 1.00 40.88 365 LYS A CA 1
ATOM 2828 C C . LYS A 1 365 ? 24.449 -8.741 18.559 1.00 40.88 365 LYS A C 1
ATOM 2830 O O . LYS A 1 365 ? 23.391 -8.564 17.975 1.00 40.88 365 LYS A O 1
ATOM 2835 N N . GLU A 1 366 ? 24.519 -9.090 19.845 1.00 40.16 366 GLU A N 1
ATOM 2836 C CA . GLU A 1 366 ? 23.330 -9.226 20.711 1.00 40.16 366 GLU A CA 1
ATOM 2837 C C . GLU A 1 366 ? 22.594 -7.888 20.916 1.00 40.16 366 GLU A C 1
ATOM 2839 O O . GLU A 1 366 ? 21.390 -7.882 21.119 1.00 40.16 366 GLU A O 1
ATOM 2844 N N . LYS A 1 367 ? 23.283 -6.745 20.781 1.00 47.16 367 LYS A N 1
ATOM 2845 C CA . LYS A 1 367 ? 22.707 -5.396 20.945 1.00 47.16 367 LYS A CA 1
ATOM 2846 C C . LYS A 1 367 ? 22.087 -4.788 19.669 1.00 47.16 367 LYS A C 1
ATOM 2848 O O . LYS A 1 367 ? 21.688 -3.631 19.702 1.00 47.16 367 LYS A O 1
ATOM 2853 N N . ILE A 1 368 ? 22.060 -5.508 18.542 1.00 56.81 368 ILE A N 1
ATOM 2854 C CA . ILE A 1 368 ? 21.500 -5.004 17.264 1.00 56.81 368 ILE A CA 1
ATOM 2855 C C . ILE A 1 368 ? 19.997 -5.302 17.135 1.00 56.81 368 ILE A C 1
ATOM 2857 O O . ILE A 1 368 ? 19.326 -4.706 16.299 1.00 56.81 368 ILE A O 1
ATOM 2861 N N . MET A 1 369 ? 19.459 -6.196 17.963 1.00 63.38 369 MET A N 1
ATOM 2862 C CA . MET A 1 369 ? 18.066 -6.627 17.898 1.00 63.38 369 MET A CA 1
ATOM 2863 C C . MET A 1 369 ? 17.223 -5.918 18.952 1.00 63.38 369 MET A C 1
ATOM 2865 O O . MET A 1 369 ? 17.575 -5.887 20.130 1.00 63.38 369 MET A O 1
ATOM 2869 N N . ASN A 1 370 ? 16.120 -5.318 18.511 1.00 89.81 370 ASN A N 1
ATOM 2870 C CA . ASN A 1 370 ? 15.166 -4.687 19.402 1.00 89.81 370 ASN A CA 1
ATOM 2871 C C . ASN A 1 370 ? 14.166 -5.728 19.929 1.00 89.81 370 ASN A C 1
ATOM 2873 O O . ASN A 1 370 ? 13.312 -6.198 19.181 1.00 89.81 370 ASN A O 1
ATOM 2877 N N . GLU A 1 371 ? 14.251 -6.056 21.220 1.00 92.75 371 GLU A N 1
ATOM 2878 C CA . GLU A 1 371 ? 13.425 -7.098 21.848 1.00 92.75 371 GLU A CA 1
ATOM 2879 C C . GLU A 1 371 ? 11.915 -6.840 21.716 1.00 92.75 371 GLU A C 1
ATOM 2881 O O . GLU A 1 371 ? 11.143 -7.780 21.528 1.00 92.75 371 GLU A O 1
ATOM 2886 N N . ASN A 1 372 ? 11.471 -5.580 21.772 1.00 96.31 372 ASN A N 1
ATOM 2887 C CA . ASN A 1 372 ? 10.051 -5.242 21.650 1.00 96.31 372 ASN A CA 1
ATOM 2888 C C . ASN A 1 372 ? 9.539 -5.508 20.228 1.00 96.31 372 ASN A C 1
ATOM 2890 O O . ASN A 1 372 ? 8.479 -6.109 20.052 1.00 96.31 372 ASN A O 1
ATOM 2894 N N . LEU A 1 373 ? 10.309 -5.117 19.210 1.00 96.75 373 LEU A N 1
ATOM 2895 C CA . LEU A 1 373 ? 9.960 -5.352 17.806 1.00 96.75 373 LEU A CA 1
ATOM 2896 C C . LEU A 1 373 ? 10.109 -6.829 17.412 1.00 96.75 373 LEU A C 1
ATOM 2898 O O . LEU A 1 373 ? 9.310 -7.334 16.622 1.00 96.75 373 LEU A O 1
ATOM 2902 N N . ASP A 1 374 ? 11.064 -7.546 18.009 1.00 94.94 374 ASP A N 1
ATOM 2903 C CA . ASP A 1 374 ? 11.183 -9.001 17.875 1.00 94.94 374 ASP A CA 1
ATOM 2904 C C . ASP A 1 374 ? 9.948 -9.705 18.441 1.00 94.94 374 ASP A C 1
ATOM 2906 O O . ASP A 1 374 ? 9.365 -10.562 17.776 1.00 94.94 374 ASP A O 1
ATOM 2910 N N . ARG A 1 375 ? 9.496 -9.308 19.638 1.00 96.25 375 ARG A N 1
ATOM 2911 C CA . ARG A 1 375 ? 8.264 -9.836 20.239 1.00 96.25 375 ARG A CA 1
ATOM 2912 C C . ARG A 1 375 ? 7.046 -9.535 19.380 1.00 96.25 375 ARG A C 1
ATOM 2914 O O . ARG A 1 375 ? 6.222 -10.423 19.207 1.00 96.25 375 ARG A O 1
ATOM 2921 N N . LEU A 1 376 ? 6.937 -8.321 18.840 1.00 97.25 376 LEU A N 1
ATOM 2922 C CA . LEU A 1 376 ? 5.835 -7.937 17.956 1.00 97.25 376 LEU A CA 1
ATOM 2923 C C . LEU A 1 376 ? 5.810 -8.804 16.689 1.00 97.25 376 LEU A C 1
ATOM 2925 O O . LEU A 1 376 ? 4.774 -9.373 16.347 1.00 97.25 376 LEU A O 1
ATOM 2929 N N . THR A 1 377 ? 6.970 -8.977 16.054 1.00 96.19 377 THR A N 1
ATOM 2930 C CA . THR A 1 377 ? 7.124 -9.835 14.870 1.00 96.19 377 THR A CA 1
ATOM 2931 C C . THR A 1 377 ? 6.788 -11.293 15.194 1.00 96.19 377 THR A C 1
ATOM 2933 O O . THR A 1 377 ? 6.105 -11.958 14.418 1.00 96.19 377 THR A O 1
ATOM 2936 N N . ALA A 1 378 ? 7.192 -11.789 16.368 1.00 95.62 378 ALA A N 1
ATOM 2937 C CA . ALA A 1 378 ? 6.896 -13.149 16.821 1.00 95.62 378 ALA A CA 1
ATOM 2938 C C . ALA A 1 378 ? 5.395 -13.416 17.047 1.00 95.62 378 ALA A C 1
ATOM 2940 O O . ALA A 1 378 ? 4.985 -14.572 17.022 1.00 95.62 378 ALA A O 1
ATOM 2941 N N . GLN A 1 379 ? 4.572 -12.375 17.231 1.00 96.69 379 GLN A N 1
ATOM 2942 C CA . GLN A 1 379 ? 3.106 -12.497 17.272 1.00 96.69 379 GLN A CA 1
ATOM 2943 C C . GLN A 1 379 ? 2.456 -12.515 15.874 1.00 96.69 379 GLN A C 1
ATOM 2945 O O . GLN A 1 379 ? 1.235 -12.585 15.763 1.00 96.69 379 GLN A O 1
ATOM 2950 N N . GLY A 1 380 ? 3.247 -12.452 14.797 1.00 94.31 380 GLY A N 1
ATOM 2951 C CA . GLY A 1 380 ? 2.745 -12.462 13.422 1.00 94.31 380 GLY A CA 1
ATOM 2952 C C . GLY A 1 380 ? 2.353 -11.086 12.877 1.00 94.31 380 GLY A C 1
ATOM 2953 O O . GLY A 1 380 ? 1.628 -11.025 11.883 1.00 94.31 380 GLY A O 1
ATOM 2954 N N . VAL A 1 381 ? 2.831 -10.001 13.500 1.00 98.12 381 VAL A N 1
ATOM 2955 C CA . VAL A 1 381 ? 2.651 -8.626 13.014 1.00 98.12 381 VAL A CA 1
ATOM 2956 C C . VAL A 1 381 ? 3.837 -8.222 12.140 1.00 98.12 381 VAL A C 1
ATOM 2958 O O . VAL A 1 381 ? 4.966 -8.120 12.619 1.00 98.12 381 VAL A O 1
ATOM 2961 N N . ALA A 1 382 ? 3.585 -7.934 10.864 1.00 98.25 382 ALA A N 1
ATOM 2962 C CA . ALA A 1 382 ? 4.594 -7.377 9.969 1.00 98.25 382 ALA A CA 1
ATOM 2963 C C . ALA A 1 382 ? 4.740 -5.863 10.195 1.00 98.25 382 ALA A C 1
ATOM 2965 O O . ALA A 1 382 ? 3.767 -5.110 10.111 1.00 98.25 382 ALA A O 1
ATOM 2966 N N . ILE A 1 383 ? 5.965 -5.408 10.462 1.00 98.44 383 ILE A N 1
ATOM 2967 C CA . ILE A 1 383 ? 6.269 -4.001 10.749 1.00 98.44 383 ILE A CA 1
ATOM 2968 C C . ILE A 1 383 ? 6.636 -3.289 9.450 1.00 98.44 383 ILE A C 1
ATOM 2970 O O . ILE A 1 383 ? 7.619 -3.638 8.793 1.00 98.44 383 ILE A O 1
ATOM 2974 N N . TRP A 1 384 ? 5.854 -2.283 9.072 1.00 98.62 384 TRP A N 1
ATOM 2975 C CA . TRP A 1 384 ? 6.116 -1.446 7.905 1.00 98.62 384 TRP A CA 1
ATOM 2976 C C . TRP A 1 384 ? 6.400 -0.001 8.318 1.00 98.62 384 TRP A C 1
ATOM 2978 O O . TRP A 1 384 ? 5.913 0.473 9.345 1.00 98.62 384 TRP A O 1
ATOM 2988 N N . LEU A 1 385 ? 7.193 0.699 7.509 1.00 97.81 385 LEU A N 1
ATOM 2989 C CA . LEU A 1 385 ? 7.480 2.121 7.686 1.00 97.81 385 LEU A CA 1
ATOM 2990 C C . LEU A 1 385 ? 6.528 2.977 6.839 1.00 97.81 385 LEU A C 1
ATOM 2992 O O . LEU A 1 385 ? 6.415 2.757 5.635 1.00 97.81 385 LEU A O 1
ATOM 2996 N N . ASP A 1 386 ? 5.922 4.000 7.437 1.00 94.25 386 ASP A N 1
ATOM 2997 C CA . ASP A 1 386 ? 5.117 5.008 6.730 1.00 94.25 386 ASP A CA 1
ATOM 2998 C C . ASP A 1 386 ? 5.936 6.268 6.410 1.00 94.25 386 ASP A C 1
ATOM 3000 O O . ASP A 1 386 ? 5.662 7.365 6.898 1.00 94.25 386 ASP A O 1
ATOM 3004 N N . ASP A 1 387 ? 7.013 6.085 5.649 1.00 90.75 387 ASP A N 1
ATOM 3005 C CA . ASP A 1 387 ? 7.899 7.147 5.176 1.00 90.75 387 ASP A CA 1
ATOM 3006 C C . ASP A 1 387 ? 8.778 6.625 4.039 1.00 90.75 387 ASP A C 1
ATOM 3008 O O . ASP A 1 387 ? 9.293 5.516 4.132 1.00 90.75 387 ASP A O 1
ATOM 3012 N N . LEU A 1 388 ? 9.013 7.429 3.003 1.00 91.94 388 LEU A N 1
ATOM 3013 C CA . LEU A 1 388 ? 9.956 7.127 1.928 1.00 91.94 388 LEU A CA 1
ATOM 3014 C C . LEU A 1 388 ? 10.554 8.427 1.389 1.00 91.94 388 LEU A C 1
ATOM 3016 O O . LEU A 1 388 ? 9.840 9.289 0.883 1.00 91.94 388 LEU A O 1
ATOM 3020 N N . SER A 1 389 ? 11.879 8.538 1.450 1.00 92.25 389 SER A N 1
ATOM 3021 C CA . SER A 1 389 ? 12.619 9.664 0.888 1.00 92.25 389 SER A CA 1
ATOM 3022 C C . SER A 1 389 ? 13.927 9.205 0.253 1.00 92.25 389 SER A C 1
ATOM 3024 O O . SER A 1 389 ? 14.569 8.248 0.706 1.00 92.25 389 SER A O 1
ATOM 3026 N N . ARG A 1 390 ? 14.361 9.918 -0.787 1.00 92.25 390 ARG A N 1
ATOM 3027 C CA . ARG A 1 390 ? 15.664 9.707 -1.421 1.00 92.25 390 ARG A CA 1
ATOM 3028 C C . ARG A 1 390 ? 16.827 9.925 -0.458 1.00 92.25 390 ARG A C 1
ATOM 3030 O O . ARG A 1 390 ? 17.841 9.234 -0.551 1.00 92.25 390 ARG A O 1
ATOM 3037 N N . GLU A 1 391 ? 16.678 10.833 0.503 1.00 90.19 391 GLU A N 1
ATOM 3038 C CA . GLU A 1 391 ? 17.650 11.061 1.573 1.00 90.19 391 GLU A CA 1
ATOM 3039 C C . GLU A 1 391 ? 17.903 9.773 2.363 1.00 90.19 391 GLU A C 1
ATOM 3041 O O . GLU A 1 391 ? 19.057 9.381 2.567 1.00 90.19 391 GLU A O 1
ATOM 3046 N N . ARG A 1 392 ? 16.822 9.084 2.748 1.00 91.19 392 ARG A N 1
ATOM 3047 C CA . ARG A 1 392 ? 16.876 7.819 3.486 1.00 91.19 392 ARG A CA 1
ATOM 3048 C C . ARG A 1 392 ? 17.482 6.697 2.652 1.00 91.19 392 ARG A C 1
ATOM 3050 O O . ARG A 1 392 ? 18.304 5.946 3.174 1.00 91.19 392 ARG A O 1
ATOM 3057 N N . LEU A 1 393 ? 17.083 6.578 1.385 1.00 93.12 393 LEU A N 1
ATOM 3058 C CA . LEU A 1 393 ? 17.583 5.533 0.488 1.00 93.12 393 LEU A CA 1
ATOM 3059 C C . LEU A 1 393 ? 19.092 5.664 0.263 1.00 93.12 393 LEU A C 1
ATOM 3061 O O . LEU A 1 393 ? 19.841 4.728 0.535 1.00 93.12 393 LEU A O 1
ATOM 3065 N N . ALA A 1 394 ? 19.548 6.849 -0.141 1.00 90.50 394 ALA A N 1
ATOM 3066 C CA . ALA A 1 394 ? 20.963 7.105 -0.398 1.00 90.50 394 ALA A CA 1
ATOM 3067 C C . ALA A 1 394 ? 21.825 7.037 0.875 1.00 90.50 394 ALA A C 1
ATOM 3069 O O . ALA A 1 394 ? 22.998 6.686 0.803 1.00 90.50 394 ALA A O 1
ATOM 3070 N N . GLY A 1 395 ? 21.254 7.351 2.043 1.00 88.88 395 GLY A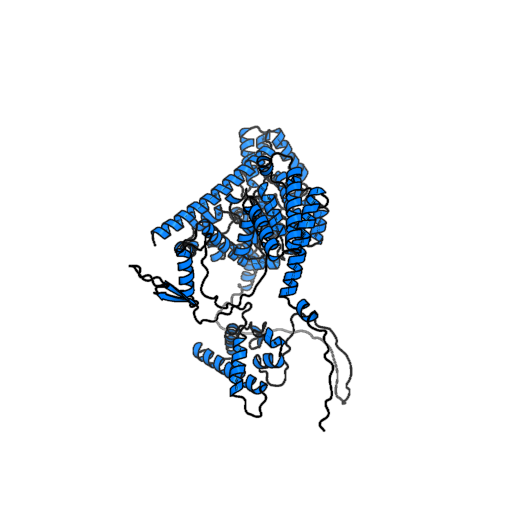 N 1
ATOM 3071 C CA . GLY A 1 395 ? 21.945 7.243 3.330 1.00 88.88 395 GLY A CA 1
ATOM 3072 C C . GLY A 1 395 ? 21.999 5.830 3.919 1.00 88.88 395 GLY A C 1
ATOM 3073 O O . GLY A 1 395 ? 22.575 5.666 4.988 1.00 88.88 395 GLY A O 1
ATOM 3074 N N . GLY A 1 396 ? 21.376 4.827 3.287 1.00 92.44 396 GLY A N 1
ATOM 3075 C CA . GLY A 1 396 ? 21.278 3.466 3.832 1.00 92.44 396 GLY A CA 1
ATOM 3076 C C . GLY A 1 396 ? 20.275 3.309 4.984 1.00 92.44 396 GLY A C 1
ATOM 3077 O O . GLY A 1 396 ? 20.097 2.207 5.500 1.00 92.44 396 GLY A O 1
ATOM 3078 N N . GLY A 1 397 ? 19.547 4.370 5.349 1.00 92.75 397 GLY A N 1
ATOM 3079 C CA . GLY A 1 397 ? 18.668 4.383 6.520 1.00 92.75 397 GLY A CA 1
ATOM 3080 C C . GLY A 1 397 ? 17.502 3.392 6.436 1.00 92.75 397 GLY A C 1
ATOM 3081 O O . GLY A 1 397 ? 17.040 2.906 7.464 1.00 92.75 397 GLY A O 1
ATOM 3082 N N . LEU A 1 398 ? 17.031 3.050 5.230 1.00 94.88 398 LEU A N 1
ATOM 3083 C CA . LEU A 1 398 ? 16.028 1.990 5.064 1.00 94.88 398 LEU A CA 1
ATOM 3084 C C . LEU A 1 398 ? 16.621 0.606 5.367 1.00 94.88 398 LEU A C 1
ATOM 3086 O O . LEU A 1 398 ? 16.007 -0.173 6.089 1.00 94.88 398 LEU A O 1
ATOM 3090 N N . ALA A 1 399 ? 17.827 0.317 4.872 1.00 93.75 399 ALA A N 1
ATOM 3091 C CA . ALA A 1 399 ? 18.512 -0.946 5.146 1.00 93.75 399 ALA A CA 1
ATOM 3092 C C . ALA A 1 399 ? 18.839 -1.102 6.643 1.00 93.75 399 ALA A C 1
ATOM 3094 O O . ALA A 1 399 ? 18.720 -2.197 7.198 1.00 93.75 399 ALA A O 1
ATOM 3095 N N . ASP A 1 400 ? 19.175 -0.003 7.322 1.00 93.94 400 ASP A N 1
ATOM 3096 C CA . ASP A 1 400 ? 19.366 0.001 8.773 1.00 93.94 400 ASP A CA 1
ATOM 3097 C C . ASP A 1 400 ? 18.074 -0.313 9.531 1.00 93.94 400 ASP A C 1
ATOM 3099 O O . ASP A 1 400 ? 18.092 -1.128 10.452 1.00 93.94 400 ASP A O 1
ATOM 3103 N N . LEU A 1 401 ? 16.933 0.251 9.123 1.00 95.50 401 LEU A N 1
ATOM 3104 C CA . LEU A 1 401 ? 15.638 -0.071 9.732 1.00 95.50 401 LEU A CA 1
ATOM 3105 C C . LEU A 1 401 ? 15.227 -1.535 9.513 1.00 95.50 401 LEU A C 1
ATOM 3107 O O . LEU A 1 401 ? 14.682 -2.154 10.426 1.00 95.50 401 LEU A O 1
ATOM 3111 N N . VAL A 1 402 ? 15.534 -2.118 8.353 1.00 95.19 402 VAL A N 1
ATOM 3112 C CA . VAL A 1 402 ? 15.331 -3.557 8.107 1.00 95.19 402 VAL A CA 1
ATOM 3113 C C . VAL A 1 402 ? 16.150 -4.390 9.099 1.00 95.19 402 VAL A C 1
ATOM 3115 O O . VAL A 1 402 ? 15.630 -5.305 9.739 1.00 95.19 402 VAL A O 1
ATOM 3118 N N . ARG A 1 403 ? 17.433 -4.049 9.266 1.00 92.44 403 ARG A N 1
ATOM 3119 C CA . ARG A 1 403 ? 18.378 -4.795 10.109 1.00 92.44 403 ARG A CA 1
ATOM 3120 C C . ARG A 1 403 ? 18.113 -4.636 11.607 1.00 92.44 403 ARG A C 1
ATOM 3122 O O . ARG A 1 403 ? 18.250 -5.607 12.345 1.00 92.44 403 ARG A O 1
ATOM 3129 N N . GLU A 1 404 ? 17.800 -3.425 12.053 1.00 92.31 404 GLU A N 1
ATOM 3130 C CA . GLU A 1 404 ? 17.745 -3.061 13.478 1.00 92.31 404 GLU A CA 1
ATOM 3131 C C . GLU A 1 404 ? 16.322 -3.009 14.038 1.00 92.31 404 GLU A C 1
ATOM 3133 O O . GLU A 1 404 ? 16.124 -3.219 15.231 1.00 92.31 404 GLU A O 1
ATOM 3138 N N . HIS A 1 405 ? 15.332 -2.714 13.192 1.00 95.38 405 HIS A N 1
ATOM 3139 C CA . HIS A 1 405 ? 13.950 -2.445 13.609 1.00 95.38 405 HIS A CA 1
ATOM 3140 C C . HIS A 1 405 ? 12.936 -3.387 12.951 1.00 95.38 405 HIS A C 1
ATOM 3142 O O . HIS A 1 405 ? 11.737 -3.130 13.007 1.00 95.38 405 HIS A O 1
ATOM 3148 N N . ARG A 1 406 ? 13.400 -4.477 12.323 1.00 95.81 406 ARG A N 1
ATOM 3149 C CA . ARG A 1 406 ? 12.539 -5.495 11.694 1.00 95.81 406 ARG A CA 1
ATOM 3150 C C . ARG A 1 406 ? 11.539 -4.915 10.695 1.00 95.81 406 ARG A C 1
ATOM 3152 O O . ARG A 1 406 ? 10.466 -5.476 10.499 1.00 95.81 406 ARG A O 1
ATOM 3159 N N . VAL A 1 407 ? 11.882 -3.797 10.057 1.00 97.75 407 VAL A N 1
ATOM 3160 C CA . VAL A 1 407 ? 11.034 -3.234 9.008 1.00 97.75 407 VAL A CA 1
ATOM 3161 C C . VAL A 1 407 ? 11.063 -4.179 7.813 1.00 97.75 407 VAL A C 1
ATOM 3163 O O . VAL A 1 407 ? 12.127 -4.490 7.283 1.00 97.75 407 VAL A O 1
ATOM 3166 N N . VAL A 1 408 ? 9.888 -4.637 7.390 1.00 98.19 408 VAL A N 1
ATOM 3167 C CA . VAL A 1 408 ? 9.719 -5.589 6.282 1.00 98.19 408 VAL A CA 1
ATOM 3168 C C . VAL A 1 408 ? 8.840 -5.042 5.157 1.00 98.19 408 VAL A C 1
ATOM 3170 O O . VAL A 1 408 ? 8.500 -5.758 4.222 1.00 98.19 408 VAL A O 1
ATOM 3173 N N . GLY A 1 409 ? 8.481 -3.766 5.205 1.00 98.19 409 GLY A N 1
ATOM 3174 C CA . GLY A 1 409 ? 7.738 -3.106 4.142 1.00 98.19 409 GLY A CA 1
ATOM 3175 C C . GLY A 1 409 ? 7.693 -1.602 4.337 1.00 98.19 409 GLY A C 1
ATOM 3176 O O . GLY A 1 409 ? 8.102 -1.081 5.376 1.00 98.19 409 GLY A O 1
ATOM 3177 N N . ILE A 1 410 ? 7.228 -0.895 3.316 1.00 97.31 410 ILE A N 1
ATOM 3178 C CA . ILE A 1 410 ? 7.202 0.566 3.313 1.00 97.31 410 ILE A CA 1
ATOM 3179 C C . ILE A 1 410 ? 5.994 1.087 2.534 1.00 97.31 410 ILE A C 1
ATOM 3181 O O . ILE A 1 410 ? 5.632 0.574 1.467 1.00 97.31 410 ILE A O 1
ATOM 3185 N N . THR A 1 411 ? 5.371 2.132 3.063 1.00 94.75 411 THR A N 1
ATOM 3186 C CA . THR A 1 411 ? 4.329 2.898 2.383 1.00 94.75 411 THR A CA 1
ATOM 3187 C C . THR A 1 411 ? 4.809 4.306 2.092 1.00 94.75 411 THR A C 1
ATOM 3189 O O . THR A 1 411 ? 5.531 4.918 2.873 1.00 94.75 411 THR A O 1
ATOM 3192 N N . SER A 1 412 ? 4.379 4.825 0.946 1.00 87.31 412 SER A N 1
ATOM 3193 C CA . SER A 1 412 ? 4.494 6.238 0.610 1.00 87.31 412 SER A CA 1
ATOM 3194 C C . SER A 1 412 ? 3.105 6.877 0.524 1.00 87.31 412 SER A C 1
ATOM 3196 O O . SER A 1 412 ? 2.073 6.188 0.498 1.00 87.31 412 SER A O 1
ATOM 3198 N N . ASN A 1 413 ? 3.085 8.208 0.518 1.00 84.31 413 ASN A N 1
ATOM 3199 C CA . ASN A 1 413 ? 1.915 9.022 0.212 1.00 84.31 413 ASN A CA 1
ATOM 3200 C C . ASN A 1 413 ? 2.366 10.367 -0.406 1.00 84.31 413 ASN A C 1
ATOM 3202 O O . ASN A 1 413 ? 3.542 10.733 -0.287 1.00 84.31 413 ASN A O 1
ATOM 3206 N N . PRO A 1 414 ? 1.463 11.127 -1.056 1.00 83.31 414 PRO A N 1
ATOM 3207 C CA . PRO A 1 414 ? 1.826 12.393 -1.696 1.00 83.31 414 PRO A CA 1
ATOM 3208 C C . PRO A 1 414 ? 2.438 13.432 -0.746 1.00 83.31 414 PRO A C 1
ATOM 3210 O O . PRO A 1 414 ? 3.337 14.169 -1.144 1.00 83.31 414 PRO A O 1
ATOM 3213 N N . THR A 1 415 ? 1.996 13.485 0.516 1.00 83.62 415 THR A N 1
ATOM 3214 C CA . THR A 1 415 ? 2.507 14.434 1.520 1.00 83.62 415 THR A CA 1
ATOM 3215 C C . THR A 1 415 ? 3.974 14.161 1.865 1.00 83.62 415 THR A C 1
ATOM 3217 O O . THR A 1 415 ? 4.764 15.101 1.970 1.00 83.62 415 THR A O 1
ATOM 3220 N N . ILE A 1 416 ? 4.350 12.885 2.004 1.00 83.44 416 ILE A N 1
ATOM 3221 C CA . ILE A 1 416 ? 5.730 12.444 2.254 1.00 83.44 416 ILE A CA 1
ATOM 3222 C C . ILE A 1 416 ? 6.637 12.895 1.103 1.00 83.44 416 ILE A C 1
ATOM 3224 O O . ILE A 1 416 ? 7.653 13.549 1.342 1.00 83.44 416 ILE A O 1
ATOM 3228 N N . PHE A 1 417 ? 6.234 12.639 -0.145 1.00 85.00 417 PHE A N 1
ATOM 3229 C CA . PHE A 1 417 ? 7.008 13.059 -1.316 1.00 85.00 417 PHE A CA 1
ATOM 3230 C C . PHE A 1 417 ? 7.084 14.579 -1.464 1.00 85.00 417 PHE A C 1
ATOM 3232 O O . PHE A 1 417 ? 8.154 15.104 -1.764 1.00 85.00 417 PHE A O 1
ATOM 3239 N N . ALA A 1 418 ? 5.990 15.303 -1.208 1.00 84.69 418 ALA A N 1
ATOM 3240 C CA . ALA A 1 418 ? 5.984 16.765 -1.260 1.00 84.69 418 ALA A CA 1
ATOM 3241 C C . ALA A 1 418 ? 6.992 17.368 -0.277 1.00 84.69 418 ALA A C 1
ATOM 3243 O O . ALA A 1 418 ? 7.707 18.311 -0.620 1.00 84.69 418 ALA A O 1
ATOM 3244 N N . LYS A 1 419 ? 7.078 16.801 0.933 1.00 84.00 419 LYS A N 1
ATOM 3245 C CA . LYS A 1 419 ? 8.079 17.194 1.924 1.00 84.00 419 LYS A CA 1
ATOM 3246 C C . LYS A 1 419 ? 9.489 16.853 1.442 1.00 84.00 419 LYS A C 1
ATOM 3248 O O . LYS A 1 419 ? 10.333 17.743 1.438 1.00 84.00 419 LYS A O 1
ATOM 3253 N N . ALA A 1 420 ? 9.722 15.613 1.007 1.00 84.88 420 ALA A N 1
ATOM 3254 C CA . ALA A 1 420 ? 11.046 15.135 0.613 1.00 84.88 420 ALA A CA 1
ATOM 3255 C C . ALA A 1 420 ? 11.628 15.926 -0.572 1.00 84.88 420 ALA A C 1
ATOM 3257 O O . ALA A 1 420 ? 12.753 16.409 -0.488 1.00 84.88 420 ALA A O 1
ATOM 3258 N N . ILE A 1 421 ? 10.830 16.153 -1.622 1.00 84.31 421 ILE A N 1
ATOM 3259 C CA . ILE A 1 421 ? 11.234 16.924 -2.809 1.00 84.31 421 ILE A CA 1
ATOM 3260 C C . ILE A 1 421 ? 11.553 18.383 -2.454 1.00 84.31 421 ILE A C 1
ATOM 3262 O O . ILE A 1 421 ? 12.429 18.986 -3.063 1.00 84.31 421 ILE A O 1
ATOM 3266 N N . ARG A 1 422 ? 10.861 18.965 -1.466 1.00 80.50 422 ARG A N 1
ATOM 3267 C CA . ARG A 1 422 ? 11.099 20.351 -1.039 1.00 80.50 422 ARG A CA 1
ATOM 3268 C C . ARG A 1 422 ? 12.357 20.503 -0.184 1.00 80.50 422 ARG A C 1
ATOM 3270 O O . ARG A 1 422 ? 13.011 21.538 -0.261 1.00 80.50 422 ARG A O 1
ATOM 3277 N N . SER A 1 423 ? 12.637 19.542 0.695 1.00 73.62 423 SER A N 1
ATOM 3278 C CA . SER A 1 423 ? 13.725 19.650 1.677 1.00 73.62 423 SER A CA 1
ATOM 3279 C C . SER A 1 423 ? 15.059 19.071 1.208 1.00 73.62 423 SER A C 1
ATOM 3281 O O . SER A 1 423 ? 16.059 19.266 1.892 1.00 73.62 423 SER A O 1
ATOM 3283 N N . GLY A 1 424 ? 15.063 18.320 0.106 1.00 69.31 424 GLY A N 1
ATOM 3284 C CA . GLY A 1 424 ? 16.199 17.530 -0.352 1.00 69.31 424 GLY A CA 1
ATOM 3285 C C . GLY A 1 424 ? 16.910 18.104 -1.572 1.00 69.31 424 GLY A C 1
ATOM 3286 O O . GLY A 1 424 ? 16.280 18.350 -2.597 1.00 69.31 424 GLY A O 1
ATOM 3287 N N . ASP A 1 425 ? 18.234 18.219 -1.504 1.00 82.19 425 ASP A N 1
ATOM 3288 C CA . ASP A 1 425 ? 19.103 18.515 -2.655 1.00 82.19 425 ASP A CA 1
ATOM 3289 C C . ASP A 1 425 ? 19.237 17.311 -3.608 1.00 82.19 425 ASP A C 1
ATOM 3291 O O . ASP A 1 425 ? 19.523 17.451 -4.796 1.00 82.19 425 ASP A O 1
ATOM 3295 N N . ARG A 1 426 ? 18.951 16.094 -3.129 1.00 88.69 426 ARG A N 1
ATOM 3296 C CA . ARG A 1 426 ? 19.110 14.850 -3.905 1.00 88.69 426 ARG A CA 1
ATOM 3297 C C . ARG A 1 426 ? 18.120 14.681 -5.058 1.00 88.69 426 ARG A C 1
ATOM 3299 O O . ARG A 1 426 ? 18.263 13.760 -5.867 1.00 88.69 426 ARG A O 1
ATOM 3306 N N . TYR A 1 427 ? 17.115 15.545 -5.154 1.00 90.19 427 TYR A N 1
ATOM 3307 C CA . TYR A 1 427 ? 16.197 15.578 -6.293 1.00 90.19 427 TYR A CA 1
ATOM 3308 C C . TYR A 1 427 ? 16.665 16.528 -7.401 1.00 90.19 427 TYR A C 1
ATOM 3310 O O . TYR A 1 427 ? 16.173 16.416 -8.524 1.00 90.19 427 TYR A O 1
ATOM 3318 N N . ASP A 1 428 ? 17.620 17.426 -7.128 1.00 89.38 428 ASP A N 1
ATOM 3319 C CA . ASP A 1 428 ? 17.963 18.531 -8.028 1.00 89.38 428 ASP A CA 1
ATOM 3320 C C . ASP A 1 428 ? 18.471 18.080 -9.395 1.00 89.38 428 ASP A C 1
ATOM 3322 O O . ASP A 1 428 ? 18.078 18.664 -10.406 1.00 89.38 428 ASP A O 1
ATOM 3326 N N . GLU A 1 429 ? 19.308 17.041 -9.444 1.00 90.75 429 GLU A N 1
ATOM 3327 C CA . GLU A 1 429 ? 19.853 16.516 -10.700 1.00 90.75 429 GLU A CA 1
ATOM 3328 C C . GLU A 1 429 ? 18.732 15.984 -11.603 1.00 90.75 429 GLU A C 1
ATOM 3330 O O . GLU A 1 429 ? 18.557 16.442 -12.735 1.00 90.75 429 GLU A O 1
ATOM 3335 N N . GLN A 1 430 ? 17.891 15.088 -11.074 1.00 92.56 430 GLN A N 1
ATOM 3336 C CA . GLN A 1 430 ? 16.782 14.513 -11.836 1.00 92.56 430 GLN A CA 1
ATOM 3337 C C . GLN A 1 430 ? 15.743 15.577 -12.215 1.00 92.56 430 GLN A C 1
ATOM 3339 O O . GLN A 1 430 ? 15.216 15.550 -13.329 1.00 92.56 430 GLN A O 1
ATOM 3344 N N . ILE A 1 431 ? 15.454 16.533 -11.325 1.00 92.06 431 ILE A N 1
ATOM 3345 C CA . ILE A 1 431 ? 14.587 17.677 -11.633 1.00 92.06 431 ILE A CA 1
ATOM 3346 C C . ILE A 1 431 ? 15.206 18.524 -12.751 1.00 92.06 431 ILE A C 1
ATOM 3348 O O . ILE A 1 431 ? 14.487 18.926 -13.667 1.00 92.06 431 ILE A O 1
ATOM 3352 N N . GLY A 1 432 ? 16.520 18.755 -12.740 1.00 91.94 432 GLY A N 1
ATOM 3353 C CA . GLY A 1 432 ? 17.244 19.446 -13.809 1.00 91.94 432 GLY A CA 1
ATOM 3354 C C . GLY A 1 432 ? 17.083 18.753 -15.165 1.00 91.94 432 GLY A C 1
ATOM 3355 O O . GLY A 1 432 ? 16.724 19.394 -16.157 1.00 91.94 432 GLY A O 1
ATOM 3356 N N . ASP A 1 433 ? 17.232 17.431 -15.205 1.00 92.19 433 ASP A N 1
ATOM 3357 C CA . ASP A 1 433 ? 17.030 16.638 -16.422 1.00 92.19 433 ASP A CA 1
ATOM 3358 C C . ASP A 1 433 ? 15.575 16.630 -16.905 1.00 92.19 433 ASP A C 1
ATOM 3360 O O . ASP A 1 433 ? 15.305 16.637 -18.111 1.00 92.19 433 ASP A O 1
ATOM 3364 N N . LEU A 1 434 ? 14.607 16.592 -15.987 1.00 93.62 434 LEU A N 1
ATOM 3365 C CA . LEU A 1 434 ? 13.177 16.697 -16.308 1.00 93.62 434 LEU A CA 1
ATOM 3366 C C . LEU A 1 434 ? 12.832 18.089 -16.862 1.00 93.62 434 LEU A C 1
ATOM 3368 O O . LEU A 1 434 ? 12.077 18.201 -17.833 1.00 93.62 434 LEU A O 1
ATOM 3372 N N . THR A 1 435 ? 13.446 19.130 -16.297 1.00 92.19 435 THR A N 1
ATOM 3373 C CA . THR A 1 435 ? 13.305 20.533 -16.710 1.00 92.19 435 THR A CA 1
ATOM 3374 C C . THR A 1 435 ? 13.786 20.724 -18.147 1.00 92.19 435 THR A C 1
ATOM 3376 O O . THR A 1 435 ? 12.999 21.145 -18.996 1.00 92.19 435 THR A O 1
ATOM 3379 N N . ARG A 1 436 ? 15.031 20.324 -18.457 1.00 91.88 436 ARG A N 1
ATOM 3380 C CA . ARG A 1 436 ? 15.636 20.452 -19.803 1.00 91.88 436 ARG A CA 1
ATOM 3381 C C . ARG A 1 436 ? 14.869 19.689 -20.883 1.00 91.88 436 ARG A C 1
ATOM 3383 O O . ARG A 1 436 ? 14.871 20.071 -22.049 1.00 91.88 436 ARG A O 1
ATOM 3390 N N . ARG A 1 437 ? 14.200 18.598 -20.500 1.00 90.88 437 ARG A N 1
ATOM 3391 C CA . ARG A 1 437 ? 13.364 17.783 -21.394 1.00 90.88 437 ARG A CA 1
ATOM 3392 C C . ARG A 1 437 ? 11.931 18.293 -21.540 1.00 90.88 437 ARG A C 1
ATOM 3394 O O . ARG A 1 437 ? 11.163 17.658 -22.258 1.00 90.88 437 ARG A O 1
ATOM 3401 N N . TRP A 1 438 ? 11.566 19.394 -20.879 1.00 90.81 438 TRP A N 1
ATOM 3402 C CA . TRP A 1 438 ? 10.207 19.943 -20.893 1.00 90.81 438 TRP A CA 1
ATOM 3403 C C . TRP A 1 438 ? 9.143 18.926 -20.453 1.00 90.81 438 TRP A C 1
ATOM 3405 O O . TRP A 1 438 ? 8.026 18.894 -20.970 1.00 90.81 438 TRP A O 1
ATOM 3415 N N . VAL A 1 439 ? 9.488 18.072 -19.483 1.00 92.94 439 VAL A N 1
ATOM 3416 C CA . VAL A 1 439 ? 8.545 17.090 -18.938 1.00 92.94 439 VAL A CA 1
ATOM 3417 C C . VAL A 1 439 ? 7.456 17.821 -18.151 1.00 92.94 439 VAL A C 1
ATOM 3419 O O . VAL A 1 439 ? 7.740 18.732 -17.372 1.00 92.94 439 VAL A O 1
ATOM 3422 N N . ARG A 1 440 ? 6.190 17.454 -18.379 1.00 91.94 440 ARG A N 1
ATOM 3423 C CA . ARG A 1 440 ? 5.056 18.036 -17.646 1.00 91.94 440 ARG A CA 1
ATOM 3424 C C . ARG A 1 440 ? 5.085 17.594 -16.188 1.00 91.94 440 ARG A C 1
ATOM 3426 O O . ARG A 1 440 ? 5.537 16.489 -15.897 1.00 91.94 440 ARG A O 1
ATOM 3433 N N . VAL A 1 441 ? 4.553 18.424 -15.298 1.00 91.88 441 VAL A N 1
ATOM 3434 C CA . VAL A 1 441 ? 4.629 18.190 -13.854 1.00 91.88 441 VAL A CA 1
ATOM 3435 C C . VAL A 1 441 ? 4.061 16.839 -13.422 1.00 91.88 441 VAL A C 1
ATOM 3437 O O . VAL A 1 441 ? 4.657 16.170 -12.586 1.00 91.88 441 VAL A O 1
ATOM 3440 N N . GLU A 1 442 ? 2.966 16.383 -14.025 1.00 89.88 442 GLU A N 1
ATOM 3441 C CA . GLU A 1 442 ? 2.330 15.121 -13.648 1.00 89.88 442 GLU A CA 1
ATOM 3442 C C . GLU A 1 442 ? 3.225 13.924 -13.969 1.00 89.88 442 GLU A C 1
ATOM 3444 O O . GLU A 1 442 ? 3.373 13.011 -13.162 1.00 89.88 442 GLU A O 1
ATOM 3449 N N . GLU A 1 443 ? 3.885 13.968 -15.126 1.00 92.19 443 GLU A N 1
ATOM 3450 C CA . GLU A 1 443 ? 4.857 12.950 -15.515 1.00 92.19 443 GLU A CA 1
ATOM 3451 C C . GLU A 1 443 ? 6.143 13.063 -14.687 1.00 92.19 443 GLU A C 1
ATOM 3453 O O . GLU A 1 443 ? 6.732 12.053 -14.319 1.00 92.19 443 GLU A O 1
ATOM 3458 N N . ALA A 1 444 ? 6.567 14.279 -14.341 1.00 92.62 444 ALA A N 1
ATOM 3459 C CA . ALA A 1 444 ? 7.727 14.495 -13.487 1.00 92.62 444 ALA A CA 1
ATOM 3460 C C . ALA A 1 444 ? 7.517 13.897 -12.085 1.00 92.62 444 ALA A C 1
ATOM 3462 O O . ALA A 1 444 ? 8.387 13.165 -11.615 1.00 92.62 444 ALA A O 1
ATOM 3463 N N . VAL A 1 445 ? 6.354 14.123 -11.454 1.00 91.88 445 VAL A N 1
ATOM 3464 C CA . VAL A 1 445 ? 5.991 13.483 -10.174 1.00 91.88 445 VAL A CA 1
ATOM 3465 C C . VAL A 1 445 ? 6.017 11.962 -10.313 1.00 91.88 445 VAL A C 1
ATOM 3467 O O . VAL A 1 445 ? 6.641 11.287 -9.493 1.00 91.88 445 VAL A O 1
ATOM 3470 N N . ARG A 1 446 ? 5.398 11.412 -11.367 1.00 92.25 446 ARG A N 1
ATOM 3471 C CA . ARG A 1 446 ? 5.380 9.962 -11.611 1.00 92.25 446 ARG A CA 1
ATOM 3472 C C . ARG A 1 446 ? 6.793 9.386 -11.730 1.00 92.25 446 ARG A C 1
ATOM 3474 O O . ARG A 1 446 ? 7.102 8.391 -11.087 1.00 92.25 446 ARG A O 1
ATOM 3481 N N . LEU A 1 447 ? 7.672 10.028 -12.498 1.00 93.69 447 LEU A N 1
ATOM 3482 C CA . LEU A 1 447 ? 9.049 9.570 -12.701 1.00 93.69 447 LEU A CA 1
ATOM 3483 C C . LEU A 1 447 ? 9.916 9.686 -11.439 1.00 93.69 447 LEU A C 1
ATOM 3485 O O . LEU A 1 447 ? 10.753 8.817 -11.204 1.00 93.69 447 LEU A O 1
ATOM 3489 N N . LEU A 1 448 ? 9.739 10.740 -10.638 1.00 93.25 448 LEU A N 1
ATOM 3490 C CA . LEU A 1 448 ? 10.466 10.919 -9.375 1.00 93.25 448 LEU A CA 1
ATOM 3491 C C . LEU A 1 448 ? 10.056 9.847 -8.359 1.00 93.25 448 LEU A C 1
ATOM 3493 O O . LEU A 1 448 ? 10.903 9.120 -7.845 1.00 93.25 448 LEU A O 1
ATOM 3497 N N . THR A 1 449 ? 8.750 9.706 -8.135 1.00 93.81 449 THR A N 1
ATOM 3498 C CA . THR A 1 449 ? 8.197 8.764 -7.152 1.00 93.81 449 THR A CA 1
ATOM 3499 C C . THR A 1 449 ? 8.433 7.307 -7.550 1.00 93.81 449 THR A C 1
ATOM 3501 O O . THR A 1 449 ? 8.857 6.511 -6.714 1.00 93.81 449 THR A O 1
ATOM 3504 N N . ALA A 1 450 ? 8.251 6.952 -8.827 1.00 94.94 450 ALA A N 1
ATOM 3505 C CA . ALA A 1 450 ? 8.527 5.602 -9.317 1.00 94.94 450 ALA A CA 1
ATOM 3506 C C . ALA A 1 450 ? 10.013 5.238 -9.231 1.00 94.94 450 ALA A C 1
ATOM 3508 O O . ALA A 1 450 ? 10.337 4.087 -8.944 1.00 94.94 450 ALA A O 1
ATOM 3509 N N . PHE A 1 451 ? 10.922 6.199 -9.439 1.00 95.56 451 PHE A N 1
ATOM 3510 C CA . PHE A 1 451 ? 12.355 5.962 -9.266 1.00 95.56 451 PHE A CA 1
ATOM 3511 C C . PHE A 1 451 ? 12.687 5.588 -7.816 1.00 95.56 451 PHE A C 1
ATOM 3513 O O . PHE A 1 451 ? 13.334 4.566 -7.583 1.00 95.56 451 PHE A O 1
ATOM 3520 N N . ASP A 1 452 ? 12.202 6.369 -6.848 1.00 95.50 452 ASP A N 1
ATOM 3521 C CA . ASP A 1 452 ? 12.468 6.122 -5.426 1.00 95.50 452 ASP A CA 1
ATOM 3522 C C . ASP A 1 452 ? 11.832 4.810 -4.954 1.00 95.50 452 ASP A C 1
ATOM 3524 O O . ASP A 1 452 ? 12.460 4.025 -4.248 1.00 95.50 452 ASP A O 1
ATOM 3528 N N . VAL A 1 453 ? 10.604 4.528 -5.393 1.00 97.62 453 VAL A N 1
ATOM 3529 C CA . VAL A 1 453 ? 9.903 3.273 -5.093 1.00 97.62 453 VAL A CA 1
ATOM 3530 C C . VAL A 1 453 ? 10.632 2.075 -5.688 1.00 97.62 453 VAL A C 1
ATOM 3532 O O . VAL A 1 453 ? 10.777 1.060 -5.010 1.00 97.62 453 VAL A O 1
ATOM 3535 N N . ARG A 1 454 ? 11.128 2.174 -6.926 1.00 97.69 454 ARG A N 1
ATOM 3536 C CA . ARG A 1 454 ? 11.915 1.103 -7.550 1.00 97.69 454 ARG A CA 1
ATOM 3537 C C . ARG A 1 454 ? 13.205 0.839 -6.778 1.00 97.69 454 ARG A C 1
ATOM 3539 O O . ARG A 1 454 ? 13.535 -0.315 -6.533 1.00 97.69 454 ARG A O 1
ATOM 3546 N N . TRP A 1 455 ? 13.889 1.889 -6.328 1.00 97.69 455 TRP A N 1
ATOM 3547 C CA . TRP A 1 455 ? 15.071 1.739 -5.481 1.00 97.69 455 TRP A CA 1
ATOM 3548 C C . TRP A 1 455 ? 14.724 1.126 -4.115 1.00 97.69 455 TRP A C 1
ATOM 3550 O O . TRP A 1 455 ? 15.394 0.199 -3.666 1.00 97.69 455 TRP A O 1
ATOM 3560 N N . ALA A 1 456 ? 13.634 1.552 -3.474 1.00 98.06 456 ALA A N 1
ATOM 3561 C CA . ALA A 1 456 ? 13.157 0.928 -2.240 1.00 98.06 456 ALA A CA 1
ATOM 3562 C C . ALA A 1 456 ? 12.819 -0.560 -2.437 1.00 98.06 456 ALA A C 1
ATOM 3564 O O . ALA A 1 456 ? 13.102 -1.374 -1.558 1.00 98.06 456 ALA A O 1
ATOM 3565 N N . CYS A 1 457 ? 12.263 -0.928 -3.599 1.00 98.50 457 CYS A N 1
ATOM 3566 C CA . CYS A 1 457 ? 11.991 -2.322 -3.947 1.00 98.50 457 CYS A CA 1
ATOM 3567 C C . CYS A 1 457 ? 13.290 -3.128 -4.007 1.00 98.50 457 CYS A C 1
ATOM 3569 O O . CYS A 1 457 ? 13.327 -4.242 -3.491 1.00 98.50 457 CYS A O 1
ATOM 3571 N N . ASP A 1 458 ? 14.352 -2.556 -4.578 1.00 98.12 458 ASP A N 1
ATOM 3572 C CA . ASP A 1 458 ? 15.672 -3.188 -4.644 1.00 98.12 458 ASP A CA 1
ATOM 3573 C C . ASP A 1 458 ? 16.294 -3.349 -3.246 1.00 98.12 458 ASP A C 1
ATOM 3575 O O . ASP A 1 458 ? 16.835 -4.407 -2.930 1.00 98.12 458 ASP A O 1
ATOM 3579 N N . VAL A 1 459 ? 16.137 -2.359 -2.359 1.00 97.19 459 VAL A N 1
ATOM 3580 C CA . VAL A 1 459 ? 16.597 -2.451 -0.958 1.00 97.19 459 VAL A CA 1
ATOM 3581 C C . VAL A 1 459 ? 15.845 -3.537 -0.178 1.00 97.19 459 VAL A C 1
ATOM 3583 O O . VAL A 1 459 ? 16.454 -4.260 0.609 1.00 97.19 459 VAL A O 1
ATOM 3586 N N . LEU A 1 460 ? 14.532 -3.677 -0.391 1.00 98.19 460 LEU A N 1
ATOM 3587 C CA . LEU A 1 460 ? 13.700 -4.683 0.285 1.00 98.19 460 LEU A CA 1
ATOM 3588 C C . LEU A 1 460 ? 13.679 -6.048 -0.416 1.00 98.19 460 LEU A C 1
ATOM 3590 O O . LEU A 1 460 ? 13.062 -6.985 0.097 1.00 98.19 460 LEU A O 1
ATOM 3594 N N . ARG A 1 461 ? 14.369 -6.198 -1.551 1.00 97.94 461 ARG A N 1
ATOM 3595 C CA . ARG A 1 461 ? 14.400 -7.444 -2.320 1.00 97.94 461 ARG A CA 1
ATOM 3596 C C . ARG A 1 461 ? 14.866 -8.659 -1.502 1.00 97.94 461 ARG A C 1
ATOM 3598 O O . ARG A 1 461 ? 14.187 -9.680 -1.584 1.00 97.94 461 ARG A O 1
ATOM 3605 N N . PRO A 1 462 ? 15.913 -8.574 -0.654 1.00 97.50 462 PRO A N 1
ATOM 3606 C CA . PRO A 1 462 ? 16.312 -9.708 0.180 1.00 97.50 462 PRO A CA 1
ATOM 3607 C C . PRO A 1 462 ? 15.227 -10.136 1.178 1.00 97.50 462 PRO A C 1
ATOM 3609 O O . PRO A 1 462 ? 15.072 -11.322 1.452 1.00 97.50 462 PRO A O 1
ATOM 3612 N N . VAL A 1 463 ? 14.444 -9.186 1.707 1.00 98.00 463 VAL A N 1
ATOM 3613 C CA . VAL A 1 463 ? 13.316 -9.479 2.610 1.00 98.00 463 VAL A CA 1
ATOM 3614 C C . VAL A 1 463 ? 12.174 -10.138 1.840 1.00 98.00 463 VAL A C 1
ATOM 3616 O O . VAL A 1 463 ? 11.563 -11.091 2.324 1.00 98.00 463 VAL A O 1
ATOM 3619 N N . TYR A 1 464 ? 11.904 -9.653 0.628 1.00 98.19 464 TYR A N 1
ATOM 3620 C CA . TYR A 1 464 ? 10.909 -10.241 -0.260 1.00 98.19 464 TYR A CA 1
ATOM 3621 C C . TYR A 1 464 ? 11.247 -11.699 -0.573 1.00 98.19 464 TYR A C 1
ATOM 3623 O O . TYR A 1 464 ? 10.412 -12.570 -0.382 1.00 98.19 464 TYR A O 1
ATOM 3631 N N . GLU A 1 465 ? 12.487 -11.993 -0.956 1.00 97.31 465 GLU A N 1
ATOM 3632 C CA . GLU A 1 465 ? 12.920 -13.364 -1.250 1.00 97.31 465 GLU A CA 1
ATOM 3633 C C . GLU A 1 465 ? 12.892 -14.261 -0.004 1.00 97.31 465 GLU A C 1
ATOM 3635 O O . GLU A 1 465 ? 12.368 -15.371 -0.058 1.00 97.31 465 GLU A O 1
ATOM 3640 N N . ALA A 1 466 ? 13.375 -13.767 1.142 1.00 96.81 466 ALA A N 1
ATOM 3641 C CA . ALA A 1 466 ? 13.393 -14.531 2.392 1.00 96.81 466 ALA A CA 1
ATOM 3642 C C . ALA A 1 466 ? 11.993 -14.855 2.945 1.00 96.81 466 ALA A C 1
ATOM 3644 O O . ALA A 1 466 ? 11.837 -15.823 3.687 1.00 96.81 466 ALA A O 1
ATOM 3645 N N . SER A 1 467 ? 10.985 -14.050 2.602 1.00 95.31 467 SER A N 1
ATOM 3646 C CA . SER A 1 467 ? 9.591 -14.233 3.028 1.00 95.31 467 SER A CA 1
ATOM 3647 C C . SER A 1 467 ? 8.721 -14.928 1.976 1.00 95.31 467 SER A C 1
ATOM 3649 O O . SER A 1 467 ? 7.495 -14.902 2.095 1.00 95.31 467 SER A O 1
ATOM 3651 N N . ASP A 1 468 ? 9.331 -15.508 0.934 1.00 94.50 468 ASP A N 1
ATOM 3652 C CA . ASP A 1 468 ? 8.625 -16.075 -0.223 1.00 94.50 468 ASP A CA 1
ATOM 3653 C C . ASP A 1 468 ? 7.609 -15.081 -0.813 1.00 94.50 468 ASP A C 1
ATOM 3655 O O . ASP A 1 468 ? 6.439 -15.359 -1.051 1.00 94.50 468 ASP A O 1
ATOM 3659 N N . GLY A 1 469 ? 8.030 -13.831 -0.941 1.00 93.50 469 GLY A N 1
ATOM 3660 C CA . GLY A 1 469 ? 7.227 -12.734 -1.446 1.00 93.50 469 GLY A CA 1
ATOM 3661 C C . GLY A 1 469 ? 6.084 -12.273 -0.544 1.00 93.50 469 GLY A C 1
ATOM 3662 O O . GLY A 1 469 ? 5.306 -11.416 -0.966 1.00 93.50 469 GLY A O 1
ATOM 3663 N N . MET A 1 470 ? 5.935 -12.782 0.681 1.00 93.62 470 MET A N 1
ATOM 3664 C CA . MET A 1 470 ? 4.904 -12.284 1.596 1.00 93.62 470 MET A CA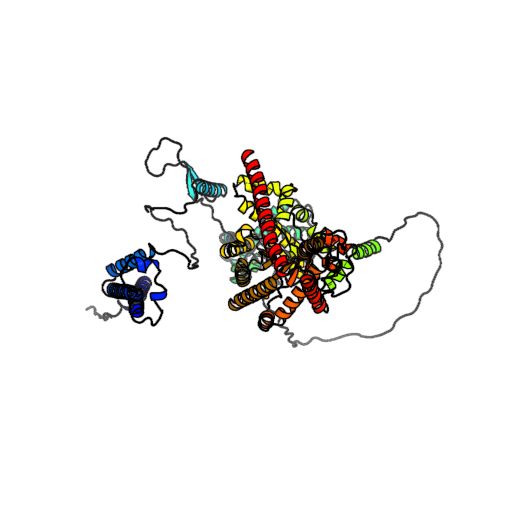 1
ATOM 3665 C C . MET A 1 470 ? 5.181 -10.829 2.002 1.00 93.62 470 MET A C 1
ATOM 3667 O O . MET A 1 470 ? 4.301 -9.973 1.886 1.00 93.62 470 MET A O 1
ATOM 3671 N N . ASP A 1 471 ? 6.415 -10.539 2.406 1.00 97.25 471 ASP A N 1
ATOM 3672 C CA . ASP A 1 471 ? 6.887 -9.225 2.840 1.00 97.25 471 ASP A CA 1
ATOM 3673 C C . ASP A 1 471 ? 7.951 -8.665 1.880 1.00 97.25 471 ASP A C 1
ATOM 3675 O O . ASP A 1 471 ? 7.990 -9.025 0.708 1.00 97.25 471 ASP A O 1
ATOM 3679 N N . GLY A 1 472 ? 8.742 -7.683 2.314 1.00 97.88 472 GLY A N 1
ATOM 3680 C CA . GLY A 1 472 ? 9.663 -6.920 1.470 1.00 97.88 472 GLY A CA 1
ATOM 3681 C C . GLY A 1 472 ? 8.952 -6.005 0.474 1.00 97.88 472 GLY A C 1
ATOM 3682 O O . GLY A 1 472 ? 9.465 -5.768 -0.619 1.00 97.88 472 GLY A O 1
ATOM 3683 N N . ARG A 1 473 ? 7.749 -5.533 0.819 1.00 98.25 473 ARG A N 1
ATOM 3684 C CA . ARG A 1 473 ? 6.829 -4.854 -0.103 1.00 98.25 473 ARG A CA 1
ATOM 3685 C C . ARG A 1 473 ? 6.937 -3.328 -0.035 1.00 98.25 473 ARG A C 1
ATOM 3687 O O . ARG A 1 473 ? 7.136 -2.762 1.038 1.00 98.25 473 ARG A O 1
ATOM 3694 N N . VAL A 1 474 ? 6.749 -2.657 -1.172 1.00 98.50 474 VAL A N 1
ATOM 3695 C CA . VAL A 1 474 ? 6.820 -1.187 -1.295 1.00 98.50 474 VAL A CA 1
ATOM 3696 C C . VAL A 1 474 ? 5.563 -0.662 -1.967 1.00 98.50 474 VAL A C 1
ATOM 3698 O O . VAL A 1 474 ? 5.240 -1.094 -3.067 1.00 98.50 474 VAL A O 1
ATOM 3701 N N . SER A 1 475 ? 4.862 0.286 -1.343 1.00 98.06 475 SER A N 1
ATOM 3702 C CA . SER A 1 475 ? 3.643 0.864 -1.925 1.00 98.06 475 SER A CA 1
ATOM 3703 C C . SER A 1 475 ? 3.889 2.198 -2.637 1.00 98.06 475 SER A C 1
ATOM 3705 O O . SER A 1 475 ? 4.428 3.130 -2.031 1.00 98.06 475 SER A O 1
ATOM 3707 N N . ILE A 1 476 ? 3.407 2.313 -3.877 1.00 96.00 476 ILE A N 1
ATOM 3708 C CA . ILE A 1 476 ? 3.286 3.568 -4.638 1.00 96.00 476 ILE A CA 1
ATOM 3709 C C . ILE A 1 476 ? 1.823 3.887 -4.896 1.00 96.00 476 ILE A C 1
ATOM 3711 O O . ILE A 1 476 ? 1.043 3.001 -5.218 1.00 96.00 476 ILE A O 1
ATOM 3715 N N . GLU A 1 477 ? 1.438 5.144 -4.751 1.00 92.62 477 GLU A N 1
ATOM 3716 C CA . GLU A 1 477 ? 0.040 5.561 -4.806 1.00 92.62 477 GLU A CA 1
ATOM 3717 C C . GLU A 1 477 ? -0.351 6.114 -6.180 1.00 92.62 477 GLU A C 1
ATOM 3719 O O . GLU A 1 477 ? 0.447 6.791 -6.829 1.00 92.62 477 GLU A O 1
ATOM 3724 N N . VAL A 1 478 ? -1.576 5.807 -6.627 1.00 93.44 478 VAL A N 1
ATOM 3725 C CA . VAL A 1 478 ? -2.159 6.418 -7.835 1.00 93.44 478 VAL A CA 1
ATOM 3726 C C . VAL A 1 478 ? -2.417 7.912 -7.620 1.00 93.44 478 VAL A C 1
ATOM 3728 O O . VAL A 1 478 ? -2.522 8.379 -6.485 1.00 93.44 478 VAL A O 1
ATOM 3731 N N . ASP A 1 479 ? -2.558 8.673 -8.710 1.00 89.75 479 ASP A N 1
ATOM 3732 C CA . ASP A 1 479 ? -2.927 10.088 -8.620 1.00 89.75 479 ASP A CA 1
ATOM 3733 C C . ASP A 1 479 ? -4.273 10.245 -7.878 1.00 89.75 479 ASP A C 1
ATOM 3735 O O . ASP A 1 479 ? -5.286 9.688 -8.314 1.00 89.75 479 ASP A O 1
ATOM 3739 N N . PRO A 1 480 ? -4.335 11.032 -6.788 1.00 84.44 480 PRO A N 1
ATOM 3740 C CA . PRO A 1 480 ? -5.574 11.250 -6.048 1.00 84.44 480 PRO A CA 1
ATOM 3741 C C . PRO A 1 480 ? -6.751 11.718 -6.904 1.00 84.44 480 PRO A C 1
ATOM 3743 O O . PRO A 1 480 ? -7.901 11.380 -6.632 1.00 84.44 480 PRO A O 1
ATOM 3746 N N . ARG A 1 481 ? -6.470 12.476 -7.967 1.00 84.94 481 ARG A N 1
ATOM 3747 C CA . ARG A 1 481 ? -7.486 13.072 -8.839 1.00 84.94 481 ARG A CA 1
ATOM 3748 C C . ARG A 1 481 ? -8.206 12.033 -9.697 1.00 84.94 481 ARG A C 1
ATOM 3750 O O . ARG A 1 481 ? -9.302 12.317 -10.170 1.00 84.94 481 ARG A O 1
ATOM 3757 N N . VAL A 1 482 ? -7.626 10.841 -9.883 1.00 87.62 482 VAL A N 1
ATOM 3758 C CA . VAL A 1 482 ? -8.263 9.751 -10.640 1.00 87.62 482 VAL A CA 1
ATOM 3759 C C . VAL A 1 482 ? -9.067 8.790 -9.759 1.00 87.62 482 VAL A C 1
ATOM 3761 O O . VAL A 1 482 ? -9.757 7.929 -10.292 1.00 87.62 482 VAL A O 1
ATOM 3764 N N . ALA A 1 483 ? -9.078 8.966 -8.431 1.00 81.12 483 ALA A N 1
ATOM 3765 C CA . ALA A 1 483 ? -9.721 8.056 -7.469 1.00 81.12 483 ALA A CA 1
ATOM 3766 C C . ALA A 1 483 ? -11.245 7.861 -7.650 1.00 81.12 483 ALA A C 1
ATOM 3768 O O . ALA A 1 483 ? -11.836 6.940 -7.075 1.00 81.12 483 ALA A O 1
ATOM 3769 N N . HIS A 1 484 ? -11.899 8.728 -8.429 1.00 84.50 484 HIS A N 1
ATOM 3770 C CA . HIS A 1 484 ? -13.321 8.640 -8.782 1.00 84.50 484 HIS A CA 1
ATOM 3771 C C . HIS A 1 484 ? -13.570 8.266 -10.252 1.00 84.50 484 HIS A C 1
ATOM 3773 O O . HIS A 1 484 ? -14.713 8.329 -10.712 1.00 84.50 484 HIS A O 1
ATOM 3779 N N . ASP A 1 485 ? -12.527 7.876 -10.980 1.00 92.31 485 ASP A N 1
ATOM 3780 C CA . ASP A 1 485 ? -12.589 7.377 -12.349 1.00 92.31 485 ASP A CA 1
ATOM 3781 C C . ASP A 1 485 ? -11.948 5.986 -12.400 1.00 92.31 485 ASP A C 1
ATOM 3783 O O . ASP A 1 485 ? -10.730 5.816 -12.305 1.00 92.31 485 ASP A O 1
ATOM 3787 N N . THR A 1 486 ? -12.800 4.971 -12.532 1.00 93.88 486 THR A N 1
ATOM 3788 C CA . THR A 1 486 ? -12.395 3.565 -12.544 1.00 93.88 486 THR A CA 1
ATOM 3789 C C . THR A 1 486 ? -11.429 3.272 -13.690 1.00 93.88 486 THR A C 1
ATOM 3791 O O . THR A 1 486 ? -10.406 2.625 -13.474 1.00 93.88 486 THR A O 1
ATOM 3794 N N . ALA A 1 487 ? -11.709 3.769 -14.899 1.00 95.12 487 ALA A N 1
ATOM 3795 C CA . ALA A 1 487 ? -10.884 3.497 -16.074 1.00 95.12 487 ALA A CA 1
ATOM 3796 C C . ALA A 1 487 ? -9.520 4.191 -15.968 1.00 95.12 487 ALA A C 1
ATOM 3798 O O . ALA A 1 487 ? -8.492 3.579 -16.270 1.00 95.12 487 ALA A O 1
ATOM 3799 N N . ALA A 1 488 ? -9.503 5.437 -15.486 1.00 95.00 488 ALA A N 1
ATOM 3800 C CA . ALA A 1 488 ? -8.266 6.175 -15.258 1.00 95.00 488 ALA A CA 1
ATOM 3801 C C . ALA A 1 488 ? -7.423 5.546 -14.136 1.00 95.00 488 ALA A C 1
ATOM 3803 O O . ALA A 1 488 ? -6.215 5.392 -14.307 1.00 95.00 488 ALA A O 1
ATOM 3804 N N . THR A 1 489 ? -8.046 5.104 -13.036 1.00 95.69 489 THR A N 1
ATOM 3805 C CA . THR A 1 489 ? -7.351 4.389 -11.950 1.00 95.69 489 THR A CA 1
ATOM 3806 C C . THR A 1 489 ? -6.700 3.101 -12.449 1.00 95.69 489 THR A C 1
ATOM 3808 O O . THR A 1 489 ? -5.538 2.843 -12.143 1.00 95.69 489 THR A O 1
ATOM 3811 N N . ILE A 1 490 ? -7.415 2.298 -13.250 1.00 96.62 490 ILE A N 1
ATOM 3812 C CA . ILE A 1 490 ? -6.865 1.065 -13.839 1.00 96.62 490 ILE A CA 1
ATOM 3813 C C . ILE A 1 490 ? -5.680 1.389 -14.759 1.00 96.62 490 ILE A C 1
ATOM 3815 O O . ILE A 1 490 ? -4.641 0.731 -14.696 1.00 96.62 490 ILE A O 1
ATOM 3819 N N . ALA A 1 491 ? -5.818 2.405 -15.617 1.00 96.56 491 ALA A N 1
ATOM 3820 C CA . ALA A 1 491 ? -4.751 2.818 -16.522 1.00 96.56 491 ALA A CA 1
ATOM 3821 C C . ALA A 1 491 ? -3.503 3.290 -15.759 1.00 96.56 491 ALA A C 1
ATOM 3823 O O . ALA A 1 491 ? -2.389 2.905 -16.117 1.00 96.56 491 ALA A O 1
ATOM 3824 N N . GLU A 1 492 ? -3.690 4.063 -14.687 1.00 95.56 492 GLU A N 1
ATOM 3825 C CA . GLU A 1 492 ? -2.598 4.524 -13.830 1.00 95.56 492 GLU A CA 1
ATOM 3826 C C . GLU A 1 492 ? -1.931 3.358 -13.098 1.00 95.56 492 GLU A C 1
ATOM 3828 O O . GLU A 1 492 ? -0.706 3.268 -13.082 1.00 95.56 492 GLU A O 1
ATOM 3833 N N . ALA A 1 493 ? -2.710 2.416 -12.560 1.00 97.12 493 ALA A N 1
ATOM 3834 C CA . ALA A 1 493 ? -2.170 1.243 -11.882 1.00 97.12 493 ALA A CA 1
ATOM 3835 C C . ALA A 1 493 ? -1.277 0.403 -12.806 1.00 97.12 493 ALA A C 1
ATOM 3837 O O . ALA A 1 493 ? -0.166 0.034 -12.424 1.00 97.12 493 ALA A O 1
ATOM 3838 N N . ARG A 1 494 ? -1.711 0.174 -14.053 1.00 97.69 494 ARG A N 1
ATOM 3839 C CA . ARG A 1 494 ? -0.896 -0.497 -15.080 1.00 97.69 494 ARG A CA 1
ATOM 3840 C C . ARG A 1 494 ? 0.374 0.289 -15.405 1.00 97.69 494 ARG A C 1
ATOM 3842 O O . ARG A 1 494 ? 1.439 -0.309 -15.545 1.00 97.69 494 ARG A O 1
ATOM 3849 N N . ALA A 1 495 ? 0.272 1.614 -15.527 1.00 96.44 495 ALA A N 1
ATOM 3850 C CA . ALA A 1 495 ? 1.411 2.472 -15.836 1.00 96.44 495 ALA A CA 1
ATOM 3851 C C . ALA A 1 495 ? 2.462 2.456 -14.715 1.00 96.44 495 ALA A C 1
ATOM 3853 O O . ALA A 1 495 ? 3.647 2.303 -15.002 1.00 96.44 495 ALA A O 1
ATOM 3854 N N . LEU A 1 496 ? 2.039 2.555 -13.451 1.00 96.88 496 LEU A N 1
ATOM 3855 C CA . LEU A 1 496 ? 2.930 2.485 -12.291 1.00 96.88 496 LEU A CA 1
ATOM 3856 C C . LEU A 1 496 ? 3.574 1.104 -12.153 1.00 96.88 496 LEU A C 1
ATOM 3858 O O . LEU A 1 496 ? 4.783 1.020 -11.946 1.00 96.88 496 LEU A O 1
ATOM 3862 N N . TRP A 1 497 ? 2.791 0.034 -12.330 1.00 98.12 497 TRP A N 1
ATOM 3863 C CA . TRP A 1 497 ? 3.299 -1.339 -12.315 1.00 98.12 497 TRP A CA 1
ATOM 3864 C C . TRP A 1 497 ? 4.397 -1.548 -13.363 1.00 98.12 497 TRP A C 1
ATOM 3866 O O . TRP A 1 497 ? 5.4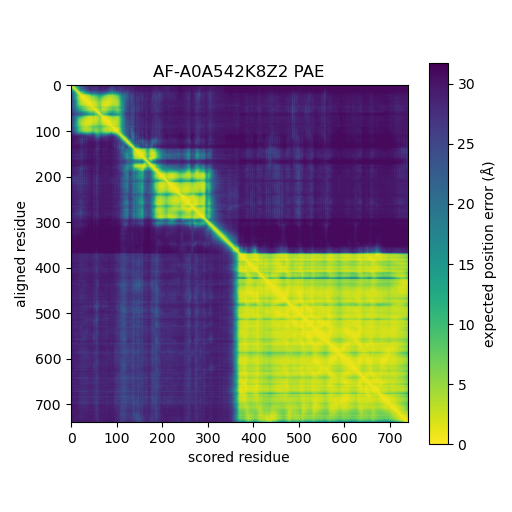79 -2.038 -13.041 1.00 98.12 497 TRP A O 1
ATOM 3876 N N . TRP A 1 498 ? 4.153 -1.098 -14.598 1.00 97.31 498 TRP A N 1
ATOM 3877 C CA . TRP A 1 498 ? 5.123 -1.171 -15.691 1.00 97.31 498 TRP A CA 1
ATOM 3878 C C . TRP A 1 498 ? 6.357 -0.289 -15.467 1.00 97.31 498 TRP A C 1
ATOM 3880 O O . TRP A 1 498 ? 7.468 -0.693 -15.792 1.00 97.31 498 TRP A O 1
ATOM 3890 N N . LEU A 1 499 ? 6.183 0.920 -14.929 1.00 95.69 499 LEU A N 1
ATOM 3891 C CA . LEU A 1 499 ? 7.276 1.880 -14.766 1.00 95.69 499 LEU A CA 1
ATOM 3892 C C . LEU A 1 499 ? 8.255 1.474 -13.655 1.00 95.69 499 LEU A C 1
ATOM 3894 O O . LEU A 1 499 ? 9.467 1.671 -13.786 1.00 95.69 499 LEU A O 1
ATOM 3898 N N . VAL A 1 500 ? 7.728 0.940 -12.552 1.00 97.75 500 VAL A N 1
ATOM 3899 C CA . VAL A 1 500 ? 8.537 0.476 -11.420 1.00 97.75 500 VAL A CA 1
ATOM 3900 C C . VAL A 1 500 ? 9.176 -0.878 -11.730 1.00 97.75 500 VAL A C 1
ATOM 3902 O O . VAL A 1 500 ? 10.344 -1.061 -11.397 1.00 97.75 500 VAL A O 1
ATOM 3905 N N . ASP A 1 501 ? 8.456 -1.790 -12.392 1.00 97.44 501 ASP A N 1
ATOM 3906 C CA . ASP A 1 501 ? 8.971 -3.082 -12.872 1.00 97.44 501 ASP A CA 1
ATOM 3907 C C . ASP A 1 501 ? 9.700 -3.896 -11.785 1.00 97.44 501 ASP A C 1
ATOM 3909 O O . ASP A 1 501 ? 10.870 -4.277 -11.909 1.00 97.44 501 ASP A O 1
ATOM 3913 N N . ARG A 1 502 ? 9.021 -4.105 -10.650 1.00 98.12 502 ARG A N 1
ATOM 3914 C CA . ARG A 1 502 ? 9.511 -4.918 -9.528 1.00 98.12 502 ARG A CA 1
ATOM 3915 C C . ARG A 1 502 ? 8.392 -5.786 -8.951 1.00 98.12 502 ARG A C 1
ATOM 3917 O O . ARG A 1 502 ? 7.301 -5.272 -8.713 1.00 98.12 502 ARG A O 1
ATOM 3924 N N . PRO A 1 503 ? 8.649 -7.076 -8.665 1.00 97.19 503 PRO A N 1
ATOM 3925 C CA . PRO A 1 503 ? 7.608 -8.010 -8.221 1.00 97.19 503 PRO A CA 1
ATOM 3926 C C . PRO A 1 503 ? 7.112 -7.732 -6.794 1.00 97.19 503 PRO A C 1
ATOM 3928 O O . PRO A 1 503 ? 6.023 -8.157 -6.413 1.00 97.19 503 PRO A O 1
ATOM 3931 N N . ASN A 1 504 ? 7.897 -7.001 -6.001 1.00 98.31 504 ASN A N 1
ATOM 3932 C CA . ASN A 1 504 ? 7.579 -6.621 -4.630 1.00 98.31 504 ASN A CA 1
ATOM 3933 C C . ASN A 1 504 ? 6.880 -5.255 -4.506 1.00 98.31 504 ASN A C 1
ATOM 3935 O O . ASN A 1 504 ? 6.706 -4.748 -3.397 1.00 98.31 504 ASN A O 1
ATOM 3939 N N . LEU A 1 505 ? 6.430 -4.680 -5.623 1.00 98.62 505 LEU A N 1
ATOM 3940 C CA . LEU A 1 505 ? 5.606 -3.479 -5.634 1.00 98.62 505 LEU A CA 1
ATOM 3941 C C . LEU A 1 505 ? 4.176 -3.762 -5.151 1.00 98.62 505 LEU A C 1
ATOM 3943 O O . LEU A 1 505 ? 3.596 -4.810 -5.433 1.00 98.62 505 LEU A O 1
ATOM 3947 N N . PHE A 1 506 ? 3.588 -2.778 -4.482 1.00 98.62 506 PHE A N 1
ATOM 3948 C CA . PHE A 1 506 ? 2.151 -2.594 -4.357 1.00 98.62 506 PHE A CA 1
ATOM 3949 C C . PHE A 1 506 ? 1.738 -1.297 -5.046 1.00 98.62 506 PHE A C 1
ATOM 3951 O O . PHE A 1 506 ? 2.270 -0.230 -4.737 1.00 98.62 506 PHE A O 1
ATOM 3958 N N . VAL A 1 507 ? 0.741 -1.365 -5.925 1.00 98.12 507 VAL A N 1
ATOM 3959 C CA . VAL A 1 507 ? 0.025 -0.155 -6.342 1.00 98.12 507 VAL A CA 1
ATOM 3960 C C . VAL A 1 507 ? -1.051 0.130 -5.305 1.00 98.12 507 VAL A C 1
ATOM 3962 O O . VAL A 1 507 ? -1.853 -0.738 -4.963 1.00 98.12 507 VAL A O 1
ATOM 3965 N N . LYS A 1 508 ? -1.056 1.344 -4.769 1.00 97.12 508 LYS A N 1
ATOM 3966 C CA . LYS A 1 508 ? -1.944 1.768 -3.700 1.00 97.12 508 LYS A CA 1
ATOM 3967 C C . LYS A 1 508 ? -3.138 2.519 -4.275 1.00 97.12 508 LYS A C 1
ATOM 3969 O O . LYS A 1 508 ? -2.961 3.537 -4.943 1.00 97.12 508 LYS A O 1
ATOM 3974 N N . ILE A 1 509 ? -4.338 1.991 -4.032 1.00 96.38 509 ILE A N 1
ATOM 3975 C CA . ILE A 1 509 ? -5.604 2.486 -4.590 1.00 96.38 509 ILE A CA 1
ATOM 3976 C C . ILE A 1 509 ? -6.577 2.776 -3.437 1.00 96.38 509 ILE A C 1
ATOM 3978 O O . ILE A 1 509 ? -6.778 1.904 -2.587 1.00 96.38 509 ILE A O 1
ATOM 3982 N N . PRO A 1 510 ? -7.188 3.972 -3.366 1.00 94.75 510 PRO A N 1
ATOM 3983 C CA . PRO A 1 510 ? -8.161 4.286 -2.326 1.00 94.75 510 PRO A CA 1
ATOM 3984 C C . PRO A 1 510 ? -9.452 3.476 -2.487 1.00 94.75 510 PRO A C 1
ATOM 3986 O O . PRO A 1 510 ? -9.941 3.272 -3.595 1.00 94.75 510 PRO A O 1
ATOM 3989 N N . ALA A 1 511 ? -10.045 3.056 -1.373 1.00 94.88 511 ALA A N 1
ATOM 3990 C CA . ALA A 1 511 ? -11.273 2.273 -1.304 1.00 94.88 511 ALA A CA 1
ATOM 3991 C C . ALA A 1 511 ? -12.529 3.135 -1.517 1.00 94.88 511 ALA A C 1
ATOM 3993 O O . ALA A 1 511 ? -13.481 3.064 -0.748 1.00 94.88 511 ALA A O 1
ATOM 3994 N N . THR A 1 512 ? -12.558 3.967 -2.558 1.00 91.19 512 THR A N 1
ATOM 3995 C CA . THR A 1 512 ? -13.800 4.647 -2.948 1.00 91.19 512 THR A CA 1
ATOM 3996 C C . THR A 1 512 ? -14.733 3.646 -3.626 1.00 91.19 512 THR A C 1
ATOM 3998 O O . THR A 1 512 ? -14.270 2.694 -4.260 1.00 91.19 512 THR A O 1
ATOM 4001 N N . GLN A 1 513 ? -16.048 3.885 -3.585 1.00 88.94 513 GLN A N 1
ATOM 4002 C CA . GLN A 1 513 ? -17.028 3.014 -4.255 1.00 88.94 513 GLN A CA 1
ATOM 4003 C C . GLN A 1 513 ? -16.666 2.729 -5.723 1.00 88.94 513 GLN A C 1
ATOM 4005 O O . GLN A 1 513 ? -16.816 1.607 -6.200 1.00 88.94 513 GLN A O 1
ATOM 4010 N N . LYS A 1 514 ? -16.163 3.744 -6.436 1.00 86.81 514 LYS A N 1
ATOM 4011 C CA . LYS A 1 514 ? -15.783 3.640 -7.852 1.00 86.81 514 LYS A CA 1
ATOM 4012 C C . LYS A 1 514 ? -14.457 2.902 -8.063 1.00 86.81 514 LYS A C 1
ATOM 4014 O O . LYS A 1 514 ? -14.274 2.257 -9.095 1.00 86.81 514 LYS A O 1
ATOM 4019 N N . SER A 1 515 ? -13.542 2.973 -7.098 1.00 91.75 515 SER A N 1
ATOM 4020 C CA . SER A 1 515 ? -12.230 2.326 -7.180 1.00 91.75 515 SER A CA 1
ATOM 4021 C C . SER A 1 515 ? -12.248 0.842 -6.795 1.00 91.75 515 SER A C 1
ATOM 4023 O O . SER A 1 515 ? -11.325 0.123 -7.163 1.00 91.75 515 SER A O 1
ATOM 4025 N N . LEU A 1 516 ? -13.308 0.332 -6.154 1.00 95.62 516 LEU A N 1
ATOM 4026 C CA . LEU A 1 516 ? -13.451 -1.106 -5.861 1.00 95.62 516 LEU A CA 1
ATOM 4027 C C . LEU A 1 516 ? -13.357 -1.978 -7.124 1.00 95.62 516 LEU A C 1
ATOM 4029 O O . LEU A 1 516 ? -12.651 -2.985 -7.137 1.00 95.62 516 LEU A O 1
ATOM 4033 N N . GLN A 1 517 ? -13.995 -1.553 -8.218 1.00 96.38 517 GLN A N 1
ATOM 4034 C CA . GLN A 1 517 ? -13.881 -2.244 -9.505 1.00 96.38 517 GLN A CA 1
ATOM 4035 C C . GLN A 1 517 ? -12.454 -2.168 -10.072 1.00 96.38 517 GLN A C 1
ATOM 4037 O O . GLN A 1 517 ? -11.971 -3.137 -10.662 1.00 96.38 517 GLN A O 1
ATOM 4042 N N . ALA A 1 518 ? -11.761 -1.042 -9.877 1.00 97.25 518 ALA A N 1
ATOM 4043 C CA . ALA A 1 518 ? -10.376 -0.887 -10.311 1.00 97.25 518 ALA A CA 1
ATOM 4044 C C . ALA A 1 518 ? -9.435 -1.828 -9.544 1.00 97.25 518 ALA A C 1
ATOM 4046 O O . ALA A 1 518 ? -8.566 -2.441 -10.159 1.00 97.25 518 ALA A O 1
ATOM 4047 N N . ILE A 1 519 ? -9.655 -2.000 -8.236 1.00 98.44 519 ILE A N 1
ATOM 4048 C CA . ILE A 1 519 ? -8.920 -2.949 -7.387 1.00 98.44 519 ILE A CA 1
ATOM 4049 C C . ILE A 1 519 ? -9.099 -4.379 -7.906 1.00 98.44 519 ILE A C 1
ATOM 4051 O O . ILE A 1 519 ? -8.107 -5.056 -8.171 1.00 98.44 519 ILE A O 1
ATOM 4055 N N . SER A 1 520 ? -10.348 -4.816 -8.109 1.00 98.50 520 SER A N 1
ATOM 4056 C CA . SER A 1 520 ? -10.647 -6.159 -8.626 1.00 98.50 520 SER A CA 1
ATOM 4057 C C . SER A 1 520 ? -10.000 -6.397 -9.996 1.00 98.50 520 SER A C 1
ATOM 4059 O O . SER A 1 520 ? -9.331 -7.408 -10.198 1.00 98.50 520 SER A O 1
ATOM 4061 N N . THR A 1 521 ? -10.109 -5.425 -10.909 1.00 98.44 521 THR A N 1
ATOM 4062 C CA . THR A 1 521 ? -9.526 -5.520 -12.259 1.00 98.44 521 THR A CA 1
ATOM 4063 C C . THR A 1 521 ? -8.000 -5.592 -12.220 1.00 98.44 521 THR A C 1
ATOM 4065 O O . THR A 1 521 ? -7.402 -6.404 -12.918 1.00 98.44 521 THR A O 1
ATOM 4068 N N . ALA A 1 522 ? -7.349 -4.768 -11.396 1.00 98.31 522 ALA A N 1
ATOM 4069 C CA . ALA A 1 522 ? -5.894 -4.768 -11.294 1.00 98.31 522 ALA A CA 1
ATOM 4070 C C . ALA A 1 522 ? -5.366 -6.092 -10.706 1.00 98.31 522 ALA A C 1
ATOM 4072 O O . ALA A 1 522 ? -4.417 -6.665 -11.243 1.00 98.31 522 ALA A O 1
ATOM 4073 N N . LEU A 1 523 ? -6.027 -6.632 -9.675 1.00 98.69 523 LEU A N 1
ATOM 4074 C CA . LEU A 1 523 ? -5.716 -7.960 -9.131 1.00 98.69 523 LEU A CA 1
ATOM 4075 C C . LEU A 1 523 ? -5.919 -9.060 -10.183 1.00 98.69 523 LEU A C 1
ATOM 4077 O O . LEU A 1 523 ? -5.038 -9.898 -10.365 1.00 98.69 523 LEU A O 1
ATOM 4081 N N . ALA A 1 524 ? -7.018 -9.011 -10.943 1.00 98.62 524 ALA A N 1
ATOM 4082 C CA . ALA A 1 524 ? -7.285 -9.931 -12.052 1.00 98.62 524 ALA A CA 1
ATOM 4083 C C . ALA A 1 524 ? -6.194 -9.901 -13.140 1.00 98.62 524 ALA A C 1
ATOM 4085 O O . ALA A 1 524 ? -5.994 -10.876 -13.868 1.00 98.62 524 ALA A O 1
ATOM 4086 N N . GLU A 1 525 ? -5.460 -8.792 -13.249 1.00 98.19 525 GLU A N 1
ATOM 4087 C CA . GLU A 1 525 ? -4.333 -8.606 -14.165 1.00 98.19 525 GLU A CA 1
ATOM 4088 C C . GLU A 1 525 ? -2.977 -9.028 -13.594 1.00 98.19 525 GLU A C 1
ATOM 4090 O O . GLU A 1 525 ? -1.975 -9.004 -14.313 1.00 98.19 525 GLU A O 1
ATOM 4095 N N . GLY A 1 526 ? -2.945 -9.476 -12.340 1.00 97.75 526 GLY A N 1
ATOM 4096 C CA . GLY A 1 526 ? -1.727 -9.863 -11.638 1.00 97.75 526 GLY A CA 1
ATOM 4097 C C . GLY A 1 526 ? -0.992 -8.702 -10.969 1.00 97.75 526 GLY A C 1
ATOM 4098 O O . GLY A 1 526 ? 0.163 -8.860 -10.582 1.00 97.75 526 GLY A O 1
ATOM 4099 N N . ILE A 1 527 ? -1.626 -7.534 -10.838 1.00 98.50 527 ILE A N 1
ATOM 4100 C CA . ILE A 1 527 ? -1.045 -6.378 -10.151 1.00 98.50 527 ILE A CA 1
ATOM 4101 C C . ILE A 1 527 ? -1.333 -6.520 -8.659 1.00 98.50 527 ILE A C 1
ATOM 4103 O O . ILE A 1 527 ? -2.483 -6.616 -8.239 1.00 98.50 527 ILE A O 1
ATOM 4107 N N . SER A 1 528 ? -0.280 -6.504 -7.848 1.00 98.62 528 SER A N 1
ATOM 4108 C CA . SER A 1 528 ? -0.409 -6.532 -6.392 1.00 98.62 528 SER A CA 1
ATOM 4109 C C . SER A 1 528 ? -0.912 -5.175 -5.873 1.00 98.62 528 SER A C 1
ATOM 4111 O O . SER A 1 528 ? -0.338 -4.135 -6.211 1.00 98.62 528 SER A O 1
ATOM 4113 N N . ILE A 1 529 ? -1.945 -5.168 -5.015 1.00 98.50 529 ILE A N 1
ATOM 4114 C CA . ILE A 1 529 ? -2.637 -3.936 -4.577 1.00 98.50 529 ILE A CA 1
ATOM 4115 C C . ILE A 1 529 ? -2.574 -3.698 -3.063 1.00 98.50 529 ILE A C 1
ATOM 4117 O O . ILE A 1 529 ? -2.948 -4.562 -2.272 1.00 98.50 529 ILE A O 1
ATOM 4121 N N . ASN A 1 530 ? -2.212 -2.477 -2.661 1.00 98.56 530 ASN A N 1
ATOM 4122 C CA . ASN A 1 530 ? -2.477 -1.947 -1.321 1.00 98.56 530 ASN A CA 1
ATOM 4123 C C . ASN A 1 530 ? -3.769 -1.112 -1.353 1.00 98.56 530 ASN A C 1
ATOM 4125 O O . ASN A 1 530 ? -3.803 -0.013 -1.900 1.00 98.56 530 ASN A O 1
ATOM 4129 N N . VAL A 1 531 ? -4.851 -1.617 -0.776 1.00 98.31 531 VAL A N 1
ATOM 4130 C CA . VAL A 1 531 ? -6.107 -0.866 -0.707 1.00 98.31 531 VAL A CA 1
ATOM 4131 C C . VAL A 1 531 ? -6.031 0.126 0.454 1.00 98.31 531 VAL A C 1
ATOM 4133 O O . VAL A 1 531 ? -5.729 -0.279 1.568 1.00 98.31 531 VAL A O 1
ATOM 4136 N N . THR A 1 532 ? -6.291 1.417 0.230 1.00 95.81 532 THR A N 1
ATOM 4137 C CA . THR A 1 532 ? -6.139 2.477 1.253 1.00 95.81 532 THR A CA 1
ATOM 4138 C C . THR A 1 532 ? -7.428 3.241 1.543 1.00 95.81 532 THR A C 1
ATOM 4140 O O . THR A 1 532 ? -8.423 3.053 0.859 1.00 95.81 532 THR A O 1
ATOM 4143 N N . LEU A 1 533 ? -7.411 4.122 2.550 1.00 94.56 533 LEU A N 1
ATOM 4144 C CA . LEU A 1 533 ? -8.554 4.932 2.997 1.00 94.56 533 LEU A CA 1
ATOM 4145 C C . LEU A 1 533 ? -9.779 4.091 3.400 1.00 94.56 533 LEU A C 1
ATOM 4147 O O . LEU A 1 533 ? -10.911 4.431 3.068 1.00 94.56 533 LEU A O 1
ATOM 4151 N N . ILE A 1 534 ? -9.553 2.992 4.126 1.00 97.62 534 ILE A N 1
ATOM 4152 C CA . ILE A 1 534 ? -10.630 2.174 4.695 1.00 97.62 534 ILE A CA 1
ATOM 4153 C C . ILE A 1 534 ? -10.893 2.650 6.129 1.00 97.62 534 ILE A C 1
ATOM 4155 O O . ILE A 1 534 ? -9.992 2.599 6.968 1.00 97.62 534 ILE A O 1
ATOM 4159 N N . PHE A 1 535 ? -12.113 3.119 6.399 1.00 96.50 535 PHE A N 1
ATOM 4160 C CA . PHE A 1 535 ? -12.528 3.636 7.715 1.00 96.50 535 PHE A CA 1
ATOM 4161 C C . PHE A 1 535 ? -13.687 2.854 8.341 1.00 96.50 535 PHE A C 1
ATOM 4163 O O . PHE A 1 535 ? -13.777 2.780 9.567 1.00 96.50 535 PHE A O 1
ATOM 4170 N N . SER A 1 536 ? -14.573 2.281 7.519 1.00 97.00 536 SER A N 1
ATOM 4171 C CA . SER A 1 536 ? -15.766 1.566 7.975 1.00 97.00 536 SER A CA 1
ATOM 4172 C C . SER A 1 536 ? -15.669 0.058 7.769 1.00 97.00 536 SER A C 1
ATOM 4174 O O . SER A 1 536 ? -15.008 -0.421 6.841 1.00 97.00 536 SER A O 1
ATOM 4176 N N . LEU A 1 537 ? -16.383 -0.690 8.613 1.00 97.81 537 LEU A N 1
ATOM 4177 C CA . LEU A 1 537 ? -16.543 -2.140 8.474 1.00 97.81 537 LEU A CA 1
ATOM 4178 C C . LEU A 1 537 ? -17.244 -2.505 7.156 1.00 97.81 537 LEU A C 1
ATOM 4180 O O . LEU A 1 537 ? -16.776 -3.386 6.440 1.00 97.81 537 LEU A O 1
ATOM 4184 N N . ASP A 1 538 ? -18.281 -1.756 6.772 1.00 97.00 538 ASP A N 1
ATOM 4185 C CA . ASP A 1 538 ? -18.999 -1.971 5.509 1.00 97.00 538 ASP A CA 1
ATOM 4186 C C . ASP A 1 538 ? -18.098 -1.781 4.289 1.00 97.00 538 ASP A C 1
ATOM 4188 O O . ASP A 1 538 ? -18.156 -2.559 3.330 1.00 97.00 538 ASP A O 1
ATOM 4192 N N . ARG A 1 539 ? -17.241 -0.750 4.308 1.00 97.31 539 ARG A N 1
ATOM 4193 C CA . ARG A 1 539 ? -16.269 -0.544 3.235 1.00 97.31 539 ARG A CA 1
ATOM 4194 C C . ARG A 1 539 ? -15.254 -1.676 3.217 1.00 97.31 539 ARG A C 1
ATOM 4196 O O . ARG A 1 539 ? -14.890 -2.128 2.133 1.00 97.31 539 ARG A O 1
ATOM 4203 N N . TYR A 1 540 ? -14.828 -2.158 4.382 1.00 98.56 540 TYR A N 1
ATOM 4204 C CA . TYR A 1 540 ? -13.895 -3.273 4.454 1.00 98.56 540 TYR A CA 1
ATOM 4205 C C . TYR A 1 540 ? -14.485 -4.571 3.880 1.00 98.56 540 TYR A C 1
ATOM 4207 O O . TYR A 1 540 ? -13.831 -5.225 3.071 1.00 98.56 540 TYR A O 1
ATOM 4215 N N . ASP A 1 541 ? -15.756 -4.875 4.157 1.00 98.50 541 ASP A N 1
ATOM 4216 C CA . ASP A 1 541 ? -16.457 -6.015 3.546 1.00 98.50 541 ASP A CA 1
ATOM 4217 C C . ASP A 1 541 ? -16.552 -5.903 2.020 1.00 98.50 541 ASP A C 1
ATOM 4219 O O . ASP A 1 541 ? -16.535 -6.907 1.305 1.00 98.50 541 ASP A O 1
ATOM 4223 N N . GLN A 1 542 ? -16.684 -4.686 1.492 1.00 98.56 542 GLN A N 1
ATOM 4224 C CA . GLN A 1 542 ? -16.671 -4.452 0.047 1.00 98.56 542 GLN A CA 1
ATOM 4225 C C . GLN A 1 542 ? -15.268 -4.616 -0.551 1.00 98.56 542 GLN A C 1
ATOM 4227 O O . GLN A 1 542 ? -15.137 -5.131 -1.660 1.00 98.56 542 GLN A O 1
ATOM 4232 N N . VAL A 1 543 ? -14.222 -4.223 0.180 1.00 98.75 543 VAL A N 1
ATOM 4233 C CA . VAL A 1 543 ? -12.823 -4.441 -0.217 1.00 98.75 543 VAL A CA 1
ATOM 4234 C C . VAL A 1 543 ? -12.486 -5.932 -0.251 1.00 98.75 543 VAL A C 1
ATOM 4236 O O . VAL A 1 543 ? -11.907 -6.389 -1.235 1.00 98.75 543 VAL A O 1
ATOM 4239 N N . LEU A 1 544 ? -12.904 -6.700 0.760 1.00 98.69 544 LEU A N 1
ATOM 4240 C CA . LEU A 1 544 ? -12.719 -8.156 0.807 1.00 98.69 544 LEU A CA 1
ATOM 4241 C C . LEU A 1 544 ? -13.429 -8.853 -0.364 1.00 98.69 544 LEU A C 1
ATOM 4243 O O . LEU A 1 544 ? -12.848 -9.729 -1.003 1.00 98.69 544 LEU A O 1
ATOM 4247 N N . ARG A 1 545 ? -14.652 -8.419 -0.701 1.00 98.56 545 ARG A N 1
ATOM 4248 C CA . ARG A 1 545 ? -15.377 -8.893 -1.893 1.00 98.56 545 ARG A CA 1
ATOM 4249 C C . ARG A 1 545 ? -14.631 -8.567 -3.187 1.00 98.56 545 ARG A C 1
ATOM 4251 O O .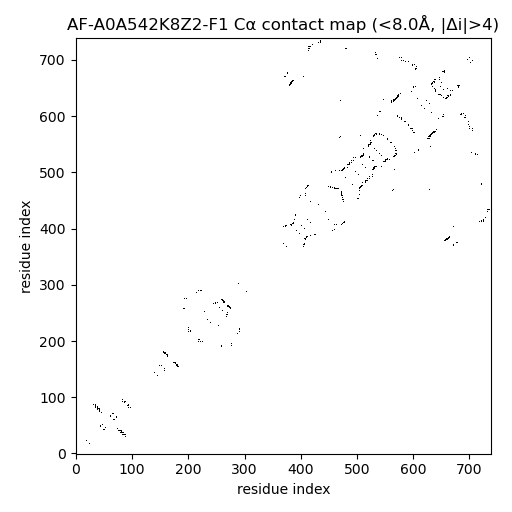 ARG A 1 545 ? -14.358 -9.471 -3.966 1.00 98.56 545 ARG A O 1
ATOM 4258 N N . ALA A 1 546 ? -14.212 -7.315 -3.378 1.00 98.62 546 ALA A N 1
ATOM 4259 C CA . ALA A 1 546 ? -13.456 -6.905 -4.564 1.00 98.62 546 ALA A CA 1
ATOM 4260 C C . ALA A 1 546 ? -12.124 -7.668 -4.715 1.00 98.62 546 ALA A C 1
ATOM 4262 O O . ALA A 1 546 ? -11.717 -7.988 -5.835 1.00 98.62 546 ALA A O 1
ATOM 4263 N N . PHE A 1 547 ? -11.460 -7.981 -3.596 1.00 98.75 547 PHE A N 1
ATOM 4264 C CA . PHE A 1 547 ? -10.267 -8.823 -3.563 1.00 98.75 547 PHE A CA 1
ATOM 4265 C C . PHE A 1 547 ? -10.566 -10.248 -4.036 1.00 98.75 547 PHE A C 1
ATOM 4267 O O . PHE A 1 547 ? -9.921 -10.720 -4.972 1.00 98.75 547 PHE A O 1
ATOM 4274 N N . LEU A 1 548 ? -11.568 -10.907 -3.448 1.00 98.69 548 LEU A N 1
ATOM 4275 C CA . LEU A 1 548 ? -11.969 -12.262 -3.835 1.00 98.69 548 LEU A CA 1
ATOM 4276 C C . LEU A 1 548 ? -12.412 -12.339 -5.301 1.00 98.69 548 LEU A C 1
ATOM 4278 O O . LEU A 1 548 ? -12.021 -13.270 -6.004 1.00 98.69 548 LEU A O 1
ATOM 4282 N N . ASP A 1 549 ? -13.152 -11.342 -5.787 1.00 98.56 549 ASP A N 1
ATOM 4283 C CA . ASP A 1 549 ? -13.571 -11.253 -7.188 1.00 98.56 549 ASP A CA 1
ATOM 4284 C C . ASP A 1 549 ? -12.373 -11.093 -8.131 1.00 98.56 549 ASP A C 1
ATOM 4286 O O . ASP A 1 549 ? -12.323 -11.721 -9.190 1.00 98.56 549 ASP A O 1
ATOM 4290 N N . GLY A 1 550 ? -11.392 -10.267 -7.753 1.00 98.69 550 GLY A N 1
ATOM 4291 C CA . GLY A 1 550 ? -10.167 -10.071 -8.530 1.00 98.69 550 GLY A CA 1
ATOM 4292 C C . GLY A 1 550 ? -9.303 -11.331 -8.579 1.00 98.69 550 GLY A C 1
ATOM 4293 O O . GLY A 1 550 ? -8.844 -11.729 -9.649 1.00 98.69 550 GLY A O 1
ATOM 4294 N N . MET A 1 551 ? -9.143 -12.014 -7.442 1.00 98.75 551 MET A N 1
ATOM 4295 C CA . MET A 1 551 ? -8.398 -13.274 -7.360 1.00 98.75 551 MET A CA 1
ATOM 4296 C C . MET A 1 551 ? -9.102 -14.414 -8.104 1.00 98.75 551 MET A C 1
ATOM 4298 O O . MET A 1 551 ? -8.440 -15.197 -8.784 1.00 98.75 551 MET A O 1
ATOM 4302 N N . ALA A 1 552 ? -10.435 -14.483 -8.059 1.00 98.62 552 ALA A N 1
ATOM 4303 C CA . ALA A 1 552 ? -11.206 -15.446 -8.843 1.00 98.62 552 ALA A CA 1
ATOM 4304 C C . ALA A 1 552 ? -11.042 -15.223 -10.354 1.00 98.62 552 ALA A C 1
ATOM 4306 O O . ALA A 1 552 ? -10.837 -16.180 -11.102 1.00 98.62 552 ALA A O 1
ATOM 4307 N N . GLN A 1 553 ? -11.062 -13.967 -10.809 1.00 98.69 553 GLN A N 1
ATOM 4308 C CA . GLN A 1 553 ? -10.805 -13.627 -12.211 1.00 98.69 553 GLN A CA 1
ATOM 4309 C C . GLN A 1 553 ? -9.358 -13.929 -12.626 1.00 98.69 553 GLN A C 1
ATOM 4311 O O . GLN A 1 553 ? -9.139 -14.474 -13.708 1.00 98.69 553 GLN A O 1
ATOM 4316 N N . ALA A 1 554 ? -8.374 -13.639 -11.766 1.00 98.56 554 ALA A N 1
ATOM 4317 C CA . ALA A 1 554 ? -6.980 -14.015 -12.003 1.00 98.56 554 ALA A CA 1
ATOM 4318 C C . ALA A 1 554 ? -6.833 -15.537 -12.159 1.00 98.56 554 ALA A C 1
ATOM 4320 O O . ALA A 1 554 ? -6.167 -16.003 -13.085 1.00 98.56 554 ALA A O 1
ATOM 4321 N N . HIS A 1 555 ? -7.505 -16.304 -11.296 1.00 98.38 555 HIS A N 1
ATOM 4322 C CA . HIS A 1 555 ? -7.494 -17.762 -11.333 1.00 98.38 555 HIS A CA 1
ATOM 4323 C C . HIS A 1 555 ? -8.119 -18.299 -12.624 1.00 98.38 555 HIS A C 1
ATOM 4325 O O . HIS A 1 555 ? -7.510 -19.112 -13.316 1.00 98.38 555 HIS A O 1
ATOM 4331 N N . ALA A 1 556 ? -9.296 -17.787 -12.998 1.00 98.00 556 ALA A N 1
ATOM 4332 C CA . ALA A 1 556 ? -9.978 -18.152 -14.238 1.00 98.00 556 ALA A CA 1
ATOM 4333 C C . ALA A 1 556 ? -9.152 -17.806 -15.492 1.00 98.00 556 ALA A C 1
ATOM 4335 O O . ALA A 1 556 ? -9.228 -18.505 -16.500 1.00 98.00 556 ALA A O 1
ATOM 4336 N N . ALA A 1 557 ? -8.326 -16.757 -15.422 1.00 97.50 557 ALA A N 1
ATOM 4337 C CA . ALA A 1 557 ? -7.382 -16.379 -16.470 1.00 97.50 557 ALA A CA 1
ATOM 4338 C C . ALA A 1 557 ? -6.077 -17.206 -16.470 1.00 97.50 557 ALA A C 1
ATOM 4340 O O . ALA A 1 557 ? -5.180 -16.920 -17.264 1.00 97.50 557 ALA A O 1
ATOM 4341 N N . GLY A 1 558 ? -5.946 -18.212 -15.596 1.00 97.31 558 GLY A N 1
ATOM 4342 C CA . GLY A 1 558 ? -4.771 -19.082 -15.506 1.00 97.31 558 GLY A CA 1
ATOM 4343 C C . GLY A 1 558 ? -3.529 -18.404 -14.922 1.00 97.31 558 GLY A C 1
ATOM 4344 O O . GLY A 1 558 ? -2.411 -18.831 -15.209 1.00 97.31 558 GLY A O 1
ATOM 4345 N N . ARG A 1 559 ? -3.696 -17.327 -14.144 1.00 96.81 559 ARG A N 1
ATOM 4346 C CA . ARG A 1 559 ? -2.578 -16.635 -13.489 1.00 96.81 559 ARG A CA 1
ATOM 4347 C C . ARG A 1 559 ? -2.155 -17.360 -12.218 1.00 96.81 559 ARG A C 1
ATOM 4349 O O . ARG A 1 559 ? -2.987 -17.899 -11.493 1.00 96.81 559 ARG A O 1
ATOM 4356 N N . ASP A 1 560 ? -0.862 -17.295 -11.925 1.00 96.50 560 ASP A N 1
ATOM 4357 C CA . ASP A 1 560 ? -0.321 -17.757 -10.652 1.00 96.50 560 ASP A CA 1
ATOM 4358 C C . ASP A 1 560 ? -0.762 -16.824 -9.516 1.00 96.50 560 ASP A C 1
ATOM 4360 O O . ASP A 1 560 ? -0.280 -15.692 -9.399 1.00 96.50 560 ASP A O 1
ATOM 4364 N N . LEU A 1 561 ? -1.677 -17.307 -8.675 1.00 97.62 561 LEU A N 1
ATOM 4365 C CA . LEU A 1 561 ? -2.209 -16.548 -7.546 1.00 97.62 561 LEU A CA 1
ATOM 4366 C C . LEU A 1 561 ? -1.152 -16.277 -6.470 1.00 97.62 561 LEU A C 1
ATOM 4368 O O . LEU A 1 561 ? -1.274 -15.282 -5.757 1.00 97.62 561 LEU A O 1
ATOM 4372 N N . ALA A 1 562 ? -0.100 -17.098 -6.377 1.00 95.88 562 ALA A N 1
ATOM 4373 C CA . ALA A 1 562 ? 0.966 -16.905 -5.398 1.00 95.88 562 ALA A CA 1
ATOM 4374 C C . ALA A 1 562 ? 1.831 -15.676 -5.722 1.00 95.88 562 ALA A C 1
ATOM 4376 O O . ALA A 1 562 ? 2.471 -15.115 -4.829 1.00 95.88 562 ALA A O 1
ATOM 4377 N N . SER A 1 563 ? 1.826 -15.220 -6.978 1.00 93.75 563 SER A N 1
ATOM 4378 C CA . SER A 1 563 ? 2.518 -13.998 -7.402 1.00 93.75 563 SER A CA 1
ATOM 4379 C C . SER A 1 563 ? 1.759 -12.709 -7.052 1.00 93.75 563 SER A C 1
ATOM 4381 O O . SER A 1 563 ? 2.350 -11.625 -7.028 1.00 93.75 563 SER A O 1
ATOM 4383 N N . ILE A 1 564 ? 0.464 -12.816 -6.732 1.00 97.69 564 ILE A N 1
ATOM 4384 C CA . ILE A 1 564 ? -0.428 -11.686 -6.472 1.00 97.69 564 ILE A CA 1
ATOM 4385 C C . ILE A 1 564 ? -0.630 -11.566 -4.965 1.00 97.69 564 ILE A C 1
ATOM 4387 O O . ILE A 1 564 ? -1.070 -12.500 -4.298 1.00 97.69 564 ILE A O 1
ATOM 4391 N N . ALA A 1 565 ? -0.322 -10.399 -4.412 1.00 97.06 565 ALA A N 1
ATOM 4392 C CA . ALA A 1 565 ? -0.580 -10.103 -3.012 1.00 97.06 565 ALA A CA 1
ATOM 4393 C C . ALA A 1 565 ? -1.517 -8.905 -2.874 1.00 97.06 565 ALA A C 1
ATOM 4395 O O . ALA A 1 565 ? -1.678 -8.092 -3.790 1.00 97.06 565 ALA A O 1
ATOM 4396 N N . SER A 1 566 ? -2.100 -8.760 -1.687 1.00 98.56 566 SER A N 1
ATOM 4397 C CA . SER A 1 566 ? -2.822 -7.552 -1.328 1.00 98.56 566 SER A CA 1
ATOM 4398 C C . SER A 1 566 ? -2.764 -7.284 0.172 1.00 98.56 566 SER A C 1
ATOM 4400 O O . SER A 1 566 ? -2.625 -8.204 0.978 1.00 98.56 566 SER A O 1
ATOM 4402 N N . VAL A 1 567 ? -2.878 -6.012 0.542 1.00 98.75 567 VAL A N 1
ATOM 4403 C CA . VAL A 1 567 ? -3.100 -5.560 1.920 1.00 98.75 567 VAL A CA 1
ATOM 4404 C C . VAL A 1 567 ? -4.252 -4.562 1.944 1.00 98.75 567 VAL A C 1
ATOM 4406 O O . VAL A 1 567 ? -4.477 -3.854 0.960 1.00 98.75 567 VAL A O 1
ATOM 4409 N N . ALA A 1 568 ? -4.969 -4.496 3.062 1.00 98.69 568 ALA A N 1
ATOM 4410 C CA . ALA A 1 568 ? -6.084 -3.575 3.260 1.00 98.69 568 ALA A CA 1
ATOM 4411 C C . ALA A 1 568 ? -5.766 -2.587 4.391 1.00 98.69 568 ALA A C 1
ATOM 4413 O O . ALA A 1 568 ? -5.890 -2.917 5.568 1.00 98.69 568 ALA A O 1
ATOM 4414 N N . SER A 1 569 ? -5.337 -1.381 4.021 1.00 98.25 569 SER A N 1
ATOM 4415 C CA . SER A 1 569 ? -4.952 -0.301 4.931 1.00 98.25 569 SER A CA 1
ATOM 4416 C C . SER A 1 569 ? -6.171 0.327 5.615 1.00 98.25 569 SER A C 1
ATOM 4418 O O . SER A 1 569 ? -6.792 1.261 5.096 1.00 98.25 569 SER A O 1
ATOM 4420 N N . PHE A 1 570 ? -6.483 -0.192 6.800 1.00 98.50 570 PHE A N 1
ATOM 4421 C CA . PHE A 1 570 ? -7.548 0.235 7.698 1.00 98.50 570 PHE A CA 1
ATOM 4422 C C . PHE A 1 570 ? -7.036 1.306 8.670 1.00 98.50 570 PHE A C 1
ATOM 4424 O O . PHE A 1 570 ? -6.081 1.088 9.419 1.00 98.50 570 PHE A O 1
ATOM 4431 N N . PHE A 1 571 ? -7.638 2.494 8.632 1.00 97.38 571 PHE A N 1
ATOM 4432 C CA . PHE A 1 571 ? -7.152 3.668 9.356 1.00 97.38 571 PHE A CA 1
ATOM 4433 C C . PHE A 1 571 ? -7.620 3.668 10.812 1.00 97.38 571 PHE A C 1
ATOM 4435 O O . PHE A 1 571 ? -8.809 3.545 11.089 1.00 97.38 571 PHE A O 1
ATOM 4442 N N . VAL A 1 572 ? -6.678 3.879 11.736 1.00 97.81 572 VAL A N 1
ATOM 4443 C CA . VAL A 1 572 ? -6.923 3.784 13.182 1.00 97.81 572 VAL A CA 1
ATOM 4444 C C . VAL A 1 572 ? -7.090 5.170 13.816 1.00 97.81 572 VAL A C 1
ATOM 4446 O O . VAL A 1 572 ? -8.213 5.585 14.088 1.00 97.81 572 VAL A O 1
ATOM 4449 N N . SER A 1 573 ? -6.017 5.951 14.001 1.00 96.38 573 SER A N 1
ATOM 4450 C CA . SER A 1 573 ? -6.059 7.142 14.878 1.00 96.38 573 SER A CA 1
ATOM 4451 C C . SER A 1 573 ? -6.998 8.269 14.436 1.00 96.38 573 SER A C 1
ATOM 4453 O O . SER A 1 573 ? -7.403 9.100 15.251 1.00 96.38 573 SER A O 1
ATOM 4455 N N . ARG A 1 574 ? -7.378 8.305 13.152 1.00 94.88 574 ARG A N 1
ATOM 4456 C CA . ARG A 1 574 ? -8.353 9.282 12.645 1.00 94.88 574 ARG A CA 1
ATOM 4457 C C . ARG A 1 574 ? -9.751 9.062 13.226 1.00 94.88 574 ARG A C 1
ATOM 4459 O O . ARG A 1 574 ? -10.473 10.036 13.390 1.00 94.88 574 ARG A O 1
ATOM 4466 N N . VAL A 1 575 ? -10.101 7.818 13.563 1.00 96.75 575 VAL A N 1
ATOM 4467 C CA . VAL A 1 575 ? -11.398 7.477 14.162 1.00 96.75 575 VAL A CA 1
ATOM 4468 C C . VAL A 1 575 ? -11.515 8.081 15.556 1.00 96.75 575 VAL A C 1
ATOM 4470 O O . VAL A 1 575 ? -12.475 8.797 15.810 1.00 96.75 575 VAL A O 1
ATOM 4473 N N . ASP A 1 576 ? -10.514 7.884 16.418 1.00 97.25 576 ASP A N 1
ATOM 4474 C CA . ASP A 1 576 ? -10.519 8.488 17.758 1.00 97.25 576 ASP A CA 1
ATOM 4475 C C . ASP A 1 576 ? -10.506 10.015 17.680 1.00 97.25 576 ASP A C 1
ATOM 4477 O O . ASP A 1 576 ? -11.271 10.659 18.378 1.00 97.25 576 ASP A O 1
ATOM 4481 N N . THR A 1 577 ? -9.723 10.609 16.770 1.00 96.31 577 THR A N 1
ATOM 4482 C CA . THR A 1 577 ? -9.682 12.079 16.623 1.00 96.31 577 THR A CA 1
ATOM 4483 C C . THR A 1 577 ? -11.074 12.671 16.353 1.00 96.31 577 THR A C 1
ATOM 4485 O O . THR A 1 577 ? -11.448 13.677 16.955 1.00 96.31 577 THR A O 1
ATOM 4488 N N . GLU A 1 578 ? -11.847 12.052 15.458 1.00 97.00 578 GLU A N 1
ATOM 4489 C CA . GLU A 1 578 ? -13.198 12.512 15.122 1.00 97.00 578 GLU A CA 1
ATOM 4490 C C . GLU A 1 578 ? -14.209 12.192 16.231 1.00 97.00 578 GLU A C 1
ATOM 4492 O O . GLU A 1 578 ? -15.007 13.049 16.616 1.00 97.00 578 GLU A O 1
ATOM 4497 N N . VAL A 1 579 ? -14.169 10.973 16.778 1.00 97.69 579 VAL A N 1
ATOM 4498 C CA . VAL A 1 579 ? -15.092 10.542 17.836 1.00 97.69 579 VAL A CA 1
ATOM 4499 C C . VAL A 1 579 ? -14.880 11.352 19.108 1.00 97.69 579 VAL A C 1
ATOM 4501 O O . VAL A 1 579 ? -15.848 11.886 19.644 1.00 97.69 579 VAL A O 1
ATOM 4504 N N . ASP A 1 580 ? -13.638 11.525 19.552 1.00 97.75 580 ASP A N 1
ATOM 4505 C CA . ASP A 1 580 ? -13.309 12.285 20.757 1.00 97.75 580 ASP A CA 1
ATOM 4506 C C . ASP A 1 580 ? -13.743 13.747 20.620 1.00 97.75 580 ASP A C 1
ATOM 4508 O O . ASP A 1 580 ? -14.307 14.306 21.557 1.00 97.75 580 ASP A O 1
ATOM 4512 N N . SER A 1 581 ? -13.600 14.348 19.430 1.00 97.19 581 SER A N 1
ATOM 4513 C CA . SER A 1 581 ? -14.114 15.700 19.168 1.00 97.19 581 SER A CA 1
ATOM 4514 C C . SER A 1 581 ? -15.635 15.795 19.339 1.00 97.19 581 SER A C 1
ATOM 4516 O O . SER A 1 581 ? -16.146 16.797 19.849 1.00 97.19 581 SER A O 1
ATOM 4518 N N . ARG A 1 582 ? -16.386 14.766 18.927 1.00 97.81 582 ARG A N 1
ATOM 4519 C CA . ARG A 1 582 ? -17.845 14.709 19.122 1.00 97.81 582 ARG A CA 1
ATOM 4520 C C . ARG A 1 582 ? -18.209 14.453 20.585 1.00 97.81 582 ARG A C 1
ATOM 4522 O O . ARG A 1 582 ? -19.105 15.119 21.100 1.00 97.81 582 ARG A O 1
ATOM 4529 N N . LEU A 1 583 ? -17.497 13.553 21.263 1.00 97.75 583 LEU A N 1
ATOM 4530 C CA . LEU A 1 583 ? -17.687 13.259 22.688 1.00 97.75 583 LEU A CA 1
ATOM 4531 C C . LEU A 1 583 ? -17.413 14.488 23.566 1.00 97.75 583 LEU A C 1
ATOM 4533 O O . LEU A 1 583 ? -18.169 14.755 24.501 1.00 97.75 583 LEU A O 1
ATOM 4537 N N . ASP A 1 584 ? -16.397 15.283 23.229 1.00 96.31 584 ASP A N 1
ATOM 4538 C CA . ASP A 1 584 ? -16.070 16.527 23.932 1.00 96.31 584 ASP A CA 1
ATOM 4539 C C . ASP A 1 584 ? -17.174 17.575 23.813 1.00 96.31 584 ASP A C 1
ATOM 4541 O O . ASP A 1 584 ? -17.489 18.254 24.791 1.00 96.31 584 ASP A O 1
ATOM 4545 N N . LYS A 1 585 ? -17.809 17.673 22.639 1.00 97.00 585 LYS A N 1
ATOM 4546 C CA . LYS A 1 585 ? -18.963 18.559 22.424 1.00 97.00 585 LYS A CA 1
ATOM 4547 C C . LYS A 1 585 ? -20.188 18.118 23.226 1.00 97.00 585 LYS A C 1
ATOM 4549 O O . LYS A 1 585 ? -20.960 18.970 23.651 1.00 97.00 585 LYS A O 1
ATOM 4554 N N . ILE A 1 586 ? -20.365 16.811 23.436 1.00 96.88 586 ILE A N 1
ATOM 4555 C CA . ILE A 1 586 ? -21.445 16.261 24.271 1.00 96.88 586 ILE A CA 1
ATOM 4556 C C . ILE A 1 586 ? -21.175 16.543 25.756 1.00 96.88 586 ILE A C 1
ATOM 4558 O O . ILE A 1 586 ? -22.082 16.926 26.492 1.00 96.88 586 ILE A O 1
ATOM 4562 N N . GLY A 1 587 ? -19.932 16.370 26.213 1.00 94.62 587 GLY A N 1
ATOM 4563 C CA . GLY A 1 587 ? -19.482 16.835 27.528 1.00 94.62 587 GLY A CA 1
ATOM 4564 C C . GLY A 1 587 ? -20.090 16.118 28.746 1.00 94.62 587 GLY A C 1
ATOM 4565 O O . GLY A 1 587 ? -19.881 16.567 29.879 1.00 94.62 587 GLY A O 1
ATOM 4566 N N . THR A 1 588 ? -20.807 15.004 28.567 1.00 96.19 588 THR A N 1
ATOM 4567 C CA . THR A 1 588 ? -21.294 14.168 29.679 1.00 96.19 588 THR A CA 1
ATOM 4568 C C . THR A 1 588 ? -20.163 13.318 30.266 1.00 96.19 588 THR A C 1
ATOM 4570 O O . THR A 1 588 ? -19.100 13.147 29.663 1.00 96.19 588 THR A O 1
ATOM 4573 N N . ARG A 1 589 ? -20.348 12.794 31.484 1.00 96.12 589 ARG A N 1
ATOM 4574 C CA . ARG A 1 589 ? -19.350 11.905 32.105 1.00 96.12 589 ARG A CA 1
ATOM 4575 C C . ARG A 1 589 ? -19.234 10.598 31.321 1.00 96.12 589 ARG A C 1
ATOM 4577 O O . ARG A 1 589 ? -18.131 10.100 31.131 1.00 96.12 589 ARG A O 1
ATOM 4584 N N . GLU A 1 590 ? -20.366 10.102 30.847 1.00 95.00 590 GLU A N 1
ATOM 4585 C CA . GLU A 1 590 ? -20.512 8.894 30.048 1.00 95.00 590 GLU A CA 1
ATOM 4586 C C . GLU A 1 590 ? -19.807 9.062 28.691 1.00 95.00 590 GLU A C 1
ATOM 4588 O O . GLU A 1 590 ? -19.015 8.206 28.311 1.00 95.00 590 GLU A O 1
ATOM 4593 N N . ALA A 1 591 ? -19.967 10.211 28.018 1.00 96.19 591 ALA A N 1
ATOM 4594 C CA . ALA A 1 591 ? -19.244 10.508 26.779 1.00 96.19 591 ALA A CA 1
ATOM 4595 C C . ALA A 1 591 ? -17.725 10.612 26.996 1.00 96.19 591 ALA A C 1
ATOM 4597 O O . ALA A 1 591 ? -16.948 10.034 26.240 1.00 96.19 591 ALA A O 1
ATOM 4598 N N . ARG A 1 592 ? -17.278 11.290 28.064 1.00 95.38 592 ARG A N 1
ATOM 4599 C CA . ARG A 1 592 ? -15.843 11.378 28.394 1.00 95.38 592 ARG A CA 1
ATOM 4600 C C . ARG A 1 592 ? -15.208 10.013 28.658 1.00 95.38 592 ARG A C 1
ATOM 4602 O O . ARG A 1 592 ? -14.044 9.826 28.319 1.00 95.38 592 ARG A O 1
ATOM 4609 N N . ALA A 1 593 ? -15.949 9.075 29.248 1.00 96.69 593 ALA A N 1
ATOM 4610 C CA . ALA A 1 593 ? -15.447 7.732 29.529 1.00 96.69 593 ALA A CA 1
ATOM 4611 C C . ALA A 1 593 ? -15.151 6.927 28.251 1.00 96.69 593 ALA A C 1
ATOM 4613 O O . ALA A 1 593 ? -14.273 6.069 28.276 1.00 96.69 593 ALA A O 1
ATOM 4614 N N . LEU A 1 594 ? -15.832 7.224 27.138 1.00 97.31 594 LEU A N 1
ATOM 4615 C CA . LEU A 1 594 ? -15.674 6.535 25.849 1.00 97.31 594 LEU A CA 1
ATOM 4616 C C . LEU A 1 594 ? -14.507 7.055 24.999 1.00 97.31 594 LEU A C 1
ATOM 4618 O O . LEU A 1 594 ? -14.211 6.481 23.948 1.00 97.31 594 LEU A O 1
ATOM 4622 N N . ARG A 1 595 ? -13.833 8.122 25.442 1.00 97.44 595 ARG A N 1
ATOM 4623 C CA . ARG A 1 595 ? -12.722 8.717 24.698 1.00 97.44 595 ARG A CA 1
ATOM 4624 C C . ARG A 1 595 ? -11.607 7.713 24.421 1.00 97.44 595 ARG A C 1
ATOM 4626 O O . ARG A 1 595 ? -11.192 6.961 25.305 1.00 97.44 595 ARG A O 1
ATOM 4633 N N . GLY A 1 596 ? -11.099 7.731 23.194 1.00 96.75 596 GLY A N 1
ATOM 4634 C CA . GLY A 1 596 ? -9.985 6.899 22.758 1.00 96.75 596 GLY A CA 1
ATOM 4635 C C . GLY A 1 596 ? -10.289 5.400 22.699 1.00 96.75 596 GLY A C 1
ATOM 4636 O O . GLY A 1 596 ? -9.349 4.607 22.684 1.00 96.75 596 GLY A O 1
ATOM 4637 N N . GLN A 1 597 ? -11.558 4.980 22.745 1.00 97.88 597 GLN A N 1
ATOM 4638 C CA . GLN A 1 597 ? -11.937 3.564 22.642 1.00 97.88 597 GLN A CA 1
ATOM 4639 C C . GLN A 1 597 ? -12.346 3.163 21.214 1.00 97.88 597 GLN A C 1
ATOM 4641 O O . GLN A 1 597 ? -12.222 1.996 20.830 1.00 97.88 597 GLN A O 1
ATOM 4646 N N . ALA A 1 598 ? -12.822 4.119 20.415 1.00 97.94 598 ALA A N 1
ATOM 4647 C CA . ALA A 1 598 ? -13.515 3.864 19.158 1.00 97.94 598 ALA A CA 1
ATOM 4648 C C . ALA A 1 598 ? -12.611 3.262 18.075 1.00 97.94 598 ALA A C 1
ATOM 4650 O O . ALA A 1 598 ? -13.006 2.312 17.401 1.00 97.94 598 ALA A O 1
ATOM 4651 N N . ALA A 1 599 ? -11.392 3.776 17.907 1.00 97.94 599 ALA A N 1
ATOM 4652 C CA . ALA A 1 599 ? -10.480 3.336 16.855 1.00 97.94 599 ALA A CA 1
ATOM 4653 C C . ALA A 1 599 ? -10.045 1.877 17.031 1.00 97.94 599 ALA A C 1
ATOM 4655 O O . ALA A 1 599 ? -10.060 1.102 16.073 1.00 97.94 599 ALA A O 1
ATOM 4656 N N . ILE A 1 600 ? -9.685 1.493 18.259 1.00 98.44 600 ILE A N 1
ATOM 4657 C CA . ILE A 1 600 ? -9.267 0.124 18.584 1.00 98.44 600 ILE A CA 1
ATOM 4658 C C . ILE A 1 600 ? -10.455 -0.834 18.496 1.00 98.44 600 ILE A C 1
ATOM 4660 O O . ILE A 1 600 ? -10.317 -1.918 17.930 1.00 98.44 600 ILE A O 1
ATOM 4664 N N . ALA A 1 601 ? -11.634 -0.430 18.982 1.00 98.62 601 ALA A N 1
ATOM 4665 C CA . ALA A 1 601 ? -12.857 -1.209 18.816 1.00 98.62 601 ALA A CA 1
ATOM 4666 C C . ALA A 1 601 ? -13.178 -1.450 17.328 1.00 98.62 601 ALA A C 1
ATOM 4668 O O . ALA A 1 601 ? -13.406 -2.587 16.915 1.00 98.62 601 ALA A O 1
ATOM 4669 N N . ASN A 1 602 ? -13.106 -0.403 16.504 1.00 98.56 602 ASN A N 1
ATOM 4670 C CA . ASN A 1 602 ? -13.347 -0.486 15.065 1.00 98.56 602 ASN A CA 1
ATOM 4671 C C . ASN A 1 602 ? -12.346 -1.426 14.366 1.00 98.56 602 ASN A C 1
ATOM 4673 O O . ASN A 1 602 ? -12.750 -2.305 13.610 1.00 98.56 602 ASN A O 1
ATOM 4677 N N . ALA A 1 603 ? -11.048 -1.310 14.666 1.00 98.62 603 ALA A N 1
ATOM 4678 C CA . ALA A 1 603 ? -10.015 -2.175 14.091 1.00 98.62 603 ALA A CA 1
ATOM 4679 C C . ALA A 1 603 ? -10.149 -3.648 14.532 1.00 98.62 603 ALA A C 1
ATOM 4681 O O . ALA A 1 603 ? -10.008 -4.555 13.712 1.00 98.62 603 ALA A O 1
ATOM 4682 N N . ARG A 1 604 ? -10.500 -3.911 15.799 1.00 98.69 604 ARG A N 1
ATOM 4683 C CA . ARG A 1 604 ? -10.790 -5.271 16.295 1.00 98.69 604 ARG A CA 1
ATOM 4684 C C . ARG A 1 604 ? -11.964 -5.906 15.553 1.00 98.69 604 ARG A C 1
ATOM 4686 O O . ARG A 1 604 ? -11.887 -7.065 15.153 1.00 98.69 604 ARG A O 1
ATOM 4693 N N . LEU A 1 605 ? -13.033 -5.145 15.323 1.00 98.75 605 LEU A N 1
ATOM 4694 C CA . LEU A 1 605 ? -14.165 -5.616 14.524 1.00 98.75 605 LEU A CA 1
ATOM 4695 C C . LEU A 1 605 ? -13.791 -5.802 13.047 1.00 98.75 605 LEU A C 1
ATOM 4697 O O . LEU A 1 605 ? -14.265 -6.751 12.430 1.00 98.75 605 LEU A O 1
ATOM 4701 N N . ALA A 1 606 ? -12.903 -4.977 12.488 1.00 98.69 606 ALA A N 1
ATOM 4702 C CA . ALA A 1 606 ? -12.393 -5.194 11.136 1.00 98.69 606 ALA A CA 1
ATOM 4703 C C . ALA A 1 606 ? -11.648 -6.534 11.044 1.00 98.69 606 ALA A C 1
ATOM 4705 O O . ALA A 1 606 ? -11.906 -7.320 10.136 1.00 98.69 606 ALA A O 1
ATOM 4706 N N . TYR A 1 607 ? -10.808 -6.867 12.027 1.00 98.75 607 TYR A N 1
ATOM 4707 C CA . TYR A 1 607 ? -10.150 -8.174 12.069 1.00 98.75 607 TYR A CA 1
ATOM 4708 C C . TYR A 1 607 ? -11.158 -9.337 12.169 1.00 98.75 607 TYR A C 1
ATOM 4710 O O . TYR A 1 607 ? -11.023 -10.324 11.451 1.00 98.75 607 TYR A O 1
ATOM 4718 N N . GLN A 1 608 ? -12.244 -9.191 12.938 1.00 98.69 608 GLN A N 1
ATOM 4719 C CA . GLN A 1 608 ? -13.334 -10.179 12.948 1.00 98.69 608 GLN A CA 1
ATOM 4720 C C . GLN A 1 608 ? -13.958 -10.386 11.552 1.00 98.69 608 GLN A C 1
ATOM 4722 O O . GLN A 1 608 ? -14.320 -11.504 11.184 1.00 98.69 608 GLN A O 1
ATOM 4727 N N . HIS A 1 609 ? -14.115 -9.317 10.767 1.00 98.56 609 HIS A N 1
ATOM 4728 C CA . HIS A 1 609 ? -14.634 -9.406 9.398 1.00 98.56 609 HIS A CA 1
ATOM 4729 C C . HIS A 1 609 ? -13.647 -10.122 8.463 1.00 98.56 609 HIS A C 1
ATOM 4731 O O . HIS A 1 609 ? -14.064 -10.962 7.664 1.00 98.56 609 HIS A O 1
ATOM 4737 N N . PHE A 1 610 ? -12.344 -9.870 8.624 1.00 98.56 610 PHE A N 1
ATOM 4738 C CA . PHE A 1 610 ? -11.291 -10.624 7.941 1.00 98.56 610 PHE A CA 1
ATOM 4739 C C . PHE A 1 610 ? -11.373 -12.127 8.243 1.00 98.56 610 PHE A C 1
ATOM 4741 O O . PHE A 1 610 ? -11.388 -12.928 7.310 1.00 98.56 610 PHE A O 1
ATOM 4748 N N . GLU A 1 611 ? -11.506 -12.521 9.513 1.00 98.25 611 GLU A N 1
ATOM 4749 C CA . GLU A 1 611 ? -11.630 -13.936 9.892 1.00 98.25 611 GLU A CA 1
ATOM 4750 C C . GLU A 1 611 ? -12.867 -14.602 9.273 1.00 98.25 611 GLU A C 1
ATOM 4752 O O . GLU A 1 611 ? -12.791 -15.717 8.754 1.00 98.25 611 GLU A O 1
ATOM 4757 N N . ARG A 1 612 ? -14.010 -13.903 9.264 1.00 98.12 612 ARG A N 1
ATOM 4758 C CA . ARG A 1 612 ? -15.238 -14.400 8.618 1.00 98.12 612 ARG A CA 1
ATOM 4759 C C . ARG A 1 612 ? -15.057 -14.591 7.115 1.00 98.12 612 ARG A C 1
ATOM 4761 O O . ARG A 1 612 ? -15.505 -15.602 6.577 1.00 98.12 612 ARG A O 1
ATOM 4768 N N . ALA A 1 613 ? -14.402 -13.648 6.438 1.00 97.88 613 ALA A N 1
ATOM 4769 C CA . ALA A 1 613 ? -14.108 -13.770 5.013 1.00 97.88 613 ALA A CA 1
ATOM 4770 C C . ALA A 1 613 ? -13.134 -14.924 4.737 1.00 97.88 613 ALA A C 1
ATOM 4772 O O . ALA A 1 613 ? -13.371 -15.712 3.818 1.00 97.88 613 ALA A O 1
ATOM 4773 N N . ALA A 1 614 ? -12.101 -15.080 5.570 1.00 97.38 614 ALA A N 1
ATOM 4774 C CA . ALA A 1 614 ? -11.140 -16.174 5.484 1.00 97.38 614 ALA A CA 1
ATOM 4775 C C . ALA A 1 614 ? -11.793 -17.554 5.678 1.00 97.38 614 ALA A C 1
ATOM 4777 O O . ALA A 1 614 ? -11.381 -18.527 5.049 1.00 97.38 614 ALA A O 1
ATOM 4778 N N . ALA A 1 615 ? -12.848 -17.646 6.492 1.00 97.62 615 ALA A N 1
ATOM 4779 C CA . ALA A 1 615 ? -13.619 -18.873 6.695 1.00 97.62 615 ALA A CA 1
ATOM 4780 C C . ALA A 1 615 ? -14.591 -19.210 5.542 1.00 97.62 615 ALA A C 1
ATOM 4782 O O . ALA A 1 615 ? -15.184 -20.290 5.536 1.00 97.62 615 ALA A O 1
ATOM 4783 N N . SER A 1 616 ? -14.783 -18.316 4.566 1.00 97.94 616 SER A N 1
ATOM 4784 C CA . SER A 1 616 ? -15.720 -18.546 3.459 1.00 97.94 616 SER A CA 1
ATOM 4785 C C . SER A 1 616 ? -15.230 -19.621 2.479 1.00 97.94 616 SER A C 1
ATOM 4787 O O . SER A 1 616 ? -14.034 -19.759 2.216 1.00 97.94 616 SER A O 1
ATOM 4789 N N . GLN A 1 617 ? -16.164 -20.356 1.865 1.00 97.69 617 GLN A N 1
ATOM 4790 C CA . GLN A 1 617 ? -15.840 -21.404 0.886 1.00 97.69 617 GLN A CA 1
ATOM 4791 C C . GLN A 1 617 ? -15.051 -20.860 -0.316 1.00 97.69 617 GLN A C 1
ATOM 4793 O O . GLN A 1 617 ? -14.117 -21.510 -0.783 1.00 97.69 617 GLN A O 1
ATOM 4798 N N . GLN A 1 618 ? -15.401 -19.664 -0.801 1.00 97.19 618 GLN A N 1
ATOM 4799 C CA . GLN A 1 618 ? -14.702 -19.014 -1.913 1.00 97.19 618 GLN A CA 1
ATOM 4800 C C . GLN A 1 618 ? -13.241 -18.722 -1.557 1.00 97.19 618 GLN A C 1
ATOM 4802 O O . GLN A 1 618 ? -12.348 -19.014 -2.351 1.00 97.19 618 GLN A O 1
ATOM 4807 N N . TRP A 1 619 ? -12.990 -18.193 -0.356 1.00 98.44 619 TRP A N 1
ATOM 4808 C CA . TRP A 1 619 ? -11.634 -17.934 0.116 1.00 98.44 619 TRP A CA 1
ATOM 4809 C C . TRP A 1 619 ? -10.821 -19.223 0.215 1.00 98.44 619 TRP A C 1
ATOM 4811 O O . TRP A 1 619 ? -9.710 -19.281 -0.302 1.00 98.44 619 TRP A O 1
ATOM 4821 N N . GLN A 1 620 ? -11.380 -20.267 0.831 1.00 98.31 620 GLN A N 1
ATOM 4822 C CA . GLN A 1 6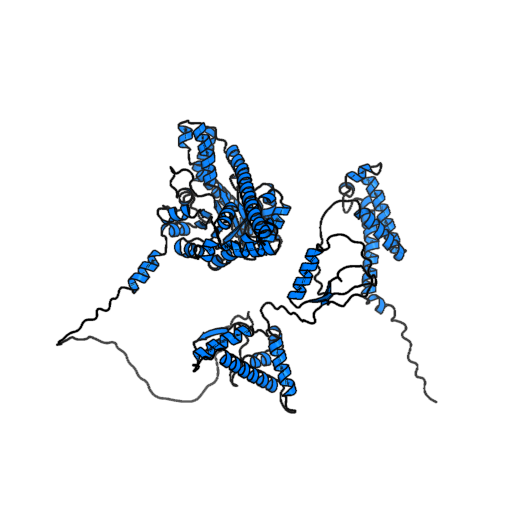20 ? -10.704 -21.558 0.988 1.00 98.31 620 GLN A CA 1
ATOM 4823 C C . GLN A 1 620 ? -10.369 -22.203 -0.365 1.00 98.31 620 GLN A C 1
ATOM 4825 O O . GLN A 1 620 ? -9.266 -22.717 -0.544 1.00 98.31 620 GLN A O 1
ATOM 4830 N N . ALA A 1 621 ? -11.275 -22.115 -1.345 1.00 98.00 621 ALA A N 1
ATOM 4831 C CA . ALA A 1 621 ? -11.032 -22.616 -2.696 1.00 98.00 621 ALA A CA 1
ATOM 4832 C C . ALA A 1 621 ? -9.879 -21.874 -3.396 1.00 98.00 621 ALA A C 1
ATOM 4834 O O . ALA A 1 621 ? -8.996 -22.508 -3.972 1.00 98.00 621 ALA A O 1
ATOM 4835 N N . LEU A 1 622 ? -9.846 -20.540 -3.314 1.00 98.38 622 LEU A N 1
ATOM 4836 C CA . LEU A 1 622 ? -8.767 -19.742 -3.904 1.00 98.38 622 LEU A CA 1
ATOM 4837 C C . LEU A 1 622 ? -7.439 -19.928 -3.160 1.00 98.38 622 LEU A C 1
ATOM 4839 O O . LEU A 1 622 ? -6.386 -19.996 -3.792 1.00 98.38 622 LEU A O 1
ATOM 4843 N N . ALA A 1 623 ? -7.471 -20.054 -1.831 1.00 97.88 623 ALA A N 1
ATOM 4844 C CA . ALA A 1 623 ? -6.291 -20.338 -1.017 1.00 97.88 623 ALA A CA 1
ATOM 4845 C C . ALA A 1 623 ? -5.676 -21.697 -1.384 1.00 97.88 623 ALA A C 1
ATOM 4847 O O . ALA A 1 623 ? -4.464 -21.789 -1.571 1.00 97.88 623 ALA A O 1
ATOM 4848 N N . ALA A 1 624 ? -6.504 -22.727 -1.593 1.00 97.94 624 ALA A N 1
ATOM 4849 C CA . ALA A 1 624 ? -6.053 -24.026 -2.098 1.00 97.94 624 ALA A CA 1
ATOM 4850 C C . ALA A 1 624 ? -5.433 -23.938 -3.508 1.00 97.94 624 ALA A C 1
ATOM 4852 O O . ALA A 1 624 ? -4.568 -24.741 -3.849 1.00 97.94 624 ALA A O 1
ATOM 4853 N N . ALA A 1 625 ? -5.829 -22.940 -4.304 1.00 97.44 625 ALA A N 1
ATOM 4854 C CA . ALA A 1 625 ? -5.239 -22.619 -5.603 1.00 97.44 625 ALA A CA 1
ATOM 4855 C C . ALA A 1 625 ? -3.999 -21.695 -5.524 1.00 97.44 625 ALA A C 1
ATOM 4857 O O . ALA A 1 625 ? -3.530 -21.213 -6.555 1.00 97.44 625 ALA A O 1
ATOM 4858 N N . GLY A 1 626 ? -3.464 -21.436 -4.325 1.00 96.62 626 GLY A N 1
ATOM 4859 C CA . GLY A 1 626 ? -2.243 -20.650 -4.114 1.00 96.62 626 GLY A CA 1
ATOM 4860 C C . GLY A 1 626 ? -2.463 -19.163 -3.819 1.00 96.62 626 GLY A C 1
ATOM 4861 O O . GLY A 1 626 ? -1.494 -18.407 -3.777 1.00 96.62 626 GLY A O 1
ATOM 4862 N N . MET A 1 627 ? -3.705 -18.711 -3.604 1.00 97.75 627 MET A N 1
ATOM 4863 C CA . MET A 1 627 ? -3.987 -17.326 -3.206 1.00 97.75 627 MET A CA 1
ATOM 4864 C C . MET A 1 627 ? -3.347 -16.993 -1.854 1.00 97.75 627 MET A C 1
ATOM 4866 O O . MET A 1 627 ? -3.614 -17.647 -0.845 1.00 97.75 627 MET A O 1
ATOM 4870 N N . ARG A 1 628 ? -2.577 -15.900 -1.811 1.00 94.94 628 ARG A N 1
ATOM 4871 C CA . ARG A 1 628 ? -2.120 -15.304 -0.549 1.00 94.94 628 ARG A CA 1
ATOM 4872 C C . ARG A 1 628 ? -3.252 -14.505 0.106 1.00 94.94 628 ARG A C 1
ATOM 4874 O O . ARG A 1 628 ? -3.990 -13.822 -0.603 1.00 94.94 628 ARG A O 1
ATOM 4881 N N . PRO A 1 629 ? -3.391 -14.535 1.442 1.00 95.06 629 PRO A N 1
ATOM 4882 C CA . PRO A 1 629 ? -4.436 -13.783 2.126 1.00 95.06 629 PRO A CA 1
ATOM 4883 C C . PRO A 1 629 ? -4.245 -12.269 1.947 1.00 95.06 629 PRO A C 1
ATOM 4885 O O . PRO A 1 629 ? -3.125 -11.766 2.062 1.00 95.06 629 PRO A O 1
ATOM 4888 N N . GLN A 1 630 ? -5.336 -11.524 1.733 1.00 98.25 630 GLN A N 1
ATOM 4889 C CA . GLN A 1 630 ? -5.302 -10.065 1.862 1.00 98.25 630 GLN A CA 1
ATOM 4890 C C . GLN A 1 630 ? -5.178 -9.695 3.343 1.00 98.25 630 GLN A C 1
ATOM 4892 O O . GLN A 1 630 ? -6.161 -9.730 4.081 1.00 98.25 630 GLN A O 1
ATOM 4897 N N . ARG A 1 631 ? -3.965 -9.354 3.786 1.00 98.25 631 ARG A N 1
ATOM 4898 C CA . ARG A 1 631 ? -3.699 -9.050 5.200 1.00 98.25 631 ARG A CA 1
ATOM 4899 C C . ARG A 1 631 ? -4.340 -7.714 5.607 1.00 98.25 631 ARG A C 1
ATOM 4901 O O . ARG A 1 631 ? -4.175 -6.728 4.875 1.00 98.25 631 ARG A O 1
ATOM 4908 N N . PRO A 1 632 ? -5.017 -7.634 6.768 1.00 98.56 632 PRO A N 1
ATOM 4909 C CA . PRO A 1 632 ? -5.360 -6.354 7.377 1.00 98.56 632 PRO A CA 1
ATOM 4910 C C . PRO A 1 632 ? -4.082 -5.553 7.643 1.00 98.56 632 PRO A C 1
ATOM 4912 O O . PRO A 1 632 ? -3.101 -6.096 8.155 1.00 98.56 632 PRO A O 1
ATOM 4915 N N . LEU A 1 633 ? -4.082 -4.271 7.288 1.00 98.75 633 LEU A N 1
ATOM 4916 C CA . LEU A 1 633 ? -2.974 -3.357 7.541 1.00 98.75 633 LEU A CA 1
ATOM 4917 C C . LEU A 1 633 ? -3.469 -2.187 8.390 1.00 98.75 633 LEU A C 1
ATOM 4919 O O . LEU A 1 633 ? -4.283 -1.390 7.939 1.00 98.75 633 LEU A O 1
ATOM 4923 N N . TRP A 1 634 ? -2.962 -2.050 9.611 1.00 98.75 634 TRP A N 1
ATOM 4924 C CA . TRP A 1 634 ? -3.275 -0.922 10.484 1.00 98.75 634 TRP A CA 1
ATOM 4925 C C . TRP A 1 634 ? -2.491 0.309 10.036 1.00 98.75 634 TRP A C 1
ATOM 4927 O O . TRP A 1 634 ? -1.261 0.342 10.120 1.00 98.75 634 TRP A O 1
ATOM 4937 N N . ALA A 1 635 ? -3.210 1.308 9.526 1.00 97.19 635 ALA A N 1
ATOM 4938 C CA . ALA A 1 635 ? -2.660 2.559 9.020 1.00 97.19 635 ALA A CA 1
ATOM 4939 C C . ALA A 1 635 ? -3.018 3.736 9.927 1.00 97.19 635 ALA A C 1
ATOM 4941 O O . ALA A 1 635 ? -3.992 3.700 10.682 1.00 97.19 635 ALA A O 1
ATOM 4942 N N . SER A 1 636 ? -2.242 4.821 9.836 1.00 95.31 636 SER A N 1
ATOM 4943 C CA . SER A 1 636 ? -2.391 5.974 10.731 1.00 95.31 636 SER A CA 1
ATOM 4944 C C . SER A 1 636 ? -2.331 5.546 12.206 1.00 95.31 636 SER A C 1
ATOM 4946 O O . SER A 1 636 ? -3.202 5.892 12.997 1.00 95.31 636 SER A O 1
ATOM 4948 N N . THR A 1 637 ? -1.308 4.779 12.584 1.00 97.06 637 THR A N 1
ATOM 4949 C CA . THR A 1 637 ? -1.124 4.263 13.956 1.00 97.06 637 THR A CA 1
ATOM 4950 C C . THR A 1 637 ? -0.306 5.197 14.850 1.00 97.06 637 THR A C 1
ATOM 4952 O O . THR A 1 637 ? -0.072 4.903 16.017 1.00 97.06 637 THR A O 1
ATOM 4955 N N . GLY A 1 638 ? 0.071 6.376 14.344 1.00 96.12 638 GLY A N 1
ATOM 4956 C CA . GLY A 1 638 ? 0.601 7.456 15.171 1.00 96.12 638 GLY A CA 1
ATOM 4957 C C . GLY A 1 638 ? -0.496 8.117 16.004 1.00 96.12 638 GLY A C 1
ATOM 4958 O O . GLY A 1 638 ? -1.476 8.628 15.444 1.00 96.12 638 GLY A O 1
ATOM 4959 N N . VAL A 1 639 ? -0.298 8.128 17.321 1.00 96.06 639 VAL A N 1
ATOM 4960 C CA . VAL A 1 639 ? -1.177 8.760 18.312 1.00 96.06 639 VAL A CA 1
ATOM 4961 C C . VAL A 1 639 ? -1.213 10.276 18.121 1.00 96.06 639 VAL A C 1
ATOM 4963 O O . VAL A 1 639 ? -0.195 10.896 17.818 1.00 96.06 639 VAL A O 1
ATOM 4966 N N . LYS A 1 640 ? -2.413 10.862 18.218 1.00 94.31 640 LYS A N 1
ATOM 4967 C CA . LYS A 1 640 ? -2.657 12.298 17.985 1.00 94.31 640 LYS A CA 1
ATOM 4968 C C . LYS A 1 640 ? -2.887 13.084 19.270 1.00 94.31 640 LYS A C 1
ATOM 4970 O O . LYS A 1 640 ? -2.550 14.261 19.311 1.00 94.31 640 LYS A O 1
ATOM 4975 N N . ASP A 1 641 ? -3.420 12.428 20.295 1.00 93.19 641 ASP A N 1
ATOM 4976 C CA . ASP A 1 641 ? -3.635 13.000 21.619 1.00 93.19 641 ASP A CA 1
ATOM 4977 C C . ASP A 1 641 ? -2.462 12.618 22.545 1.00 93.19 641 ASP A C 1
ATOM 4979 O O . ASP A 1 641 ? -2.273 11.429 22.812 1.00 93.19 641 ASP A O 1
ATOM 4983 N N . PRO A 1 642 ? -1.666 13.583 23.043 1.00 93.56 642 PRO A N 1
ATOM 4984 C CA . PRO A 1 642 ? -0.534 13.308 23.931 1.00 93.56 642 PRO A CA 1
ATOM 4985 C C . PRO A 1 642 ? -0.907 12.663 25.273 1.00 93.56 642 PRO A C 1
ATOM 4987 O O . PRO A 1 642 ? -0.020 12.172 25.967 1.00 93.56 642 PRO A O 1
ATOM 4990 N N . SER A 1 643 ? -2.184 12.687 25.672 1.00 94.50 643 SER A N 1
ATOM 4991 C CA . SER A 1 643 ? -2.652 12.009 26.890 1.00 94.50 643 SER A CA 1
ATOM 4992 C C . SER A 1 643 ? -2.706 10.485 26.743 1.00 94.50 643 SER A C 1
ATOM 4994 O O . SER A 1 643 ? -2.758 9.762 27.739 1.00 94.50 643 SER A O 1
ATOM 4996 N N . TYR A 1 644 ? -2.676 9.985 25.508 1.00 96.50 644 TYR A N 1
ATOM 4997 C CA . TYR A 1 644 ? -2.656 8.565 25.203 1.00 96.50 644 TYR A CA 1
ATOM 4998 C C . TYR A 1 644 ? -1.231 8.029 25.119 1.00 96.50 644 TYR A C 1
ATOM 5000 O O . TYR A 1 644 ? -0.316 8.715 24.672 1.00 96.50 644 TYR A O 1
ATOM 5008 N N . ALA A 1 645 ? -1.051 6.760 25.496 1.00 97.00 645 ALA A N 1
ATOM 5009 C CA . ALA A 1 645 ? 0.216 6.070 25.286 1.00 97.00 645 ALA A CA 1
ATOM 5010 C C . ALA A 1 645 ? 0.543 6.037 23.785 1.00 97.00 645 ALA A C 1
ATOM 5012 O O . ALA A 1 645 ? -0.231 5.495 22.995 1.00 97.00 645 ALA A O 1
ATOM 5013 N N . ASP A 1 646 ? 1.691 6.585 23.400 1.00 97.25 646 ASP A N 1
ATOM 5014 C CA . ASP A 1 646 ? 2.158 6.761 22.015 1.00 97.25 646 ASP A CA 1
ATOM 5015 C C . ASP A 1 646 ? 2.356 5.446 21.225 1.00 97.25 646 ASP A C 1
ATOM 5017 O O . ASP A 1 646 ? 2.424 5.463 19.994 1.00 97.25 646 ASP A O 1
ATOM 5021 N N . THR A 1 647 ? 2.373 4.304 21.919 1.00 97.81 647 THR A N 1
ATOM 5022 C CA . THR A 1 647 ? 2.475 2.943 21.360 1.00 97.81 647 THR A CA 1
ATOM 5023 C C . THR A 1 647 ? 1.137 2.205 21.222 1.00 97.81 647 THR A C 1
ATOM 5025 O O . THR A 1 647 ? 1.099 1.105 20.664 1.00 97.81 647 THR A O 1
ATOM 5028 N N . ARG A 1 648 ? 0.021 2.778 21.696 1.00 97.31 648 ARG A N 1
ATOM 5029 C CA . ARG A 1 648 ? -1.238 2.036 21.902 1.00 97.31 648 ARG A CA 1
ATOM 5030 C C . ARG A 1 648 ? -1.846 1.412 20.648 1.00 97.31 648 ARG A C 1
ATOM 5032 O O . ARG A 1 648 ? -2.293 0.274 20.683 1.00 97.31 648 ARG A O 1
ATOM 5039 N N . TYR A 1 649 ? -1.805 2.107 19.509 1.00 98.31 649 TYR A N 1
ATOM 5040 C CA . TYR A 1 649 ? -2.345 1.584 18.243 1.00 98.31 649 TYR A CA 1
ATOM 5041 C C . TYR A 1 649 ? -1.459 0.501 17.610 1.00 98.31 649 TYR A C 1
ATOM 5043 O O . TYR A 1 649 ? -1.763 -0.005 16.531 1.00 98.31 649 TYR A O 1
ATOM 5051 N N . VAL A 1 650 ? -0.354 0.152 18.268 1.00 98.31 650 VAL A N 1
ATOM 5052 C CA . VAL A 1 650 ? 0.465 -1.012 17.943 1.00 98.31 650 VAL A CA 1
ATOM 5053 C C . VAL A 1 650 ? 0.230 -2.107 18.974 1.00 98.31 650 VAL A C 1
ATOM 5055 O O . VAL A 1 650 ? -0.114 -3.222 18.600 1.00 98.31 650 VAL A O 1
ATOM 5058 N N . THR A 1 651 ? 0.371 -1.798 20.265 1.00 97.81 651 THR A N 1
ATOM 5059 C CA . THR A 1 651 ? 0.286 -2.795 21.346 1.00 97.81 651 THR A CA 1
ATOM 5060 C C . THR A 1 651 ? -1.123 -3.364 21.536 1.00 97.81 651 THR A C 1
ATOM 5062 O O . THR A 1 651 ? -1.262 -4.531 21.897 1.00 97.81 651 THR A O 1
ATOM 5065 N N . GLU A 1 652 ? -2.172 -2.585 21.259 1.00 97.81 652 GLU A N 1
ATOM 5066 C CA . GLU A 1 652 ? -3.573 -3.010 21.398 1.00 97.81 652 GLU A CA 1
ATOM 5067 C C . GLU A 1 652 ? -4.161 -3.665 20.131 1.00 97.81 652 GLU A C 1
ATOM 5069 O O . GLU A 1 652 ? -5.307 -4.115 20.158 1.00 97.81 652 GLU A O 1
ATOM 5074 N N . LEU A 1 653 ? -3.391 -3.720 19.035 1.00 98.25 653 LEU A N 1
ATOM 5075 C CA . LEU A 1 653 ? -3.806 -4.258 17.730 1.00 98.25 653 LEU A CA 1
ATOM 5076 C C . LEU A 1 653 ? -2.849 -5.350 17.223 1.00 98.25 653 LEU A C 1
ATOM 5078 O O . LEU A 1 653 ? -2.448 -5.369 16.055 1.00 98.25 653 LEU A O 1
ATOM 5082 N N . VAL A 1 654 ? -2.475 -6.260 18.121 1.00 98.50 654 VAL A N 1
ATOM 5083 C CA . VAL A 1 654 ? -1.589 -7.394 17.840 1.00 98.50 654 VAL A CA 1
ATOM 5084 C C . VAL A 1 654 ? -2.431 -8.633 17.558 1.00 98.50 654 VAL A C 1
ATOM 5086 O O . VAL A 1 654 ? -3.213 -9.049 18.407 1.00 98.50 654 VAL A O 1
ATOM 5089 N N . ALA A 1 655 ? -2.255 -9.224 16.378 1.00 97.38 655 ALA A N 1
ATOM 5090 C CA . ALA A 1 655 ? -2.861 -10.494 15.988 1.00 97.38 655 ALA A CA 1
ATOM 5091 C C . ALA A 1 655 ? -2.043 -11.154 14.865 1.00 97.38 655 ALA A C 1
ATOM 5093 O O . ALA A 1 655 ? -1.281 -10.462 14.180 1.00 97.38 655 ALA A O 1
ATOM 5094 N N . PRO A 1 656 ? -2.212 -12.461 14.615 1.00 96.38 656 PRO A N 1
ATOM 5095 C CA . PRO A 1 656 ? -1.586 -13.130 13.486 1.00 96.38 656 PRO A CA 1
ATOM 5096 C C . PRO A 1 656 ? -1.989 -12.526 12.136 1.00 96.38 656 PRO A C 1
ATOM 5098 O O . PRO A 1 656 ? -3.152 -12.186 11.906 1.00 96.38 656 PRO A O 1
ATOM 5101 N N . SER A 1 657 ? -1.039 -12.504 11.197 1.00 92.56 657 SER A N 1
ATOM 5102 C CA . SER A 1 657 ? -1.252 -12.142 9.786 1.00 92.56 657 SER A CA 1
ATOM 5103 C C . SER A 1 657 ? -1.734 -10.708 9.545 1.00 92.56 657 SER A C 1
ATOM 5105 O O . SER A 1 657 ? -2.388 -10.441 8.536 1.00 92.56 657 SER A O 1
ATOM 5107 N N . VAL A 1 658 ? -1.376 -9.772 10.425 1.00 97.69 658 VAL A N 1
ATOM 5108 C CA . VAL A 1 658 ? -1.622 -8.337 10.218 1.00 97.69 658 VAL A CA 1
ATOM 5109 C C . VAL A 1 658 ? -0.334 -7.602 9.874 1.00 97.69 658 VAL A C 1
ATOM 5111 O O . VAL A 1 658 ? 0.775 -8.032 10.193 1.00 97.69 658 VAL A O 1
ATOM 5114 N N . VAL A 1 659 ? -0.488 -6.458 9.229 1.00 98.75 659 VAL A N 1
ATOM 5115 C CA . VAL A 1 659 ? 0.582 -5.494 8.989 1.00 98.75 659 VAL A CA 1
ATOM 5116 C C . VAL A 1 659 ? 0.295 -4.258 9.839 1.00 98.75 659 VAL A C 1
ATOM 5118 O O . VAL A 1 659 ? -0.855 -3.852 9.973 1.00 98.75 659 VAL A O 1
ATOM 5121 N N . ASN A 1 660 ? 1.314 -3.619 10.401 1.00 98.62 660 ASN A N 1
ATOM 5122 C CA . ASN A 1 660 ? 1.175 -2.293 11.000 1.00 98.62 660 ASN A CA 1
ATOM 5123 C C . ASN A 1 660 ? 2.157 -1.349 10.305 1.00 98.62 660 ASN A C 1
ATOM 5125 O O . ASN A 1 660 ? 3.367 -1.574 10.369 1.00 98.62 660 ASN A O 1
ATOM 5129 N N . THR A 1 661 ? 1.639 -0.330 9.611 1.00 97.94 661 THR A N 1
ATOM 5130 C CA . THR A 1 661 ? 2.484 0.704 9.002 1.00 97.94 661 THR A CA 1
ATOM 5131 C C . THR A 1 661 ? 2.604 1.884 9.954 1.00 97.94 661 THR A C 1
ATOM 5133 O O . THR A 1 661 ? 1.623 2.559 10.278 1.00 97.94 661 THR A O 1
ATOM 5136 N N . MET A 1 662 ? 3.818 2.095 10.453 1.00 97.25 662 MET A N 1
ATOM 5137 C CA . MET A 1 662 ? 4.102 3.029 11.532 1.00 97.25 662 MET A CA 1
ATOM 5138 C C . MET A 1 662 ? 4.868 4.236 10.992 1.00 97.25 662 MET A C 1
ATOM 5140 O O . MET A 1 662 ? 5.884 4.063 10.310 1.00 97.25 662 MET A O 1
ATOM 5144 N N . PRO A 1 663 ? 4.478 5.468 11.361 1.00 95.69 663 PRO A N 1
ATOM 5145 C CA . PRO A 1 663 ? 5.395 6.597 11.292 1.00 95.69 663 PRO A CA 1
ATOM 5146 C C . PRO A 1 663 ? 6.668 6.281 12.087 1.00 95.69 663 PRO A C 1
ATOM 5148 O O . PRO A 1 663 ? 6.600 5.611 13.121 1.00 95.69 663 PRO A O 1
ATOM 5151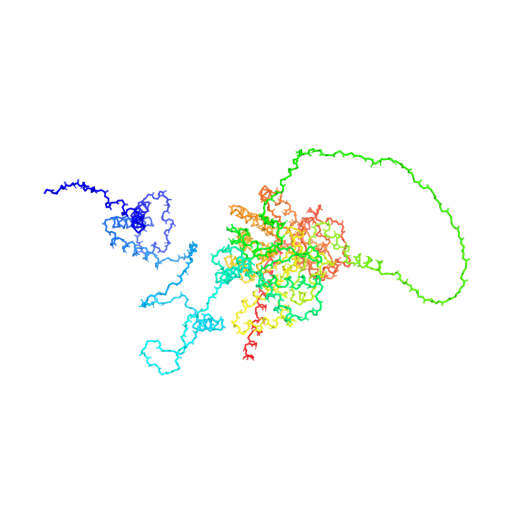 N N . GLU A 1 664 ? 7.823 6.801 11.661 1.00 94.56 664 GLU A N 1
ATOM 5152 C CA . GLU A 1 664 ? 9.102 6.471 12.312 1.00 94.56 664 GLU A CA 1
ATOM 5153 C C . GLU A 1 664 ? 9.089 6.771 13.819 1.00 94.56 664 GLU A C 1
ATOM 5155 O O . GLU A 1 664 ? 9.615 5.990 14.604 1.00 94.56 664 GLU A O 1
ATOM 5160 N N . GLN A 1 665 ? 8.432 7.851 14.250 1.00 96.06 665 GLN A N 1
ATOM 5161 C CA . GLN A 1 665 ? 8.307 8.175 15.673 1.00 96.06 665 GLN A CA 1
ATOM 5162 C C . GLN A 1 665 ? 7.600 7.065 16.466 1.00 96.06 665 GLN A C 1
ATOM 5164 O O . GLN A 1 665 ? 8.070 6.688 17.535 1.00 96.06 665 GLN A O 1
ATOM 5169 N N . THR A 1 666 ? 6.513 6.503 15.932 1.00 97.81 666 THR A N 1
ATOM 5170 C CA . THR A 1 666 ? 5.786 5.391 16.561 1.00 97.81 666 THR A CA 1
ATOM 5171 C C . THR A 1 666 ? 6.625 4.119 16.560 1.00 97.81 666 THR A C 1
ATOM 5173 O O . THR A 1 666 ? 6.703 3.446 17.584 1.00 97.81 666 THR A O 1
ATOM 5176 N N . LEU A 1 667 ? 7.323 3.825 15.456 1.00 97.88 667 LEU A N 1
ATOM 5177 C CA . LEU A 1 667 ? 8.259 2.699 15.390 1.00 97.88 667 LEU A CA 1
ATOM 5178 C C . LEU A 1 667 ? 9.328 2.800 16.489 1.00 97.88 667 LEU A C 1
ATOM 5180 O O . LEU A 1 667 ? 9.593 1.822 17.184 1.00 97.88 667 LEU A O 1
ATOM 5184 N N . ARG A 1 668 ? 9.915 3.989 16.676 1.00 97.31 668 ARG A N 1
ATOM 5185 C CA . ARG A 1 668 ? 10.929 4.253 17.710 1.00 97.31 668 ARG A CA 1
ATOM 5186 C C . ARG A 1 668 ? 10.349 4.154 19.123 1.00 97.31 668 ARG A C 1
ATOM 5188 O O . ARG A 1 668 ? 11.011 3.593 19.985 1.00 97.31 668 ARG A O 1
ATOM 5195 N N . ALA A 1 669 ? 9.130 4.640 19.358 1.00 98.00 669 ALA A N 1
ATOM 5196 C CA . ALA A 1 669 ? 8.462 4.520 20.656 1.00 98.00 669 ALA A CA 1
ATOM 5197 C C . ALA A 1 669 ? 8.204 3.051 21.032 1.00 98.00 669 ALA A C 1
ATOM 5199 O O . ALA A 1 669 ? 8.527 2.617 22.136 1.00 98.00 669 ALA A O 1
ATOM 5200 N N . VAL A 1 670 ? 7.713 2.241 20.085 1.00 97.94 670 VAL A N 1
ATOM 5201 C CA . VAL A 1 670 ? 7.521 0.797 20.304 1.00 97.94 670 VAL A CA 1
ATOM 5202 C C . VAL A 1 670 ? 8.861 0.106 20.545 1.00 97.94 670 VAL A C 1
ATOM 5204 O O . VAL A 1 670 ? 8.967 -0.729 21.442 1.00 97.94 670 VAL A O 1
ATOM 5207 N N . ALA A 1 671 ? 9.890 0.479 19.783 1.00 97.31 671 ALA A N 1
ATOM 5208 C CA . ALA A 1 671 ? 11.243 -0.025 19.966 1.00 97.31 671 ALA A CA 1
ATOM 5209 C C . ALA A 1 671 ? 11.770 0.260 21.385 1.00 97.31 671 ALA A C 1
ATOM 5211 O O . ALA A 1 671 ? 12.338 -0.624 22.023 1.00 97.31 671 ALA A O 1
ATOM 5212 N N . ASP A 1 672 ? 11.565 1.473 21.890 1.00 97.00 672 ASP A N 1
ATOM 5213 C CA . ASP A 1 672 ? 12.069 1.925 23.186 1.00 97.00 672 ASP A CA 1
ATOM 5214 C C . ASP A 1 672 ? 11.291 1.322 24.370 1.00 97.00 672 ASP A C 1
ATOM 5216 O O . ASP A 1 672 ? 11.884 0.707 25.256 1.00 97.00 672 ASP A O 1
ATOM 5220 N N . HIS A 1 673 ? 9.958 1.427 24.367 1.00 96.56 673 HIS A N 1
ATOM 5221 C CA . HIS A 1 673 ? 9.134 1.101 25.539 1.00 96.56 673 HIS A CA 1
ATOM 5222 C C . HIS A 1 673 ? 7.791 0.416 25.212 1.00 96.56 673 HIS A C 1
ATOM 5224 O O . HIS A 1 673 ? 6.894 0.356 26.061 1.00 96.56 673 HIS A O 1
ATOM 5230 N N . GLY A 1 674 ? 7.636 -0.143 24.008 1.00 96.00 674 GLY A N 1
ATOM 5231 C CA . GLY A 1 674 ? 6.442 -0.892 23.610 1.00 96.00 674 GLY A CA 1
ATOM 5232 C C . GLY A 1 674 ? 6.236 -2.167 24.435 1.00 96.00 674 GLY A C 1
ATOM 5233 O O . GLY A 1 674 ? 7.117 -3.015 24.538 1.00 96.00 674 GLY A O 1
ATOM 5234 N N . ARG A 1 675 ? 5.039 -2.346 25.007 1.00 95.62 675 ARG A N 1
ATOM 5235 C CA . ARG A 1 675 ? 4.694 -3.528 25.818 1.00 95.62 675 ARG A CA 1
ATOM 5236 C C . ARG A 1 675 ? 3.892 -4.547 25.005 1.00 95.62 675 ARG A C 1
ATOM 5238 O O . ARG A 1 675 ? 2.673 -4.447 24.925 1.00 95.62 675 ARG A O 1
ATOM 5245 N N . ILE A 1 676 ? 4.567 -5.546 24.431 1.00 96.50 676 ILE A N 1
ATOM 5246 C CA . ILE A 1 676 ? 3.924 -6.600 23.621 1.00 96.50 676 ILE A CA 1
ATOM 5247 C C . ILE A 1 676 ? 3.467 -7.768 24.506 1.00 96.50 676 ILE A C 1
ATOM 5249 O O . ILE A 1 676 ? 4.289 -8.580 24.932 1.00 96.50 676 ILE A O 1
ATOM 5253 N N . GLN A 1 677 ? 2.169 -7.869 24.792 1.00 91.75 677 GLN A N 1
ATOM 5254 C CA . GLN A 1 677 ? 1.610 -8.867 25.723 1.00 91.75 677 GLN A CA 1
ATOM 5255 C C . GLN A 1 677 ? 1.082 -10.147 25.055 1.00 91.75 677 GLN A C 1
ATOM 5257 O O . GLN A 1 677 ? 0.588 -11.030 25.747 1.00 91.75 677 GLN A O 1
ATOM 5262 N N . GLY A 1 678 ? 1.240 -10.270 23.738 1.00 95.25 678 GLY A N 1
ATOM 5263 C CA . GLY A 1 678 ? 0.663 -11.351 22.946 1.00 95.25 678 GLY A CA 1
ATOM 5264 C C . GLY A 1 678 ? -0.421 -10.816 22.021 1.00 95.25 678 GLY A C 1
ATOM 5265 O O . GLY A 1 678 ? -0.425 -9.625 21.710 1.00 95.25 678 GLY A O 1
ATOM 5266 N N . ASP A 1 679 ? -1.325 -11.693 21.607 1.00 97.38 679 ASP A N 1
ATOM 5267 C CA . ASP A 1 679 ? -2.536 -11.321 20.882 1.00 97.38 679 ASP A CA 1
ATOM 5268 C C . ASP A 1 679 ? -3.442 -10.416 21.734 1.00 97.38 679 ASP A C 1
ATOM 5270 O O . ASP A 1 679 ? -3.751 -10.737 22.883 1.00 97.38 679 ASP A O 1
ATOM 5274 N N . THR A 1 680 ? -3.853 -9.277 21.179 1.00 97.56 680 THR A N 1
ATOM 5275 C CA . THR A 1 680 ? -4.704 -8.271 21.838 1.00 97.56 680 THR A CA 1
ATOM 5276 C C . THR A 1 680 ? -6.007 -7.993 21.085 1.00 97.56 680 THR A C 1
ATOM 5278 O O . THR A 1 680 ? -6.747 -7.064 21.437 1.00 97.56 680 THR A O 1
ATOM 5281 N N . ILE A 1 681 ? -6.312 -8.803 20.066 1.00 98.06 681 ILE A N 1
ATOM 5282 C CA . ILE A 1 681 ? -7.534 -8.705 19.264 1.00 98.06 681 ILE A CA 1
ATOM 5283 C C . ILE A 1 681 ? -8.492 -9.857 19.580 1.00 98.06 681 ILE A C 1
ATOM 5285 O O . ILE A 1 681 ? -9.677 -9.607 19.824 1.00 98.06 681 ILE A O 1
ATOM 5289 N N . HIS A 1 682 ? -8.025 -11.105 19.620 1.00 97.31 682 HIS A N 1
ATOM 5290 C CA . HIS A 1 682 ? -8.909 -12.242 19.874 1.00 97.31 682 HIS A CA 1
ATOM 5291 C C . HIS A 1 682 ? -9.564 -12.154 21.261 1.00 97.31 682 HIS A C 1
ATOM 5293 O O . HIS A 1 682 ? -8.979 -11.694 22.238 1.00 97.31 682 HIS A O 1
ATOM 5299 N N . GLY A 1 683 ? -10.831 -12.570 21.344 1.00 96.75 683 GLY A N 1
ATOM 5300 C CA . GLY A 1 683 ? -11.631 -12.493 22.573 1.00 96.75 683 GLY A CA 1
ATOM 5301 C C . GLY A 1 683 ? -12.213 -11.107 22.886 1.00 96.75 683 GLY A C 1
ATOM 5302 O O . GLY A 1 683 ? -13.020 -10.987 23.804 1.00 96.75 683 GLY A O 1
ATOM 5303 N N . THR A 1 684 ? -11.881 -10.067 22.111 1.00 97.81 684 THR A N 1
ATOM 5304 C CA . THR A 1 684 ? -12.328 -8.687 22.388 1.00 97.81 684 THR A CA 1
ATOM 5305 C C . THR A 1 684 ? -13.541 -8.232 21.571 1.00 97.81 684 THR A C 1
ATOM 5307 O O . THR A 1 684 ? -14.087 -7.164 21.841 1.00 97.81 684 THR A O 1
ATOM 5310 N N . TYR A 1 685 ? -14.007 -9.019 20.593 1.00 98.50 685 TYR A N 1
ATOM 5311 C CA . TYR A 1 685 ? -15.066 -8.589 19.665 1.00 98.50 685 TYR A CA 1
ATOM 5312 C C . TYR A 1 685 ? -16.383 -8.170 20.334 1.00 98.50 685 TYR A C 1
ATOM 5314 O O . TYR A 1 685 ? -16.933 -7.149 19.917 1.00 98.50 685 TYR A O 1
ATOM 5322 N N . PRO A 1 686 ? -16.903 -8.877 21.362 1.00 98.44 686 PRO A N 1
ATOM 5323 C CA . PRO A 1 686 ? -18.115 -8.434 22.051 1.00 98.44 686 PRO A CA 1
ATOM 5324 C C . PRO A 1 686 ? -17.932 -7.072 22.731 1.00 98.44 686 PRO A C 1
ATOM 5326 O O . PRO A 1 686 ? -18.774 -6.196 22.573 1.00 98.44 686 PRO A O 1
ATOM 5329 N N . ALA A 1 687 ? -16.798 -6.859 23.408 1.00 98.25 687 ALA A N 1
ATOM 5330 C CA . ALA A 1 687 ? -16.480 -5.580 24.042 1.00 98.25 687 ALA A CA 1
ATOM 5331 C C . ALA A 1 687 ? -16.308 -4.459 23.004 1.00 98.25 687 ALA A C 1
ATOM 5333 O O . ALA A 1 687 ? -16.814 -3.359 23.190 1.00 98.25 687 ALA A O 1
ATOM 5334 N N . ALA A 1 688 ? -15.656 -4.745 21.874 1.00 98.44 688 ALA A N 1
ATOM 5335 C CA . ALA A 1 688 ? -15.521 -3.793 20.776 1.00 98.44 688 ALA A CA 1
ATOM 5336 C C . ALA A 1 688 ? -16.882 -3.401 20.170 1.00 98.44 688 ALA A C 1
ATOM 5338 O O . ALA A 1 688 ? -17.085 -2.244 19.812 1.00 98.44 688 ALA A O 1
ATOM 5339 N N . ARG A 1 689 ? -17.834 -4.341 20.084 1.00 98.31 689 ARG A N 1
ATOM 5340 C CA . ARG A 1 689 ? -19.206 -4.039 19.655 1.00 98.31 689 ARG A CA 1
ATOM 5341 C C . ARG A 1 689 ? -19.937 -3.168 20.671 1.00 98.31 689 ARG A C 1
ATOM 5343 O O . ARG A 1 689 ? -20.530 -2.174 20.269 1.00 98.31 689 ARG A O 1
ATOM 5350 N N . GLN A 1 690 ? -19.787 -3.479 21.959 1.00 98.38 690 GLN A N 1
ATOM 5351 C CA . GLN A 1 690 ? -20.361 -2.681 23.039 1.00 98.38 690 GLN A CA 1
ATOM 5352 C C . GLN A 1 690 ? -19.878 -1.226 22.996 1.00 98.38 690 GLN A C 1
ATOM 5354 O O . GLN A 1 690 ? -20.692 -0.329 23.149 1.00 98.38 690 GLN A O 1
ATOM 5359 N N . VAL A 1 691 ? -18.599 -0.968 22.689 1.00 98.25 691 VAL A N 1
ATOM 5360 C CA . VAL A 1 691 ? -18.094 0.409 22.518 1.00 98.25 691 VAL A CA 1
ATOM 5361 C C . VAL A 1 691 ? -18.868 1.164 21.432 1.00 98.25 691 VAL A C 1
ATOM 5363 O O . VAL A 1 691 ? -19.219 2.323 21.630 1.00 98.25 691 VAL A O 1
ATOM 5366 N N . LEU A 1 692 ? -19.161 0.534 20.288 1.00 97.31 692 LEU A N 1
ATOM 5367 C CA . LEU A 1 692 ? -19.941 1.185 19.227 1.00 97.31 692 LEU A CA 1
ATOM 5368 C C . LEU A 1 692 ? -21.404 1.415 19.638 1.00 97.31 692 LEU A C 1
ATOM 5370 O O . LEU A 1 692 ? -21.974 2.457 19.308 1.00 97.31 692 LEU A O 1
ATOM 5374 N N . ASP A 1 693 ? -21.992 0.479 20.384 1.00 97.56 693 ASP A N 1
ATOM 5375 C CA . ASP A 1 693 ? -23.345 0.615 20.928 1.00 97.56 693 ASP A CA 1
ATOM 5376 C C . ASP A 1 693 ? -23.420 1.733 21.987 1.00 97.56 693 ASP A C 1
ATOM 5378 O O . ASP A 1 693 ? -24.351 2.542 21.971 1.00 97.56 693 ASP A O 1
ATOM 5382 N N . ASP A 1 694 ? -22.405 1.852 22.844 1.00 98.06 694 ASP A N 1
ATOM 5383 C CA . ASP A 1 694 ? -22.294 2.898 23.865 1.00 98.06 694 ASP A CA 1
ATOM 5384 C C . ASP A 1 694 ? -22.091 4.282 23.234 1.00 98.06 694 ASP A C 1
ATOM 5386 O O . ASP A 1 694 ? -22.717 5.257 23.657 1.00 98.06 694 ASP A O 1
ATOM 5390 N N . LEU A 1 695 ? -21.280 4.377 22.171 1.00 97.75 695 LEU A N 1
ATOM 5391 C CA . LEU A 1 695 ? -21.137 5.605 21.379 1.00 97.75 695 LEU A CA 1
ATOM 5392 C C . LEU A 1 695 ? -22.488 6.054 20.818 1.00 97.75 695 LEU A C 1
ATOM 5394 O O . LEU A 1 695 ? -22.855 7.225 20.937 1.00 97.75 695 LEU A O 1
ATOM 5398 N N . LYS A 1 696 ? -23.265 5.115 20.271 1.00 96.88 696 LYS A N 1
ATOM 5399 C CA . LYS A 1 696 ? -24.616 5.395 19.783 1.00 96.88 696 LYS A CA 1
ATOM 5400 C C . LYS A 1 696 ? -25.541 5.848 20.915 1.00 96.88 696 LYS A C 1
ATOM 5402 O O . LYS A 1 696 ? -26.304 6.792 20.718 1.00 96.88 696 LYS A O 1
ATOM 5407 N N . ALA A 1 697 ? -25.455 5.228 22.092 1.00 96.94 697 ALA A N 1
ATOM 5408 C CA . ALA A 1 697 ? -26.266 5.581 23.258 1.00 96.94 697 ALA A CA 1
ATOM 5409 C C . ALA A 1 697 ? -26.004 7.012 23.762 1.00 96.94 697 ALA A C 1
ATOM 5411 O O . ALA A 1 697 ? -26.937 7.680 24.206 1.00 96.94 697 ALA A O 1
ATOM 5412 N N . VAL A 1 698 ? -24.768 7.513 23.642 1.00 97.19 698 VAL A N 1
ATOM 5413 C CA . VAL A 1 698 ? -24.428 8.911 23.975 1.00 97.19 698 VAL A CA 1
ATOM 5414 C C . VAL A 1 698 ? -24.648 9.893 22.815 1.00 97.19 698 VAL A C 1
ATOM 5416 O O . VAL A 1 698 ? -24.365 11.080 22.960 1.00 97.19 698 VAL A O 1
ATOM 5419 N N . GLY A 1 699 ? -25.172 9.429 21.676 1.00 96.06 699 GLY A N 1
ATOM 5420 C CA . GLY A 1 699 ? -25.528 10.268 20.528 1.00 96.06 699 GLY A CA 1
ATOM 5421 C C . GLY A 1 699 ? -24.446 10.407 19.452 1.00 96.06 699 GLY A C 1
ATOM 5422 O O . GLY A 1 699 ? -24.575 11.256 18.570 1.00 96.06 699 GLY A O 1
ATOM 5423 N N . VAL A 1 700 ? -23.391 9.586 19.476 1.00 97.19 700 VAL A N 1
ATOM 5424 C CA . VAL A 1 700 ? -22.374 9.530 18.414 1.00 97.19 700 VAL A CA 1
ATOM 5425 C C . VAL A 1 700 ? -22.700 8.394 17.444 1.00 97.19 700 VAL A C 1
ATOM 5427 O O . VAL A 1 700 ? -22.489 7.219 17.729 1.00 97.19 700 VAL A O 1
ATOM 5430 N N . SER A 1 701 ? -23.202 8.751 16.263 1.00 95.44 701 SER A N 1
ATOM 5431 C CA . SER A 1 701 ? -23.462 7.797 15.180 1.00 95.44 701 SER A CA 1
ATOM 5432 C C . SER A 1 701 ? -22.159 7.339 14.516 1.00 95.44 701 SER A C 1
ATOM 5434 O O . SER A 1 701 ? -21.427 8.156 13.953 1.00 95.44 701 SER A O 1
ATOM 5436 N N . TYR A 1 702 ? -21.891 6.029 14.548 1.00 94.12 702 TYR A N 1
ATOM 5437 C CA . TYR A 1 702 ? -20.756 5.414 13.851 1.00 94.12 702 TYR A CA 1
ATOM 5438 C C . TYR A 1 702 ? -20.789 5.705 12.344 1.00 94.12 702 TYR A C 1
ATOM 5440 O O . TYR A 1 702 ? -19.780 6.134 11.786 1.00 94.12 702 TYR A O 1
ATOM 5448 N N . ASP A 1 703 ? -21.956 5.565 11.709 1.00 93.56 703 ASP A N 1
ATOM 5449 C CA . ASP A 1 703 ? -22.132 5.783 10.268 1.00 93.56 703 ASP A CA 1
ATOM 5450 C C . ASP A 1 703 ? -21.805 7.231 9.870 1.00 93.56 703 ASP A C 1
ATOM 5452 O O . ASP A 1 703 ? -21.153 7.484 8.854 1.00 93.56 703 ASP A O 1
ATOM 5456 N N . ASP A 1 704 ? -22.189 8.198 10.708 1.00 94.88 704 ASP A N 1
ATOM 5457 C CA . ASP A 1 704 ? -21.883 9.613 10.477 1.00 94.88 704 ASP A CA 1
ATOM 5458 C C . ASP A 1 704 ? -20.400 9.929 10.670 1.00 94.88 704 ASP A C 1
ATOM 5460 O O . ASP A 1 704 ? -19.870 10.827 10.012 1.00 94.88 704 ASP A O 1
ATOM 5464 N N . VAL A 1 705 ? -19.733 9.238 11.595 1.00 95.81 705 VAL A N 1
ATOM 5465 C CA . VAL A 1 705 ? -18.289 9.374 11.822 1.00 95.81 705 VAL A CA 1
ATOM 5466 C C . VAL A 1 705 ? -17.526 8.841 10.617 1.00 95.81 705 VAL A C 1
ATOM 5468 O O . VAL A 1 705 ? -16.722 9.562 10.031 1.00 95.81 705 VAL A O 1
ATOM 5471 N N . VAL A 1 706 ? -17.783 7.597 10.207 1.00 93.81 706 VAL A N 1
ATOM 5472 C CA . VAL A 1 706 ? -17.003 6.970 9.132 1.00 93.81 706 VAL A CA 1
ATOM 5473 C C . VAL A 1 706 ? -17.253 7.615 7.772 1.00 93.81 706 VAL A C 1
ATOM 5475 O O . VAL A 1 706 ? -16.316 7.723 6.986 1.00 93.81 706 VAL A O 1
ATOM 5478 N N . ARG A 1 707 ? -18.468 8.119 7.516 1.00 92.75 707 ARG A N 1
ATOM 5479 C CA . ARG A 1 707 ? -18.766 8.918 6.319 1.00 92.75 707 ARG A CA 1
ATOM 5480 C C . ARG A 1 707 ? -17.975 10.224 6.297 1.00 92.75 707 ARG A C 1
ATOM 5482 O O . ARG A 1 707 ? -17.329 10.513 5.296 1.00 92.75 707 ARG A O 1
ATOM 5489 N N . ALA A 1 708 ? -17.963 10.968 7.407 1.00 94.12 708 ALA A N 1
ATOM 5490 C CA . ALA A 1 708 ? -17.165 12.189 7.511 1.00 94.12 708 ALA A CA 1
ATOM 5491 C C . ALA A 1 708 ? -15.667 11.904 7.295 1.00 94.12 708 ALA A C 1
ATOM 5493 O O . ALA A 1 708 ? -14.992 12.637 6.577 1.00 94.12 708 ALA A O 1
ATOM 5494 N N . LEU A 1 709 ? -15.155 10.801 7.850 1.00 93.75 709 LEU A N 1
ATOM 5495 C CA . LEU A 1 709 ? -13.764 10.384 7.667 1.00 93.75 709 LEU A CA 1
ATOM 5496 C C . LEU A 1 709 ? -13.434 9.963 6.229 1.00 93.75 709 LEU A C 1
ATOM 5498 O O . LEU A 1 709 ? -12.325 10.242 5.771 1.00 93.75 709 LEU A O 1
ATOM 5502 N N . GLU A 1 710 ? -14.357 9.306 5.521 1.00 89.38 710 GLU A N 1
ATOM 5503 C CA . GLU A 1 710 ? -14.192 8.964 4.102 1.00 89.38 710 GLU A CA 1
ATOM 5504 C C . GLU A 1 710 ? -14.098 10.244 3.255 1.00 89.38 710 GLU A C 1
ATOM 5506 O O . GLU A 1 710 ? -13.116 10.423 2.525 1.00 89.38 710 GLU A O 1
ATOM 5511 N N . ASP A 1 711 ? -15.038 11.176 3.436 1.00 87.75 711 ASP A N 1
ATOM 5512 C CA . ASP A 1 711 ? -15.083 12.452 2.711 1.00 87.75 711 ASP A CA 1
ATOM 5513 C C . ASP A 1 711 ? -13.842 13.317 2.997 1.00 87.75 711 ASP A C 1
ATOM 5515 O O . ASP A 1 711 ? -13.148 13.773 2.080 1.00 87.75 711 ASP A O 1
ATOM 5519 N N . GLU A 1 712 ? -13.488 13.491 4.274 1.00 89.50 712 GLU A N 1
ATOM 5520 C CA . GLU A 1 712 ? -12.281 14.217 4.670 1.00 89.50 712 GLU A CA 1
ATOM 5521 C C . GLU A 1 712 ? -11.000 13.523 4.210 1.00 89.50 712 GLU A C 1
ATOM 5523 O O . GLU A 1 712 ? -10.022 14.186 3.852 1.00 89.50 712 GLU A O 1
ATOM 5528 N N . GLY A 1 713 ? -10.976 12.190 4.253 1.00 86.38 713 GLY A N 1
ATOM 5529 C CA . GLY A 1 713 ? -9.846 11.379 3.833 1.00 86.38 713 GLY A CA 1
ATOM 5530 C C . GLY A 1 713 ? -9.516 11.620 2.366 1.00 86.38 713 GLY A C 1
ATOM 5531 O O . GLY A 1 713 ? -8.360 11.903 2.045 1.00 86.38 713 GLY A O 1
ATOM 5532 N N . ILE A 1 714 ? -10.535 11.586 1.505 1.00 83.31 714 ILE A N 1
ATOM 5533 C CA . ILE A 1 714 ? -10.423 11.857 0.067 1.00 83.31 714 ILE A CA 1
ATOM 5534 C C . ILE A 1 714 ? -10.045 13.322 -0.190 1.00 83.31 714 ILE A C 1
ATOM 5536 O O . ILE A 1 714 ? -9.171 13.596 -1.019 1.00 83.31 714 ILE A O 1
ATOM 5540 N N . ALA A 1 715 ? -10.640 14.270 0.540 1.00 87.00 715 ALA A N 1
ATOM 5541 C CA . ALA A 1 715 ? -10.334 15.691 0.391 1.00 87.00 715 ALA A CA 1
ATOM 5542 C C . ALA A 1 715 ? -8.877 16.014 0.771 1.00 87.00 715 ALA A C 1
ATOM 5544 O O . ALA A 1 715 ? -8.144 16.605 -0.025 1.00 87.00 715 ALA A O 1
ATOM 5545 N N . LYS A 1 716 ? -8.415 15.566 1.949 1.00 86.25 716 LYS A N 1
ATOM 5546 C CA . LYS A 1 716 ? -7.024 15.741 2.419 1.00 86.25 716 LYS A CA 1
ATOM 5547 C C . LYS A 1 716 ? -6.025 15.057 1.483 1.00 86.25 716 LYS A C 1
ATOM 5549 O O . LYS A 1 716 ? -4.937 15.586 1.237 1.00 86.25 716 LYS A O 1
ATOM 5554 N N . PHE A 1 717 ? -6.401 13.902 0.937 1.00 81.50 717 PHE A N 1
ATOM 5555 C CA . PHE A 1 717 ? -5.607 13.168 -0.042 1.00 81.50 717 PHE A CA 1
ATOM 5556 C C . PHE A 1 717 ? -5.466 13.934 -1.368 1.00 81.50 717 PHE A C 1
ATOM 5558 O O . PHE A 1 717 ? -4.350 14.141 -1.850 1.00 81.50 717 PHE A O 1
ATOM 5565 N N . THR A 1 718 ? -6.573 14.451 -1.903 1.00 85.38 718 THR A N 1
ATOM 5566 C CA . THR A 1 718 ? -6.596 15.260 -3.133 1.00 85.38 718 THR A CA 1
ATOM 5567 C C . THR A 1 718 ? -5.830 16.572 -2.971 1.00 85.38 718 THR A C 1
ATOM 5569 O O . THR A 1 718 ? -5.064 16.959 -3.860 1.00 85.38 718 THR A O 1
ATOM 5572 N N . ALA A 1 719 ? -5.980 17.236 -1.822 1.00 87.31 719 ALA A N 1
ATOM 5573 C CA . ALA A 1 719 ? -5.245 18.453 -1.493 1.00 87.31 719 ALA A CA 1
ATOM 5574 C C . ALA A 1 719 ? -3.730 18.201 -1.461 1.00 87.31 719 ALA A C 1
ATOM 5576 O O . ALA A 1 719 ? -2.980 18.894 -2.144 1.00 87.31 719 ALA A O 1
ATOM 5577 N N . SER A 1 720 ? -3.289 17.142 -0.773 1.00 84.12 720 SER A N 1
ATOM 5578 C CA . SER A 1 720 ? -1.865 16.785 -0.680 1.00 84.12 720 SER A CA 1
ATOM 5579 C C . SER A 1 720 ? -1.244 16.462 -2.043 1.00 84.12 720 SER A C 1
ATOM 5581 O O . SER A 1 720 ? -0.117 16.871 -2.321 1.00 84.12 720 SER A O 1
ATOM 5583 N N . GLY A 1 721 ? -1.975 15.762 -2.918 1.00 83.44 721 GLY A N 1
ATOM 5584 C CA . GLY A 1 721 ? -1.531 15.526 -4.295 1.00 83.44 721 GLY A CA 1
ATOM 5585 C C . GLY A 1 721 ? -1.436 16.813 -5.107 1.00 83.44 721 GLY A C 1
ATOM 5586 O O . GLY A 1 721 ? -0.436 17.056 -5.777 1.00 83.44 721 GLY A O 1
ATOM 5587 N N . THR A 1 722 ? -2.445 17.678 -5.009 1.00 87.50 722 THR A N 1
ATOM 5588 C CA . THR A 1 722 ? -2.457 18.973 -5.708 1.00 87.50 722 THR A CA 1
ATOM 5589 C C . THR A 1 722 ? -1.303 19.866 -5.258 1.00 87.50 722 THR A C 1
ATOM 5591 O O . THR A 1 722 ? -0.674 20.514 -6.093 1.00 87.50 722 THR A O 1
ATOM 5594 N N . ASP A 1 723 ? -0.983 19.869 -3.965 1.00 87.25 723 ASP A N 1
ATOM 5595 C CA . ASP A 1 723 ? 0.154 20.605 -3.417 1.00 87.25 723 ASP A CA 1
ATOM 5596 C C . ASP A 1 723 ? 1.490 20.059 -3.935 1.00 87.25 723 ASP A C 1
ATOM 5598 O O . ASP A 1 723 ? 2.355 20.844 -4.322 1.00 87.25 723 ASP A O 1
ATOM 5602 N N . LEU A 1 724 ? 1.646 18.731 -4.022 1.00 87.50 724 LEU A N 1
ATOM 5603 C CA . LEU A 1 724 ? 2.819 18.102 -4.637 1.00 87.50 724 LEU A CA 1
ATOM 5604 C C . LEU A 1 724 ? 3.000 18.555 -6.095 1.00 87.50 724 LEU A C 1
ATOM 5606 O O . LEU A 1 724 ? 4.092 18.991 -6.465 1.00 87.50 724 LEU A O 1
ATOM 5610 N N . PHE A 1 725 ? 1.933 18.508 -6.903 1.00 90.31 725 PHE A N 1
ATOM 5611 C CA . PHE A 1 725 ? 1.982 18.991 -8.286 1.00 90.31 725 PHE A CA 1
ATOM 5612 C C . PHE A 1 725 ? 2.322 20.485 -8.339 1.00 90.31 725 PHE A C 1
ATOM 5614 O O . PHE A 1 725 ? 3.250 20.869 -9.038 1.00 90.31 725 PHE A O 1
ATOM 5621 N N . ARG A 1 726 ? 1.640 21.341 -7.571 1.00 90.06 726 ARG A N 1
ATOM 5622 C CA . ARG A 1 726 ? 1.879 22.795 -7.592 1.00 90.06 726 ARG A CA 1
ATOM 5623 C C . ARG A 1 726 ? 3.323 23.152 -7.228 1.00 90.06 726 ARG A C 1
ATOM 5625 O O . ARG A 1 726 ? 3.942 23.991 -7.884 1.00 90.06 726 ARG A O 1
ATOM 5632 N N . ASN A 1 727 ? 3.862 22.501 -6.200 1.00 86.25 727 ASN A N 1
ATOM 5633 C CA . ASN A 1 727 ? 5.225 22.743 -5.736 1.00 86.25 727 ASN A CA 1
ATOM 5634 C C . ASN A 1 727 ? 6.248 22.339 -6.800 1.00 86.25 727 ASN A C 1
ATOM 5636 O O . ASN A 1 727 ? 7.135 23.128 -7.121 1.00 86.25 727 ASN A O 1
ATOM 5640 N N . LEU A 1 728 ? 6.109 21.145 -7.386 1.00 89.31 728 LEU A N 1
ATOM 5641 C CA . LEU A 1 728 ? 7.032 20.703 -8.428 1.00 89.31 728 LEU A CA 1
ATOM 5642 C C . LEU A 1 728 ? 6.895 21.538 -9.707 1.00 89.31 728 LEU A C 1
ATOM 5644 O O . LEU A 1 728 ? 7.908 21.840 -10.329 1.00 89.31 728 LEU A O 1
ATOM 5648 N N . ASP A 1 729 ? 5.683 21.950 -10.085 1.00 91.94 729 ASP A N 1
ATOM 5649 C CA . ASP A 1 729 ? 5.468 22.821 -11.248 1.00 91.94 729 ASP A CA 1
ATOM 5650 C C . ASP A 1 729 ? 6.193 24.159 -11.077 1.00 91.94 729 ASP A C 1
ATOM 5652 O O . ASP A 1 729 ? 6.900 24.602 -11.979 1.00 91.94 729 ASP A O 1
ATOM 5656 N N . THR A 1 730 ? 6.108 24.748 -9.879 1.00 89.25 730 THR A N 1
ATOM 5657 C CA . THR A 1 730 ? 6.848 25.970 -9.532 1.00 89.25 730 THR A CA 1
ATOM 5658 C C . THR A 1 730 ? 8.352 25.757 -9.708 1.00 89.25 730 THR A C 1
ATOM 5660 O O . THR A 1 730 ? 8.999 26.532 -10.404 1.00 89.25 730 THR A O 1
ATOM 5663 N N . VAL A 1 731 ? 8.907 24.670 -9.159 1.00 87.94 731 VAL A N 1
ATOM 5664 C CA . VAL A 1 731 ? 10.344 24.356 -9.277 1.00 87.94 731 VAL A CA 1
ATOM 5665 C C . VAL A 1 731 ? 10.765 24.147 -10.737 1.00 87.94 731 VAL A C 1
ATOM 5667 O O . VAL A 1 731 ? 11.793 24.679 -11.160 1.00 87.94 731 VAL A O 1
ATOM 5670 N N . LEU A 1 732 ? 9.984 23.393 -11.517 1.00 89.69 732 LEU A N 1
ATOM 5671 C CA . LEU A 1 732 ? 10.263 23.142 -12.933 1.00 89.69 732 LEU A CA 1
ATOM 5672 C C . LEU A 1 732 ? 10.220 24.441 -13.747 1.00 89.69 732 LEU A C 1
ATOM 5674 O O . LEU A 1 732 ? 11.099 24.659 -14.575 1.00 89.69 732 LEU A O 1
ATOM 5678 N N . ASN A 1 733 ? 9.231 25.307 -13.517 1.00 89.31 733 ASN A N 1
ATOM 5679 C CA . ASN A 1 733 ? 9.097 26.566 -14.250 1.00 89.31 733 ASN A CA 1
ATOM 5680 C C . ASN A 1 733 ? 10.185 27.571 -13.855 1.00 89.31 733 ASN A C 1
ATOM 5682 O O . ASN A 1 733 ? 10.837 28.114 -14.737 1.00 89.31 733 ASN A O 1
ATOM 5686 N N . THR A 1 734 ? 10.510 27.713 -12.566 1.00 88.56 734 THR A N 1
ATOM 5687 C CA . THR A 1 734 ? 11.633 28.562 -12.132 1.00 88.56 734 THR A CA 1
ATOM 5688 C C . THR A 1 734 ? 12.963 28.123 -12.751 1.00 88.56 734 THR A C 1
ATOM 5690 O O . THR A 1 734 ? 13.740 28.964 -13.197 1.00 88.56 734 THR A O 1
ATOM 5693 N N . LYS A 1 735 ? 13.240 26.811 -12.828 1.00 86.38 735 LYS A N 1
ATOM 5694 C CA . LYS A 1 735 ? 14.465 26.313 -13.480 1.00 86.38 735 LYS A CA 1
ATOM 5695 C C . LYS A 1 735 ? 14.429 26.447 -15.009 1.00 86.38 735 LYS A C 1
ATOM 5697 O O . LYS A 1 735 ? 15.498 26.515 -15.606 1.00 86.38 735 LYS A O 1
ATOM 5702 N N . ARG A 1 736 ? 13.247 26.476 -15.642 1.00 88.69 736 ARG A N 1
ATOM 5703 C CA . ARG A 1 736 ? 13.099 26.791 -17.078 1.00 88.69 736 ARG A CA 1
ATOM 5704 C C . ARG A 1 736 ? 13.394 28.254 -17.357 1.00 88.69 736 ARG A C 1
ATOM 5706 O O . ARG A 1 736 ? 14.103 28.528 -18.308 1.00 88.69 736 ARG A O 1
ATOM 5713 N N . ASP A 1 737 ? 12.882 29.158 -16.529 1.00 86.62 737 ASP A N 1
ATOM 5714 C CA . ASP A 1 737 ? 13.082 30.599 -16.706 1.00 86.62 737 ASP A CA 1
ATOM 5715 C C . ASP A 1 737 ? 14.546 31.013 -16.469 1.00 86.62 737 ASP A C 1
ATOM 5717 O O . ASP A 1 737 ? 15.009 32.014 -17.009 1.00 86.62 737 ASP A O 1
ATOM 5721 N N . ALA A 1 738 ? 15.281 30.238 -15.665 1.00 80.44 738 ALA A N 1
ATOM 5722 C CA . ALA A 1 738 ? 16.700 30.454 -15.388 1.00 80.44 738 ALA A CA 1
ATOM 5723 C C . ALA A 1 738 ? 17.663 29.853 -16.436 1.00 80.44 738 ALA A C 1
ATOM 5725 O O . ALA A 1 738 ? 18.861 30.139 -16.365 1.00 80.44 738 ALA A O 1
ATOM 5726 N N . ALA A 1 739 ? 17.181 28.995 -17.345 1.00 71.69 739 ALA A N 1
ATOM 5727 C CA . ALA A 1 739 ? 17.977 28.266 -18.341 1.00 71.69 739 ALA A CA 1
ATOM 5728 C C . ALA A 1 739 ? 17.798 28.854 -19.744 1.00 71.69 739 ALA A C 1
ATOM 5730 O O . ALA A 1 739 ? 18.803 28.870 -20.493 1.00 71.69 739 ALA A O 1
#

Secondary structure (DSSP, 8-state):
-----PPP-----SHHHHHT-HHHHHHHHHHHHHHHHHHHHHHHHHH-SS--GGGGS-GGGGGTSSS-HHHHHHHHHHHHHHHHHHHHH-HHHHHHHHHHHHHHHHTS----------------PPPPS-------S----HHHHHHHHHHHHHTTSEEEEE---SS---SSPPPEEEEE-S------SS---HHHHHHHHHHHTTT--TTS-HHHHHHHHHHHHHHHHHHHHHHHH--SSPPHHHHHHHHHHHHHHTT--EEEEETTEEEES--TTHHHHTT-HHHHHHHH----SS-------TT-------------------------------------------------HHHHHHHHHHTTS-HHHHHHHHTTEEEEES---HHHHHTTHHHHHHHHH-EEEEE--HHHHHHHHHH-GGGHHHHHHHHHTT--HHHHHHHHHHHHHHHHHHHHHHHHHHTTTSS-EEEEEPPGGGTT-HHHHHHHHHHHHHHH--TTEEEEEE--TTHHHHHHHHHHTT--EEEEEE-SHHHHHHHHHHHHHHHHHHHHTT--GGG--EEEEEE-HHHHHHHHHHHHHH--HHHHHTTT-HHHHHHHHHHHHHHHHHTSHHHHHHHHTTPPP-EEEEE--S--STTS-TTHHHHTS--TTEEEEE-HHHHHHHHHH----S-SSTT-HHHHHHHHHHHHHTT--HHHHHHHHHHHHHHHHHHHHHHHHHHHHHHHHHHHHT-

Solvent-accessible surface area (backbone atoms only — not comparable to full-atom values): 42591 Å² total; per-residue (Å²): 141,80,86,84,82,87,78,84,85,81,88,80,71,76,66,70,62,53,69,68,34,68,68,51,46,51,48,51,52,51,49,49,50,56,19,50,49,32,32,53,58,12,54,31,42,73,67,44,75,88,51,70,54,54,80,72,53,60,77,73,58,65,77,76,49,98,67,54,61,58,59,53,35,40,55,53,13,54,49,29,30,53,38,7,52,33,26,67,78,39,50,87,54,18,50,54,52,47,50,50,53,57,50,61,58,64,77,72,62,88,82,91,88,87,85,82,86,79,94,70,90,75,80,87,70,88,80,81,96,80,80,93,78,89,78,90,86,81,75,68,55,70,67,57,43,50,51,51,53,51,50,34,33,75,69,51,50,25,44,77,47,75,47,75,88,78,92,67,91,66,96,69,84,67,49,80,43,77,44,81,35,98,61,88,86,87,88,59,87,70,61,55,41,58,62,62,59,49,49,31,47,59,61,14,59,83,65,46,52,98,90,52,62,64,68,61,26,29,40,53,34,33,48,52,50,51,52,50,52,50,51,53,48,44,68,72,65,62,64,79,85,71,52,68,47,59,48,43,56,53,47,45,59,53,37,44,76,60,39,34,44,69,43,76,80,50,75,79,41,76,42,68,79,52,59,33,44,49,83,54,31,76,76,41,46,69,63,48,47,42,50,74,54,76,65,81,92,78,69,83,81,81,81,74,66,92,83,75,77,87,81,88,72,86,80,83,87,89,86,84,90,85,84,88,88,88,81,86,82,90,79,92,86,84,87,84,84,86,85,88,86,91,85,87,86,91,86,90,84,92,80,87,82,82,87,62,62,73,64,49,55,51,57,52,59,64,65,44,60,35,66,34,46,50,50,40,41,74,45,36,33,46,38,23,32,52,61,59,45,65,69,39,59,77,67,43,49,56,61,48,37,35,70,40,58,57,37,38,30,35,36,56,52,49,56,49,44,40,49,39,61,70,76,39,75,87,45,50,64,62,49,48,57,38,36,78,65,68,56,52,47,72,58,47,52,50,55,55,53,35,49,51,49,36,52,51,29,61,70,26,39,67,45,13,62,76,46,74,60,74,36,11,34,30,36,46,64,58,67,50,88,33,50,78,35,36,69,55,40,39,52,45,47,52,50,51,53,64,71,36,66,54,90,40,46,21,44,28,44,55,60,37,87,50,22,39,61,25,52,15,52,37,32,33,71,56,45,24,36,30,37,27,76,32,68,40,62,71,57,45,56,50,49,53,48,24,49,52,55,5,50,50,46,14,48,76,71,71,46,67,31,65,71,29,48,38,35,40,29,36,50,26,41,65,46,23,58,55,50,37,55,52,27,59,73,66,62,43,73,72,36,57,70,53,51,75,45,57,22,60,22,50,51,39,48,41,49,53,51,50,54,55,51,60,70,32,70,70,44,47,55,42,39,76,63,40,39,52,73,67,26,51,21,44,23,56,34,48,63,83,55,85,92,50,68,55,37,45,65,52,44,55,63,25,39,70,63,29,33,40,34,24,37,68,68,32,49,49,44,24,48,73,71,35,70,70,84,54,72,46,35,8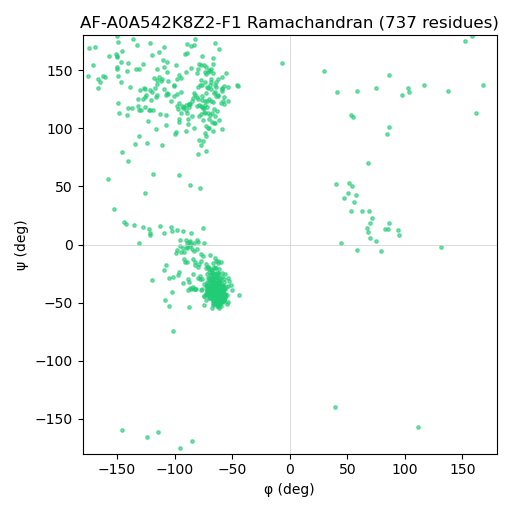0,94,39,52,69,61,27,50,46,52,55,53,50,37,41,74,72,68,45,52,64,70,63,49,36,48,52,49,48,55,50,49,52,49,57,44,35,50,33,36,50,51,33,44,52,54,49,38,51,54,39,50,54,57,50,78,75,104

Sequence (739 aa):
MSSATTSPTSAAAPQRALFTDPGYQAFVILRTAFTVAPIVFGLDKFANLLVDWPAYLAPWINGLVPGSAQATMYAVGAIEIVAGIAVALAPRFGAWLVAGWLAGWHHRQPPDHPRLLRHRTARLRPPPRRCRTRTPRRALPRQAAALIMDKLVAAGLLRSRYDSPDGIRRIGRKPTVYEPADTDIRISIPERRPDVLAEILLDAVPDQQPDQDAQLAALRSARRRGEDLGAATRARSRPGRLGPERSVTLAETVLEQHGFEPDRQASTELRLLNCPFHPLAARSPELVCAITTPSSADSSPECRRPGSTPSSHRTRDDAASSRVPHQAPAARRAPPSAPEETSPAPWHRRIRTARPERNRVRRRKEKIMNENLDRLTAQGVAIWLDDLSRERLAGGGLADLVREHRVVGITSNPTIFAKAIRSGDRYDEQIGDLTRRWVRVEEAVRLLTAFDVRWACDVLRPVYEASDGMDGRVSIEVDPRVAHDTAATIAEARALWWLVDRPNLFVKIPATQKSLQAISTALAEGISINVTLIFSLDRYDQVLRAFLDGMAQAHAAGRDLASIASVASFFVSRVDTEVDSRLDKIGTREARALRGQAAIANARLAYQHFERAAASQQWQALAAAGMRPQRPLWASTGVKDPSYADTRYVTELVAPSVVNTMPEQTLRAVADHGRIQGDTIHGTYPAARQVLDDLKAVGVSYDDVVRALEDEGIAKFTASGTDLFRNLDTVLNTKRDAA

pLDDT: mean 79.0, std 22.25, range [24.52, 98.75]

Mean predicted aligned error: 20.77 Å